Protein AF-A0A7C1KI81-F1 (afdb_monomer)

Mean predicted aligned error: 6.97 Å

Foldseek 3Di:
DDDDDDDDDDDDPPPPPVVVVVVVVVVVVVVVCVVCVVPDPDPPDDPPPPDDDPDPDPDPPPDLLVVLLVQCVPDLDLVSLLVSQVVCQVVCVVPVVLWQDFQDPVNLVVVCVFAVAAPVLSVQQRDRGQFSVNSNLSSLQLLLLLLLPQQDDPPDDPVVSLQSLLLLLCLQEFQDFDWDQDPVGTKGFAAAQVLRSLLSYHALVSSLLVSCSNCLLVVWFKWFKAFPCLLQFAQMDFDDPDPDGPRRDPLRRTQWMWIDDDLWTWIDGSQLSGTDPDILVRCQVCVVVCVVVLPDPSRSNNDDNVGSNRMAIEGEDASQQDHSVQVSSCVSCCVVSSTRRHDDSVVSQVVNPPRSHGYRDNHVHCRGSRNNSQQQDPVVSRHPQPDDPCNGNVNVSLVVSFDDLVLQFDPVQVVDPVSCVPVSVVLSSLQRVVLCVAAPPPVHLSSCLSSVVLVVSLVSLVVLLVVLVVLVVCLVPDPPLVVLLVVLSVVLVVLVVCVVVDPCSVVVNVVSCPDPNVSNSSSSSHSLLSNLVSLLSNLSSLLSVLVSLVVCLVVDDPVCNVVSLVVSLVSLVVSLVSLCCNLVPRVVSCPVPPRSNVSSVVSNVVSVVSNDD

Sequence (613 aa):
MSEPDSLPAPECSKRSQCVIWSRSLVRLGLLIALVLGTVAAGCSRPPRLAAPQDGTGTAERADPWENALRQLRKETSAAACRTLMQTLNQELGAEEALRPPALSAEALEGLQRLVPLDAGDREELRSLHFTAQDGVYLADCLYLRDVARHVVLPELTDREKAERAFAWVCRHVWLQPWLVPTERGLMATALPPTAVLRRGTGSGLERMYVFLAVLQQMGLEGCLLGPPEAAAHHAGHVALAGDQVLTGAPRGPFWAVGVRLNQDVLLFDPWRGVPFPATWRSLRANPSAYADWFAAREHVSGLTVEAVRSAVLYLAVPVSALSPRMRLLQDKLGEALQVQLAIDPGAWQKRWGEWQPRFWNPPEDRFAYGRTSRTFLPPDHGGSDSSPVGSRVFDLYYLSQLPPPGQVVPAELRENAALMRDVGERIAQVARTQYAVRFLEPPTPRERIQRGQFQDAARLLVGLQDEFGRGLSRIRNTPNVDRLRREWIQQAAELYEKIGRDPEALARIEQHWRSEAAAVLLDQAVCEVGQAEATFLLALCQHEQAERVQLRYEQASAADAPRLREDAREAWNIAARAWRTYRGQYAAFHAAMPGRAPLADQLAARAERYARP

Secondary structure (DSSP, 8-state):
--PPP-PPPP---THHHHHHHHHHHHHHHHHHHHHGGGT-----PPP-----------PPPPPHHHHHHHHHTT---HHHHHHHHHHHHHHHTT-GGGSPPPPPHHHHHHHHHHS---HHHHHHHH-SS--HHHHHHHHHHHHHHHHHHHHS-TTS-HHHHHHHHHHHHHHHSEE---EEEETTEEEE-PPPHHHHHHHTEE-HHHHHHHHHHHHHHTT--EEEEE-GGGGG--S-B--EETTEE-TT----S-SEEEEEETTEEEEEETTTTEEEEEEHHHHHH-GGGGHHHHHSTT-TT---HHHHHH-EEEE---GGGGSHHHHHHIIIIIHHHT------HHHHHHTTGGG-PEE---TT-TTSTTTHHHHHS-GGGTS---SPTTTSHHHHHHHHTSPPHHHHS-HHHHS-HHHIIIIIHHHHHHHHHHHHHHHTSSSPHHHHHHTT-HHHHHHHHHHHHHHHHHHHHHHHHSTTHHHHHHHHHHHHHHHHTTTTT-TTHHHHHHHHTTSHHHHHHHHHHHHHHHHHHHHHHHHHHHHHHHHHHHHHHHT--TTTHHHHHHHHHHHHHHHHHHHHHIIIIIGGGGTTSTTHHHHHHHHHHHHHHHH--

pLDDT: mean 89.1, std 16.92, range [30.22, 98.75]

Solvent-accessible surface area (backbone atoms only — not comparable to full-atom values): 32970 Å² total; per-residue (Å²): 143,79,86,81,86,82,79,84,79,82,86,75,79,72,72,69,61,65,65,58,55,58,61,51,54,62,51,49,61,57,53,51,55,60,68,48,63,82,79,62,97,67,83,76,69,77,79,76,76,71,76,83,73,92,61,93,66,87,70,79,79,74,60,68,65,62,52,50,52,57,46,54,74,73,48,58,48,45,68,53,31,29,53,46,31,54,51,49,42,62,61,31,66,77,39,77,91,67,40,42,62,66,61,47,73,67,58,49,52,57,46,44,76,57,37,52,61,36,74,67,54,52,52,65,43,46,51,59,54,66,45,50,42,49,10,38,52,51,19,50,39,54,52,32,24,40,25,35,64,53,66,38,65,90,88,53,51,72,66,56,40,51,55,42,47,46,42,49,44,41,74,47,34,37,70,39,51,50,71,42,84,48,101,90,43,63,36,26,55,41,59,31,45,66,57,31,53,73,71,30,35,20,30,35,47,33,45,42,49,35,40,44,53,32,29,43,37,66,76,43,52,52,34,39,31,22,43,72,67,35,54,74,49,51,43,46,39,64,42,64,62,81,95,39,71,39,88,67,42,34,45,42,55,42,60,35,34,32,36,61,51,94,96,42,29,47,33,30,30,53,74,72,45,44,72,45,101,43,36,50,63,59,38,66,77,46,44,72,84,44,48,68,62,49,67,37,87,74,42,69,65,72,60,46,63,66,49,59,74,53,40,40,49,26,36,69,57,48,54,65,23,63,18,50,51,28,38,50,49,26,75,75,42,14,75,89,68,58,39,62,49,49,54,59,67,68,65,52,40,57,75,51,58,93,67,59,48,43,48,45,29,36,62,86,33,55,32,22,70,31,34,10,56,39,47,36,26,38,54,96,70,26,22,66,31,78,54,57,90,77,67,21,59,46,47,49,52,56,57,70,73,40,79,55,54,86,78,30,32,61,67,78,36,65,76,35,70,71,45,24,66,59,57,31,44,52,47,26,49,53,30,35,50,59,47,35,64,65,58,66,42,82,87,17,50,65,55,29,38,57,43,57,38,42,71,62,24,45,55,51,28,51,53,48,35,53,52,21,47,50,37,51,48,48,51,72,68,41,82,62,47,71,56,45,47,52,53,49,52,51,52,48,49,62,41,59,73,30,59,91,79,38,95,58,27,65,61,54,48,58,53,54,62,69,35,70,55,42,52,46,51,51,29,60,26,30,20,57,54,49,31,28,53,29,38,47,54,40,19,51,36,35,39,57,52,17,54,55,38,40,52,52,27,76,69,40,51,87,85,49,29,69,62,33,46,51,55,19,31,51,33,15,42,52,16,27,50,34,31,49,52,25,63,75,74,27,45,74,74,45,64,89,44,74,54,51,63,64,50,50,52,53,53,29,53,51,22,48,60,56,37,54,133

Structure (mmCIF, N/CA/C/O backbone):
data_AF-A0A7C1KI81-F1
#
_entry.id   AF-A0A7C1KI81-F1
#
loop_
_atom_site.group_PDB
_atom_site.id
_atom_site.type_symbol
_atom_site.label_atom_id
_atom_site.label_alt_id
_atom_site.label_comp_id
_atom_site.label_asym_id
_atom_site.label_entity_id
_atom_site.label_seq_id
_atom_site.pdbx_PDB_ins_code
_atom_site.Cartn_x
_atom_site.Cartn_y
_atom_site.Cartn_z
_atom_site.occupancy
_atom_site.B_iso_or_equiv
_atom_site.auth_seq_id
_atom_site.auth_comp_id
_atom_site.auth_asym_id
_atom_site.auth_atom_id
_atom_site.pdbx_PDB_model_num
ATOM 1 N N . MET A 1 1 ? 29.583 -47.996 21.611 1.00 40.72 1 MET A N 1
ATOM 2 C CA . MET A 1 1 ? 30.168 -46.673 21.900 1.00 40.72 1 MET A CA 1
ATOM 3 C C . MET A 1 1 ? 31.243 -46.447 20.864 1.00 40.72 1 MET A C 1
ATOM 5 O O . MET A 1 1 ? 32.313 -47.025 20.977 1.00 40.72 1 MET A O 1
ATOM 9 N N . SER A 1 2 ? 30.888 -45.714 19.820 1.00 30.22 2 SER A N 1
ATOM 10 C CA . SER A 1 2 ? 31.751 -45.358 18.698 1.00 30.22 2 SER A CA 1
ATOM 11 C C . SER A 1 2 ? 31.284 -43.969 18.268 1.00 30.22 2 SER A C 1
ATOM 13 O O . SER A 1 2 ? 30.113 -43.802 17.926 1.00 30.22 2 SER A O 1
ATOM 15 N N . GLU A 1 3 ? 32.154 -42.973 18.423 1.00 31.67 3 GLU A N 1
ATOM 16 C CA . GLU A 1 3 ? 31.930 -41.591 17.988 1.00 31.67 3 GLU A CA 1
ATOM 17 C C . GLU A 1 3 ? 31.844 -41.525 16.454 1.00 31.67 3 GLU A C 1
ATOM 19 O O . GLU A 1 3 ? 32.560 -42.274 15.786 1.00 31.67 3 GLU A O 1
ATOM 24 N N . PRO A 1 4 ? 30.991 -40.664 15.869 1.00 45.28 4 PRO A N 1
ATOM 25 C CA . PRO A 1 4 ? 31.014 -40.420 14.438 1.00 45.28 4 PRO A CA 1
ATOM 26 C C . PRO A 1 4 ? 31.998 -39.294 14.093 1.00 45.28 4 PRO A C 1
ATOM 28 O O . PRO A 1 4 ? 31.951 -38.205 14.667 1.00 45.28 4 PRO A O 1
ATOM 31 N N . ASP A 1 5 ? 32.848 -39.578 13.107 1.00 33.94 5 ASP A N 1
ATOM 32 C CA . ASP A 1 5 ? 33.783 -38.653 12.472 1.00 33.94 5 ASP A CA 1
ATOM 33 C C . ASP A 1 5 ? 33.085 -37.391 11.939 1.00 33.94 5 ASP A C 1
ATOM 35 O O . ASP A 1 5 ? 32.174 -37.441 11.107 1.00 33.94 5 ASP A O 1
ATOM 39 N N . SER A 1 6 ? 33.556 -36.232 12.395 1.00 32.78 6 SER A N 1
ATOM 40 C CA . SER A 1 6 ? 33.168 -34.919 11.888 1.00 32.78 6 SER A CA 1
ATOM 41 C C . SER A 1 6 ? 33.926 -34.591 10.598 1.00 32.78 6 SER A C 1
ATOM 43 O O . SER A 1 6 ? 35.143 -34.396 10.618 1.00 32.78 6 SER A O 1
ATOM 45 N N . LEU A 1 7 ? 33.207 -34.473 9.480 1.00 33.22 7 LEU A N 1
ATOM 46 C CA . LEU A 1 7 ? 33.733 -33.909 8.232 1.00 33.22 7 LEU A CA 1
ATOM 47 C C . LEU A 1 7 ? 33.934 -32.383 8.359 1.00 33.22 7 LEU A C 1
ATOM 49 O O . LEU A 1 7 ? 33.113 -31.713 8.993 1.00 33.22 7 LEU A O 1
ATOM 53 N N . PRO A 1 8 ? 34.980 -31.803 7.739 1.00 32.19 8 PRO A N 1
ATOM 54 C CA . PRO A 1 8 ? 35.235 -30.369 7.799 1.00 32.19 8 PRO A CA 1
ATOM 55 C C . PRO A 1 8 ? 34.238 -29.588 6.931 1.00 32.19 8 PRO A C 1
ATOM 57 O O . PRO A 1 8 ? 33.943 -29.957 5.793 1.00 32.19 8 PRO A O 1
ATOM 60 N N . ALA A 1 9 ? 33.729 -28.481 7.474 1.00 32.16 9 ALA A N 1
ATOM 61 C CA . ALA A 1 9 ? 32.858 -27.551 6.762 1.00 32.16 9 ALA A CA 1
ATOM 62 C C . ALA A 1 9 ? 33.629 -26.791 5.659 1.00 32.16 9 ALA A C 1
ATOM 64 O O . ALA A 1 9 ? 34.795 -26.446 5.860 1.00 32.16 9 ALA A O 1
ATOM 65 N N . PRO A 1 10 ? 32.997 -26.478 4.512 1.00 32.97 10 PRO A N 1
ATOM 66 C CA . PRO A 1 10 ? 33.645 -25.732 3.441 1.00 32.97 10 PRO A CA 1
ATOM 67 C C . PRO A 1 10 ? 33.820 -24.255 3.827 1.00 32.97 10 PRO A C 1
ATOM 69 O O . PRO A 1 10 ? 32.857 -23.562 4.166 1.00 32.97 10 PRO A O 1
ATOM 72 N N . GLU A 1 11 ? 35.052 -23.751 3.730 1.00 30.33 11 GLU A N 1
ATOM 73 C CA . GLU A 1 11 ? 35.366 -22.326 3.848 1.00 30.33 11 GLU A CA 1
ATOM 74 C C . GLU A 1 11 ? 34.711 -21.537 2.704 1.00 30.33 11 GLU A C 1
ATOM 76 O O . GLU A 1 11 ? 35.172 -21.503 1.562 1.00 30.33 11 GLU A O 1
ATOM 81 N N . CYS A 1 12 ? 33.599 -20.875 3.017 1.00 32.94 12 CYS A N 1
ATOM 82 C CA . CYS A 1 12 ? 32.911 -19.972 2.106 1.00 32.94 12 CYS A CA 1
ATOM 83 C C . CYS A 1 12 ? 33.630 -18.609 2.081 1.00 32.94 12 CYS A C 1
ATOM 85 O O . CYS A 1 12 ? 33.575 -17.832 3.038 1.00 32.94 12 CYS A O 1
ATOM 87 N N . SER A 1 13 ? 34.315 -18.316 0.972 1.00 38.97 13 SER A N 1
ATOM 88 C CA . SER A 1 13 ? 35.023 -17.054 0.713 1.00 38.97 13 SER A CA 1
ATOM 89 C C . SER A 1 13 ? 34.054 -15.861 0.613 1.00 38.97 13 SER A C 1
ATOM 91 O O . SER A 1 13 ? 33.619 -15.451 -0.463 1.00 38.97 13 SER A O 1
ATOM 93 N N . LYS A 1 14 ? 33.724 -15.259 1.763 1.00 39.97 14 LYS A N 1
ATOM 94 C CA . LYS A 1 14 ? 32.872 -14.057 1.881 1.00 39.97 14 LYS A CA 1
ATOM 95 C C . LYS A 1 14 ? 33.541 -12.758 1.395 1.00 39.97 14 LYS A C 1
ATOM 97 O O . LYS A 1 14 ? 32.870 -11.736 1.267 1.00 39.97 14 LYS A O 1
ATOM 102 N N . ARG A 1 15 ? 34.850 -12.752 1.104 1.00 36.09 15 ARG A N 1
ATOM 103 C CA . ARG A 1 15 ? 35.589 -11.514 0.773 1.00 36.09 15 ARG A CA 1
ATOM 104 C C . ARG A 1 15 ? 35.473 -11.064 -0.689 1.00 36.09 15 ARG A C 1
ATOM 106 O O . ARG A 1 15 ? 35.588 -9.868 -0.937 1.00 36.09 15 ARG A O 1
ATOM 113 N N . SER A 1 16 ? 35.171 -11.953 -1.638 1.00 36.44 16 SER A N 1
ATOM 114 C CA . SER A 1 16 ? 35.140 -11.578 -3.066 1.00 36.44 16 SER A CA 1
ATOM 115 C C . SER A 1 16 ? 33.799 -11.015 -3.555 1.00 36.44 16 SER A C 1
ATOM 117 O O . SER A 1 16 ? 33.778 -10.305 -4.554 1.00 36.44 16 SER A O 1
ATOM 119 N N . GLN A 1 17 ? 32.683 -11.257 -2.857 1.00 40.00 17 GLN A N 1
ATOM 120 C CA . GLN A 1 17 ? 31.366 -10.756 -3.290 1.00 40.00 17 GLN A CA 1
ATOM 121 C C . GLN A 1 17 ? 31.115 -9.293 -2.879 1.00 40.00 17 GLN A C 1
ATOM 123 O O . GLN A 1 17 ? 30.513 -8.539 -3.637 1.00 40.00 17 GLN A O 1
ATOM 128 N N . CYS A 1 18 ? 31.644 -8.839 -1.738 1.00 34.75 18 CYS A N 1
ATOM 129 C CA . CYS A 1 18 ? 31.347 -7.503 -1.196 1.00 34.75 18 CYS A CA 1
ATOM 130 C C . CYS A 1 18 ? 32.013 -6.347 -1.984 1.00 34.75 18 CYS A C 1
ATOM 132 O O . CYS A 1 18 ? 31.485 -5.239 -2.055 1.00 34.75 18 CYS A O 1
ATOM 134 N N . VAL A 1 19 ? 33.149 -6.604 -2.645 1.00 38.19 19 VAL A N 1
ATOM 135 C CA . VAL A 1 19 ? 33.896 -5.592 -3.426 1.00 38.19 19 VAL A CA 1
ATOM 136 C C . VAL A 1 19 ? 33.302 -5.373 -4.831 1.00 38.19 19 VAL A C 1
ATOM 138 O O . VAL A 1 19 ? 33.519 -4.331 -5.449 1.00 38.19 19 VAL A O 1
ATOM 141 N N . ILE A 1 20 ? 32.515 -6.326 -5.342 1.00 44.59 20 ILE A N 1
ATOM 142 C CA . ILE A 1 20 ? 31.947 -6.277 -6.701 1.00 44.59 20 ILE A CA 1
ATOM 143 C C . ILE A 1 20 ? 30.662 -5.426 -6.745 1.00 44.59 20 ILE A C 1
ATOM 145 O O . ILE A 1 20 ? 30.415 -4.724 -7.727 1.00 44.59 20 ILE A O 1
ATOM 149 N N . TRP A 1 21 ? 29.886 -5.396 -5.658 1.00 38.16 21 TRP A N 1
ATOM 150 C CA . TRP A 1 21 ? 28.662 -4.590 -5.568 1.00 38.16 21 TRP A CA 1
ATOM 151 C C . TRP A 1 21 ? 28.938 -3.085 -5.407 1.00 38.16 21 TRP A C 1
ATOM 153 O O . TRP A 1 21 ? 28.247 -2.262 -6.010 1.00 38.16 21 TRP A O 1
ATOM 163 N N . SER A 1 22 ? 29.997 -2.698 -4.686 1.00 34.12 22 SER A N 1
ATOM 164 C CA . SER A 1 22 ? 30.319 -1.281 -4.439 1.00 34.12 22 SER A CA 1
ATOM 165 C C . SER A 1 22 ? 30.766 -0.525 -5.699 1.00 34.12 22 SER A C 1
ATOM 167 O O . SER A 1 22 ? 30.411 0.639 -5.884 1.00 34.12 22 SER A O 1
ATOM 169 N N . ARG A 1 23 ? 31.476 -1.189 -6.623 1.00 38.38 23 ARG A N 1
ATOM 170 C CA . ARG A 1 23 ? 31.887 -0.596 -7.911 1.00 38.38 23 ARG A CA 1
ATOM 171 C C . ARG A 1 23 ? 30.723 -0.405 -8.889 1.00 38.38 23 ARG A C 1
ATOM 173 O O . ARG A 1 23 ? 30.772 0.509 -9.713 1.00 38.38 23 ARG A O 1
ATOM 180 N N . SER A 1 24 ? 29.675 -1.217 -8.775 1.00 45.00 24 SER A N 1
ATOM 181 C CA . SER A 1 24 ? 28.470 -1.123 -9.609 1.00 45.00 24 SER A CA 1
ATOM 182 C C . SER A 1 24 ? 27.549 0.018 -9.156 1.00 45.00 24 SER A C 1
ATOM 184 O O . SER A 1 24 ? 27.018 0.738 -9.995 1.00 45.00 24 SER A O 1
ATOM 186 N N . LEU A 1 25 ? 27.457 0.280 -7.845 1.00 39.88 25 LEU A N 1
ATOM 187 C CA . LEU A 1 25 ? 26.659 1.382 -7.281 1.00 39.88 25 LEU A CA 1
ATOM 188 C C . LEU A 1 25 ? 27.246 2.781 -7.564 1.00 39.88 25 LEU A C 1
ATOM 190 O O . LEU A 1 25 ? 26.499 3.723 -7.816 1.00 39.88 25 LEU A O 1
ATOM 194 N N . VAL A 1 26 ? 28.575 2.934 -7.603 1.00 43.12 26 VAL A N 1
ATOM 195 C CA . VAL A 1 26 ? 29.208 4.218 -7.986 1.00 43.12 26 VAL A CA 1
ATOM 196 C C . VAL A 1 26 ? 28.997 4.525 -9.476 1.00 43.12 26 VAL A C 1
ATOM 198 O O . VAL A 1 26 ? 28.787 5.677 -9.853 1.00 43.12 26 VAL A O 1
ATOM 201 N N . ARG A 1 27 ? 28.980 3.496 -10.336 1.00 42.69 27 ARG A N 1
ATOM 202 C CA . ARG A 1 27 ? 28.646 3.641 -11.765 1.00 42.69 27 ARG A CA 1
ATOM 203 C C . ARG A 1 27 ? 27.149 3.891 -11.990 1.00 42.69 27 ARG A C 1
ATOM 205 O O . ARG A 1 27 ? 26.800 4.632 -12.905 1.00 42.69 27 ARG A O 1
ATOM 212 N N . LEU A 1 28 ? 26.287 3.359 -11.118 1.00 43.78 28 LEU A N 1
ATOM 213 C CA . LEU A 1 28 ? 24.839 3.593 -11.110 1.00 43.78 28 LEU A CA 1
ATOM 214 C C . LEU A 1 28 ? 24.494 5.080 -10.907 1.00 43.78 28 LEU A C 1
ATOM 216 O O . LEU A 1 28 ? 23.671 5.618 -11.644 1.00 43.78 28 LEU A O 1
ATOM 220 N N . GLY A 1 29 ? 25.175 5.773 -9.985 1.00 40.56 29 GLY A N 1
ATOM 221 C CA . GLY A 1 29 ? 24.966 7.211 -9.760 1.00 40.56 29 GLY A CA 1
ATOM 222 C C . GLY A 1 29 ? 25.330 8.093 -10.964 1.00 40.56 29 GLY A C 1
ATOM 223 O O . GLY A 1 29 ? 24.670 9.096 -11.226 1.00 40.56 29 GLY A O 1
ATOM 224 N N . LEU A 1 30 ? 26.338 7.693 -11.745 1.00 40.47 30 LEU A N 1
ATOM 225 C CA . LEU A 1 30 ? 26.829 8.448 -12.906 1.00 40.47 30 LEU A CA 1
ATOM 226 C C . LEU A 1 30 ? 25.956 8.245 -14.159 1.00 40.47 30 LEU A C 1
ATOM 228 O O . LEU A 1 30 ? 25.782 9.169 -14.951 1.00 40.47 30 LEU A O 1
ATOM 232 N N . LEU A 1 31 ? 25.353 7.063 -14.315 1.00 43.59 31 LEU A N 1
ATOM 233 C CA . LEU A 1 31 ? 24.455 6.742 -15.432 1.00 43.59 31 LEU A CA 1
ATOM 234 C C . LEU A 1 31 ? 23.052 7.347 -15.242 1.00 43.59 31 LEU A C 1
ATOM 236 O O . LEU A 1 31 ? 22.446 7.812 -16.207 1.00 43.59 31 LEU A O 1
ATOM 240 N N . ILE A 1 32 ? 22.579 7.440 -13.992 1.00 46.88 32 ILE A N 1
ATOM 241 C CA . ILE A 1 32 ? 21.350 8.166 -13.630 1.00 46.88 32 ILE A CA 1
ATOM 242 C C . ILE A 1 32 ? 21.478 9.661 -13.974 1.00 46.88 32 ILE A C 1
ATOM 244 O O . ILE A 1 32 ? 20.554 10.233 -14.550 1.00 46.88 32 ILE A O 1
ATOM 248 N N . ALA A 1 33 ? 22.640 10.278 -13.727 1.00 44.28 33 ALA A N 1
ATOM 249 C CA . ALA A 1 33 ? 22.891 11.674 -14.094 1.00 44.28 33 ALA A CA 1
ATOM 250 C C . ALA A 1 33 ? 22.872 11.917 -15.619 1.00 44.28 33 ALA A C 1
ATOM 252 O O . ALA A 1 33 ? 22.474 12.994 -16.062 1.00 44.28 33 ALA A O 1
ATOM 253 N N . LEU A 1 34 ? 23.252 10.923 -16.433 1.00 43.47 34 LEU A N 1
ATOM 254 C CA . LEU A 1 34 ? 23.296 11.059 -17.893 1.00 43.47 34 LEU A CA 1
ATOM 255 C C . LEU A 1 34 ? 21.918 10.875 -18.555 1.00 43.47 34 LEU A C 1
ATOM 257 O O . LEU A 1 34 ? 21.615 11.555 -19.530 1.00 43.47 34 LEU A O 1
ATOM 261 N N . VAL A 1 35 ? 21.071 9.991 -18.014 1.00 47.38 35 VAL A N 1
ATOM 262 C CA . VAL A 1 35 ? 19.705 9.751 -18.526 1.00 47.38 35 VAL A CA 1
ATOM 263 C C . VAL A 1 35 ? 18.715 10.815 -18.027 1.00 47.38 35 VAL A C 1
ATOM 265 O O . VAL A 1 35 ? 17.788 11.174 -18.749 1.00 47.38 35 VAL A O 1
ATOM 268 N N . LEU A 1 36 ? 18.934 11.395 -16.841 1.00 41.03 36 LEU A N 1
ATOM 269 C CA . LEU A 1 36 ? 18.159 12.549 -16.355 1.00 41.03 36 LEU A CA 1
ATOM 270 C C . LEU A 1 36 ? 18.587 13.884 -16.997 1.00 41.03 36 LEU A C 1
ATOM 272 O O . LEU A 1 36 ? 17.849 14.870 -16.921 1.00 41.03 36 LEU A O 1
ATOM 276 N N . GLY A 1 37 ? 19.737 13.918 -17.681 1.00 40.19 37 GLY A N 1
ATOM 277 C CA . GLY A 1 37 ? 20.291 15.111 -18.330 1.00 40.19 37 GLY A CA 1
ATOM 278 C C . GLY A 1 37 ? 19.459 15.679 -19.487 1.00 40.19 37 GLY A C 1
ATOM 279 O O . GLY A 1 37 ? 19.705 16.808 -19.902 1.00 40.19 37 GLY A O 1
ATOM 280 N N . THR A 1 38 ? 18.451 14.956 -19.987 1.00 46.62 38 THR A N 1
ATOM 281 C CA . THR A 1 38 ? 17.561 15.439 -21.060 1.00 46.62 38 THR A CA 1
ATOM 282 C C . THR A 1 38 ? 16.168 15.867 -20.584 1.00 46.62 38 THR A C 1
ATOM 284 O O . THR A 1 38 ? 15.371 16.296 -21.413 1.00 46.62 38 THR A O 1
ATOM 287 N N . VAL A 1 39 ? 15.857 15.802 -19.278 1.00 45.75 39 VAL A N 1
ATOM 288 C CA . VAL A 1 39 ? 14.528 16.189 -18.740 1.00 45.75 39 VAL A CA 1
ATOM 289 C C . VAL A 1 39 ? 14.593 17.221 -17.594 1.00 45.75 39 VAL A C 1
ATOM 291 O O . VAL A 1 39 ? 13.561 17.741 -17.185 1.00 45.75 39 VAL A O 1
ATOM 294 N N . ALA A 1 40 ? 15.774 17.632 -17.115 1.00 39.56 40 ALA A N 1
ATOM 295 C CA . ALA A 1 40 ? 15.879 18.559 -15.979 1.00 39.56 40 ALA A CA 1
ATOM 296 C C . ALA A 1 40 ? 16.793 19.775 -16.230 1.00 39.56 40 ALA A C 1
ATOM 298 O O . ALA A 1 40 ? 17.879 19.881 -15.667 1.00 39.56 40 ALA A O 1
ATOM 299 N N . ALA A 1 41 ? 16.314 20.765 -16.990 1.00 37.78 41 ALA A N 1
ATOM 300 C CA . ALA A 1 41 ? 16.777 22.152 -16.852 1.00 37.78 41 ALA A CA 1
ATOM 301 C C . ALA A 1 41 ? 15.848 22.890 -15.872 1.00 37.78 41 ALA A C 1
ATOM 303 O O . ALA A 1 41 ? 15.039 23.732 -16.249 1.00 37.78 41 ALA A O 1
ATOM 304 N N . GLY A 1 42 ? 15.933 22.506 -14.600 1.00 37.19 42 GLY A N 1
ATOM 305 C CA . GLY A 1 42 ? 15.108 23.038 -13.518 1.00 37.19 42 GLY A CA 1
ATOM 306 C C . GLY A 1 42 ? 15.835 23.006 -12.180 1.00 37.19 42 GLY A C 1
ATOM 307 O O . GLY A 1 42 ? 15.243 22.650 -11.169 1.00 37.19 42 GLY A O 1
ATOM 308 N N . CYS A 1 43 ? 17.131 23.335 -12.161 1.00 41.34 43 CYS A N 1
ATOM 309 C CA . CYS A 1 43 ? 17.850 23.598 -10.918 1.00 41.34 43 CYS A CA 1
ATOM 310 C C . CYS A 1 43 ? 17.238 24.835 -10.248 1.00 41.34 43 CYS A C 1
ATOM 312 O O . CYS A 1 43 ? 17.591 25.973 -10.565 1.00 41.34 43 CYS A O 1
ATOM 314 N N . SER A 1 44 ? 16.315 24.622 -9.313 1.00 38.31 44 SER A N 1
ATOM 315 C CA . SER A 1 44 ? 15.913 25.641 -8.351 1.00 38.31 44 SER A CA 1
ATOM 316 C C . SER A 1 44 ? 17.161 26.081 -7.589 1.00 38.31 44 SER A C 1
ATOM 318 O O . SER A 1 44 ? 17.716 25.320 -6.795 1.00 38.31 44 SER A O 1
ATOM 320 N N . ARG A 1 45 ? 17.634 27.302 -7.874 1.00 42.06 45 ARG A N 1
ATOM 321 C CA . ARG A 1 45 ? 18.651 27.986 -7.066 1.00 42.06 45 ARG A CA 1
ATOM 322 C C . ARG A 1 45 ? 18.259 27.851 -5.588 1.00 42.06 45 ARG A C 1
ATOM 324 O O . ARG A 1 45 ? 17.083 28.075 -5.287 1.00 42.06 45 ARG A O 1
ATOM 331 N N . PRO A 1 46 ? 19.197 27.537 -4.674 1.00 40.47 46 PRO A N 1
ATOM 332 C CA . PRO A 1 46 ? 18.910 27.662 -3.253 1.00 40.47 46 PRO A CA 1
ATOM 333 C C . PRO A 1 46 ? 18.389 29.086 -3.010 1.00 40.47 46 PRO A C 1
ATOM 335 O O . PRO A 1 46 ? 18.936 30.028 -3.604 1.00 40.47 46 PRO A O 1
ATOM 338 N N . PRO A 1 47 ? 17.306 29.265 -2.232 1.00 39.06 47 PRO A N 1
ATOM 339 C CA . PRO A 1 47 ? 16.770 30.590 -1.972 1.00 39.06 47 PRO A CA 1
ATOM 340 C C . PRO A 1 47 ? 17.908 31.466 -1.446 1.00 39.06 47 PRO A C 1
ATOM 342 O O . PRO A 1 47 ? 18.553 31.132 -0.452 1.00 39.06 47 PRO A O 1
ATOM 345 N N . ARG A 1 48 ? 18.196 32.567 -2.153 1.00 41.78 48 ARG A N 1
ATOM 346 C CA . ARG A 1 48 ? 19.048 33.629 -1.615 1.00 41.78 48 ARG A CA 1
ATOM 347 C C . ARG A 1 48 ? 18.345 34.109 -0.354 1.00 41.78 48 ARG A C 1
ATOM 349 O O . ARG A 1 48 ? 17.311 34.765 -0.456 1.00 41.78 48 ARG A O 1
ATOM 356 N N . LEU A 1 49 ? 18.889 33.752 0.806 1.00 45.84 49 LEU A N 1
ATOM 357 C CA . LEU A 1 49 ? 18.562 34.411 2.061 1.00 45.84 49 LEU A CA 1
ATOM 358 C C . LEU A 1 49 ? 18.839 35.897 1.829 1.00 45.84 49 LEU A C 1
ATOM 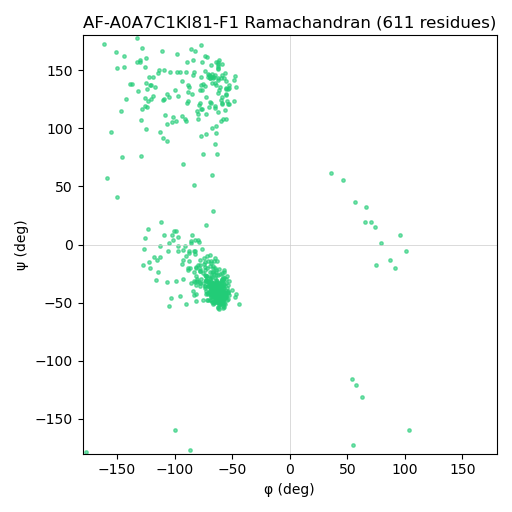360 O O . LEU A 1 49 ? 19.987 36.294 1.620 1.00 45.84 49 LEU A O 1
ATOM 364 N N . ALA A 1 50 ? 17.772 36.688 1.729 1.00 49.28 50 ALA A N 1
ATOM 365 C CA . ALA A 1 50 ? 17.890 38.133 1.692 1.00 49.28 50 ALA A CA 1
ATOM 366 C C . ALA A 1 50 ? 18.666 38.557 2.943 1.00 49.28 50 ALA A C 1
ATOM 368 O O . ALA A 1 50 ? 18.403 38.046 4.034 1.00 49.28 50 ALA A O 1
ATOM 369 N N . ALA A 1 51 ? 19.649 39.443 2.770 1.00 50.38 51 ALA A N 1
ATOM 370 C CA . ALA A 1 51 ? 20.336 40.049 3.900 1.00 50.38 51 ALA A CA 1
ATOM 371 C C . ALA A 1 51 ? 19.282 40.647 4.849 1.00 50.38 51 ALA A C 1
ATOM 373 O O . ALA A 1 51 ? 18.308 41.227 4.352 1.00 50.38 51 ALA A O 1
ATOM 374 N N . PRO A 1 52 ? 19.434 40.478 6.174 1.00 48.75 52 PRO A N 1
ATOM 375 C CA . PRO A 1 52 ? 18.490 41.027 7.133 1.00 48.75 52 PRO A CA 1
ATOM 376 C C . PRO A 1 52 ? 18.406 42.536 6.898 1.00 48.75 52 PRO A C 1
ATOM 378 O O . PRO A 1 52 ? 19.400 43.249 7.001 1.00 48.75 52 PRO A O 1
ATOM 381 N N . GLN A 1 53 ? 17.232 43.011 6.486 1.00 54.88 53 GLN A N 1
ATOM 382 C CA . GLN A 1 53 ? 16.935 44.431 6.562 1.00 54.88 53 GLN A CA 1
ATOM 383 C C . GLN A 1 53 ? 16.792 44.748 8.047 1.00 54.88 53 GLN A C 1
ATOM 385 O O . GLN A 1 53 ? 15.909 44.193 8.701 1.00 54.88 53 GLN A O 1
ATOM 390 N N . ASP A 1 54 ? 17.662 45.619 8.558 1.00 51.72 54 ASP A N 1
ATOM 391 C CA . ASP A 1 54 ? 17.649 46.160 9.922 1.00 51.72 54 ASP A CA 1
ATOM 392 C C . ASP A 1 54 ? 16.428 47.076 10.144 1.00 51.72 54 ASP A C 1
ATOM 394 O O . ASP A 1 54 ? 16.535 48.272 10.410 1.00 51.72 54 ASP A O 1
ATOM 398 N N . GLY A 1 55 ? 15.230 46.519 9.977 1.00 56.72 55 GLY A N 1
ATOM 399 C CA . GLY A 1 55 ? 13.976 47.127 10.375 1.00 56.72 55 GLY A CA 1
ATOM 400 C C . GLY A 1 55 ? 13.618 46.633 11.767 1.00 56.72 55 GLY A C 1
ATOM 401 O O . GLY A 1 55 ? 13.241 45.480 11.938 1.00 56.72 55 GLY A O 1
ATOM 402 N N . THR A 1 56 ? 13.685 47.517 12.757 1.00 57.62 56 THR A N 1
ATOM 403 C CA . THR A 1 56 ? 13.283 47.317 14.163 1.00 57.62 56 THR A CA 1
ATOM 404 C C . THR A 1 56 ? 11.769 47.124 14.359 1.00 57.62 56 THR A C 1
ATOM 406 O O . THR A 1 56 ? 11.216 47.447 15.410 1.00 57.62 56 THR A O 1
ATOM 409 N N . GLY A 1 57 ? 11.071 46.585 13.358 1.00 57.19 57 GLY A N 1
ATOM 410 C CA . GLY A 1 57 ? 9.679 46.185 13.478 1.00 57.19 57 GLY A CA 1
ATOM 411 C C . GLY A 1 57 ? 9.600 44.835 14.174 1.00 57.19 57 GLY A C 1
ATOM 412 O O . GLY A 1 57 ? 10.011 43.825 13.609 1.00 57.19 57 GLY A O 1
ATOM 413 N N . THR A 1 58 ? 9.052 44.804 15.386 1.00 60.81 58 THR A N 1
ATOM 414 C CA . THR A 1 58 ? 8.581 43.580 16.043 1.00 60.81 58 THR A CA 1
ATOM 415 C C . THR A 1 58 ? 7.437 42.984 15.224 1.00 60.81 58 THR A C 1
ATOM 417 O O . THR A 1 58 ? 6.265 43.192 15.531 1.00 60.81 58 THR A O 1
ATOM 420 N N . ALA A 1 59 ? 7.764 42.309 14.123 1.00 71.50 59 ALA A N 1
ATOM 421 C CA . ALA A 1 59 ? 6.801 41.530 13.369 1.00 71.50 59 ALA A CA 1
ATOM 422 C C . ALA A 1 59 ? 6.330 40.386 14.270 1.00 71.50 59 ALA A C 1
ATOM 424 O O . ALA A 1 59 ? 7.138 39.582 14.739 1.00 71.50 59 ALA A O 1
ATOM 425 N N . GLU A 1 60 ? 5.030 40.358 14.547 1.00 82.06 60 GLU A N 1
ATOM 426 C CA . GLU A 1 60 ? 4.380 39.289 15.295 1.00 82.06 60 GLU A CA 1
ATOM 427 C C . GLU A 1 60 ? 4.734 37.946 14.640 1.00 82.06 60 GLU A C 1
ATOM 429 O O . GLU A 1 60 ? 4.539 37.747 13.436 1.00 82.06 60 GLU A O 1
ATOM 434 N N . ARG A 1 61 ? 5.363 37.050 15.409 1.00 84.44 61 ARG A N 1
ATOM 435 C CA . ARG A 1 61 ? 5.814 35.754 14.900 1.00 84.44 61 ARG A CA 1
ATOM 436 C C . ARG A 1 61 ? 4.574 34.948 14.519 1.00 84.44 61 ARG A C 1
ATOM 438 O O . ARG A 1 61 ? 3.748 34.662 15.376 1.00 84.44 61 ARG A O 1
ATOM 445 N N . ALA A 1 62 ? 4.446 34.606 13.237 1.00 90.19 62 ALA A N 1
ATOM 446 C CA . ALA A 1 62 ? 3.318 33.821 12.741 1.00 90.19 62 ALA A CA 1
ATOM 447 C C . ALA A 1 62 ? 3.183 32.497 13.514 1.00 90.19 62 ALA A C 1
ATOM 449 O O . ALA A 1 62 ? 4.197 31.855 13.801 1.00 90.19 62 ALA A O 1
ATOM 450 N N . ASP A 1 63 ? 1.945 32.084 13.804 1.00 94.25 63 ASP A N 1
ATOM 451 C CA . ASP A 1 63 ? 1.664 30.832 14.511 1.00 94.25 63 ASP A CA 1
ATOM 452 C C . ASP A 1 63 ? 2.248 29.635 13.724 1.00 94.25 63 ASP A C 1
ATOM 454 O O . ASP A 1 63 ? 1.869 29.416 12.560 1.00 94.25 63 ASP A O 1
ATOM 458 N N . PRO A 1 64 ? 3.162 28.842 14.324 1.00 95.50 64 PRO A N 1
ATOM 459 C CA . PRO A 1 64 ? 3.745 27.668 13.676 1.00 95.50 64 PRO A CA 1
ATOM 460 C C . PRO A 1 64 ? 2.683 26.675 13.176 1.00 95.50 64 PRO A C 1
ATOM 462 O O . PRO A 1 64 ? 2.851 26.054 12.121 1.00 95.50 64 PRO A O 1
ATOM 465 N N . TRP A 1 65 ? 1.548 26.549 13.873 1.00 96.50 65 TRP A N 1
ATOM 466 C CA . TRP A 1 65 ? 0.486 25.609 13.511 1.00 96.50 65 TRP A CA 1
ATOM 467 C C . TRP A 1 65 ? -0.301 26.053 12.276 1.00 96.50 65 TRP A C 1
ATOM 469 O O . TRP A 1 65 ? -0.650 25.218 11.437 1.00 96.50 65 TRP A O 1
ATOM 479 N N . GLU A 1 66 ? -0.529 27.356 12.095 1.00 96.69 66 GLU A N 1
ATOM 480 C CA . GLU A 1 66 ? -1.159 27.882 10.880 1.00 96.69 66 GLU A CA 1
ATOM 481 C C . GLU A 1 66 ? -0.273 27.678 9.646 1.00 96.69 66 GLU A C 1
ATOM 483 O O . GLU A 1 66 ? -0.760 27.302 8.571 1.00 96.69 66 GLU A O 1
ATOM 488 N N . ASN A 1 67 ? 1.039 27.884 9.798 1.00 96.44 67 ASN A N 1
ATOM 489 C CA . ASN A 1 67 ? 2.014 27.625 8.741 1.00 96.44 67 ASN A CA 1
ATOM 490 C C . ASN A 1 67 ? 2.058 26.134 8.385 1.00 96.44 67 ASN A C 1
ATOM 492 O O . ASN A 1 67 ? 1.972 25.785 7.202 1.00 96.44 67 ASN A O 1
ATOM 496 N N . ALA A 1 68 ? 2.090 25.257 9.394 1.00 97.69 68 ALA A N 1
ATOM 497 C CA . ALA A 1 68 ? 2.022 23.810 9.218 1.00 97.69 68 ALA A CA 1
ATOM 498 C C . ALA A 1 68 ? 0.748 23.379 8.476 1.00 97.69 68 ALA A C 1
ATOM 500 O O . ALA A 1 68 ? 0.814 22.638 7.491 1.00 97.69 68 ALA A O 1
ATOM 501 N N . LEU A 1 69 ? -0.414 23.896 8.885 1.00 98.19 69 LEU A N 1
ATOM 502 C CA . LEU A 1 69 ? -1.695 23.629 8.231 1.00 98.19 69 LEU A CA 1
ATOM 503 C C . LEU A 1 69 ? -1.684 24.079 6.765 1.00 98.19 69 LEU A C 1
ATOM 505 O O . LEU A 1 69 ? -2.134 23.348 5.878 1.00 98.19 69 LEU A O 1
ATOM 509 N N . ARG A 1 70 ? -1.155 25.275 6.486 1.00 97.94 70 ARG A N 1
ATOM 510 C CA . ARG A 1 70 ? -1.041 25.814 5.124 1.00 97.94 70 ARG A CA 1
ATOM 511 C C . ARG A 1 70 ? -0.121 24.961 4.253 1.00 97.94 70 ARG A C 1
ATOM 513 O O . ARG A 1 70 ? -0.426 24.775 3.075 1.00 97.94 70 ARG A O 1
ATOM 520 N N . GLN A 1 71 ? 0.973 24.445 4.811 1.00 97.81 71 GLN A N 1
ATOM 521 C CA . GLN A 1 71 ? 1.888 23.544 4.113 1.00 97.81 71 GLN A CA 1
ATOM 522 C C . GLN A 1 71 ? 1.221 22.196 3.810 1.00 97.81 71 GLN A C 1
ATOM 524 O O . GLN A 1 71 ? 1.213 21.778 2.654 1.00 97.81 71 GLN A O 1
ATOM 529 N N . LEU A 1 72 ? 0.580 21.563 4.798 1.00 97.94 72 LEU A N 1
ATOM 530 C CA . LEU A 1 72 ? -0.073 20.254 4.634 1.00 97.94 72 LEU A CA 1
ATOM 531 C C . LEU A 1 72 ? -1.299 20.283 3.717 1.00 97.94 72 LEU A C 1
ATOM 533 O O . LEU A 1 72 ? -1.658 19.267 3.130 1.00 97.94 72 LEU A O 1
ATOM 537 N N . ARG A 1 73 ? -1.947 21.440 3.552 1.00 97.00 73 ARG 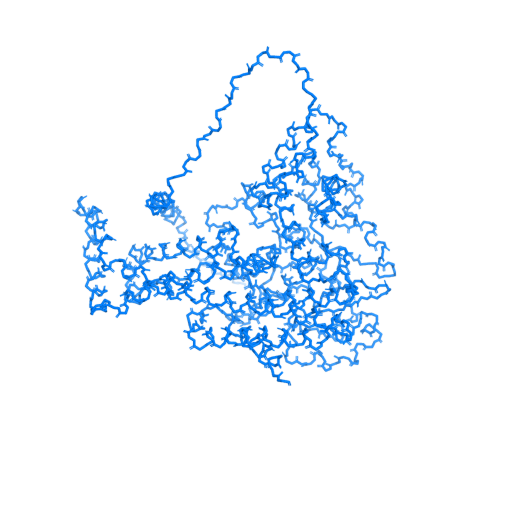A N 1
ATOM 538 C CA . ARG A 1 73 ? -2.995 21.617 2.533 1.00 97.00 73 ARG A CA 1
ATOM 539 C C . ARG A 1 73 ? -2.450 21.600 1.105 1.00 97.00 73 ARG A C 1
ATOM 541 O O . ARG A 1 73 ? -3.214 21.339 0.182 1.00 97.00 73 ARG A O 1
ATOM 548 N N . LYS A 1 74 ? -1.164 21.907 0.921 1.00 96.94 74 LYS A N 1
ATOM 549 C CA . LYS A 1 74 ? -0.510 21.957 -0.393 1.00 96.94 74 LYS A CA 1
ATOM 550 C C . LYS A 1 74 ? 0.203 20.654 -0.727 1.00 96.94 74 LYS A C 1
ATOM 552 O O . LYS A 1 74 ? 0.095 20.190 -1.853 1.00 96.94 74 LYS A O 1
ATOM 557 N N . GLU A 1 75 ? 0.929 20.092 0.234 1.00 96.62 75 GLU A N 1
ATOM 558 C CA . GLU A 1 75 ? 1.844 18.980 0.002 1.00 96.62 75 GLU A CA 1
ATOM 559 C C . GLU A 1 75 ? 1.812 17.993 1.179 1.00 96.62 75 GLU A C 1
ATOM 561 O O . GLU A 1 75 ? 2.024 18.377 2.329 1.00 96.62 75 GLU A O 1
ATOM 566 N N . THR A 1 76 ? 1.548 16.715 0.887 1.00 97.12 76 THR A N 1
ATOM 567 C CA . THR A 1 76 ? 1.374 15.648 1.895 1.00 97.12 76 THR A CA 1
ATOM 568 C C . THR A 1 76 ? 2.331 14.470 1.711 1.00 97.12 76 THR A C 1
ATOM 570 O O . THR A 1 76 ? 2.138 13.410 2.307 1.00 97.12 76 THR A O 1
ATOM 573 N N . SER A 1 77 ? 3.373 14.611 0.886 1.00 95.94 77 SER A N 1
ATOM 574 C CA . SER A 1 77 ? 4.401 13.577 0.743 1.00 95.94 77 SER A CA 1
ATOM 575 C C . SER A 1 77 ? 5.155 13.314 2.049 1.00 95.94 77 SER A C 1
ATOM 577 O O . SER A 1 77 ? 5.292 14.181 2.915 1.00 95.94 77 SER A O 1
ATOM 579 N N . ALA A 1 78 ? 5.712 12.104 2.169 1.00 95.06 78 ALA A N 1
ATOM 580 C CA . ALA A 1 78 ? 6.528 11.713 3.318 1.00 95.06 78 ALA A CA 1
ATOM 581 C C . ALA A 1 78 ? 7.738 12.638 3.519 1.00 95.06 78 ALA A C 1
ATOM 583 O O . ALA A 1 78 ? 8.072 12.975 4.651 1.00 95.06 78 ALA A O 1
ATOM 584 N N . ALA A 1 79 ? 8.370 13.093 2.431 1.00 95.94 79 ALA A N 1
ATOM 585 C CA . ALA A 1 79 ? 9.470 14.050 2.506 1.00 95.94 79 ALA A CA 1
ATOM 586 C C . ALA A 1 79 ? 9.007 15.393 3.092 1.00 95.94 79 ALA A C 1
ATOM 588 O O . ALA A 1 79 ? 9.604 15.869 4.054 1.00 95.94 79 ALA A O 1
ATOM 589 N N . ALA A 1 80 ? 7.906 15.954 2.582 1.00 97.12 80 ALA A N 1
ATOM 590 C CA . ALA A 1 80 ? 7.368 17.215 3.081 1.00 97.12 80 ALA A CA 1
ATOM 591 C C . ALA A 1 80 ? 6.900 17.127 4.538 1.00 97.12 80 ALA A C 1
ATOM 593 O O . ALA A 1 80 ? 7.154 18.049 5.309 1.00 97.12 80 ALA A O 1
ATOM 594 N N . CYS A 1 81 ? 6.277 16.013 4.936 1.00 98.31 81 CYS A N 1
ATOM 595 C CA . CYS A 1 81 ? 5.875 15.789 6.322 1.00 98.31 81 CYS A CA 1
ATOM 596 C C . CYS A 1 81 ? 7.091 15.698 7.254 1.00 98.31 81 CYS A C 1
ATOM 598 O O . CYS A 1 81 ? 7.073 16.303 8.321 1.00 98.31 81 CYS A O 1
ATOM 600 N N . ARG A 1 82 ? 8.181 15.024 6.855 1.00 97.50 82 ARG A N 1
ATOM 601 C CA . ARG A 1 82 ? 9.431 15.009 7.641 1.00 97.50 82 ARG A CA 1
ATOM 602 C C . ARG A 1 82 ? 10.060 16.395 7.759 1.00 97.50 82 ARG A C 1
ATOM 604 O O . ARG A 1 82 ? 10.446 16.781 8.859 1.00 97.50 82 ARG A O 1
ATOM 611 N N . THR A 1 83 ? 10.141 17.148 6.662 1.00 97.88 83 THR A N 1
ATOM 612 C CA . THR A 1 83 ? 10.633 18.534 6.694 1.00 97.88 83 THR A CA 1
ATOM 613 C C . THR A 1 83 ? 9.775 19.395 7.617 1.00 97.88 83 THR A C 1
ATOM 615 O O . THR A 1 83 ? 10.316 20.131 8.433 1.00 97.88 83 THR A O 1
ATOM 618 N N . LEU A 1 84 ? 8.450 19.246 7.563 1.00 97.88 84 LEU A N 1
ATOM 619 C CA . LEU A 1 84 ? 7.542 19.949 8.463 1.00 97.88 84 LEU A CA 1
ATOM 620 C C . LEU A 1 84 ? 7.800 19.601 9.935 1.00 97.88 84 LEU A C 1
ATOM 622 O O . LEU A 1 84 ? 7.844 20.503 10.765 1.00 97.88 84 LEU A O 1
ATOM 626 N N . MET A 1 85 ? 7.998 18.321 10.269 1.00 97.81 85 MET A N 1
ATOM 627 C CA . MET A 1 85 ? 8.317 17.918 11.646 1.00 97.81 85 MET A CA 1
ATOM 628 C C . MET A 1 85 ? 9.622 18.565 12.133 1.00 97.81 85 MET A C 1
ATOM 630 O O . MET A 1 85 ? 9.708 19.001 13.278 1.00 97.81 85 MET A O 1
ATOM 634 N N . GLN A 1 86 ? 10.627 18.685 11.258 1.00 97.06 86 GLN A N 1
ATOM 635 C CA . GLN A 1 86 ? 11.875 19.383 11.576 1.00 97.06 86 GLN A CA 1
ATOM 636 C C . GLN A 1 86 ? 11.652 20.883 11.812 1.00 97.06 86 GLN A C 1
ATOM 638 O O . GLN A 1 86 ? 12.192 21.421 12.776 1.00 97.06 86 GLN A O 1
ATOM 643 N N . THR A 1 87 ? 10.839 21.543 10.983 1.00 96.81 87 THR A N 1
ATOM 644 C CA . THR A 1 87 ? 10.466 22.954 11.170 1.00 96.81 87 THR A CA 1
ATOM 645 C C . THR A 1 87 ? 9.718 23.162 12.486 1.00 96.81 87 THR A C 1
ATOM 647 O O . THR A 1 87 ? 10.108 24.021 13.273 1.00 96.81 87 THR A O 1
ATOM 650 N N . LEU A 1 88 ? 8.726 22.321 12.792 1.00 96.62 88 LEU A N 1
ATOM 651 C CA . LEU A 1 88 ? 7.992 22.387 14.058 1.00 96.62 88 LEU A CA 1
ATOM 652 C C . LEU A 1 88 ? 8.914 22.185 15.265 1.00 96.62 88 LEU A C 1
ATOM 654 O O . LEU A 1 88 ? 8.803 22.918 16.241 1.00 96.62 88 LEU A O 1
ATOM 658 N N . ASN A 1 89 ? 9.873 21.257 15.206 1.00 96.25 89 ASN A N 1
ATOM 659 C CA . ASN A 1 89 ? 10.850 21.093 16.287 1.00 96.25 89 ASN A CA 1
ATOM 660 C C . ASN A 1 89 ? 11.677 22.366 16.535 1.00 96.25 89 ASN A C 1
ATOM 662 O O . ASN A 1 89 ? 11.963 22.691 17.686 1.00 96.25 89 ASN A O 1
ATOM 666 N N . GLN A 1 90 ? 12.055 23.091 15.478 1.00 95.25 90 GLN A N 1
ATOM 667 C CA . GLN A 1 90 ? 12.804 24.347 15.597 1.00 95.25 90 GLN A CA 1
ATOM 668 C C . GLN A 1 90 ? 11.939 25.472 16.178 1.00 95.25 90 GLN A C 1
ATOM 670 O O . GLN A 1 90 ? 12.403 26.239 17.019 1.00 95.25 90 GLN A O 1
ATOM 675 N N . GLU A 1 91 ? 10.680 25.569 15.748 1.00 94.06 91 GLU A N 1
ATOM 676 C CA . GLU A 1 91 ? 9.772 26.638 16.164 1.00 94.06 91 GLU A CA 1
ATOM 677 C C . GLU A 1 91 ? 9.255 26.441 17.593 1.00 94.06 91 GLU A C 1
ATOM 679 O O . GLU A 1 91 ? 9.357 27.359 18.407 1.00 94.06 91 GLU A O 1
ATOM 684 N N . LEU A 1 92 ? 8.792 25.233 17.926 1.00 92.56 92 LEU A N 1
ATOM 685 C CA . LEU A 1 92 ? 8.291 24.873 19.259 1.00 92.56 92 LEU A CA 1
ATOM 686 C C . LEU A 1 92 ? 9.428 24.729 20.281 1.00 92.56 92 LEU A C 1
ATOM 688 O O . LEU A 1 92 ? 9.219 24.856 21.484 1.00 92.56 92 LEU A O 1
ATOM 692 N N . GLY A 1 93 ? 10.660 24.497 19.819 1.00 89.31 93 GLY A N 1
ATOM 693 C CA . GLY A 1 93 ? 11.843 24.450 20.672 1.00 89.31 93 GLY A CA 1
ATOM 694 C C . GLY A 1 93 ? 12.086 25.751 21.446 1.00 89.31 93 GLY A C 1
ATOM 695 O O . GLY A 1 93 ? 12.688 25.702 22.517 1.00 89.31 93 GLY A O 1
ATOM 696 N N . ALA A 1 94 ? 11.592 26.892 20.959 1.00 86.38 94 ALA A N 1
ATOM 697 C CA . ALA A 1 94 ? 11.746 28.184 21.625 1.00 86.38 94 ALA A CA 1
ATOM 698 C C . ALA A 1 94 ? 10.826 28.367 22.849 1.00 86.38 94 ALA A C 1
ATOM 700 O O . ALA A 1 94 ? 11.164 29.140 23.742 1.00 86.38 94 ALA A O 1
ATOM 701 N N . GLU A 1 95 ? 9.700 27.652 22.915 1.00 88.06 95 GLU A N 1
ATOM 702 C CA . GLU A 1 95 ? 8.675 27.822 23.950 1.00 88.06 95 GLU A CA 1
ATOM 703 C C . GLU A 1 95 ? 8.319 26.473 24.579 1.00 88.06 95 GLU A C 1
ATOM 705 O O . GLU A 1 95 ? 7.639 25.644 23.978 1.00 88.06 95 GLU A O 1
ATOM 710 N N . GLU A 1 96 ? 8.762 26.241 25.817 1.00 85.62 96 GLU A N 1
ATOM 711 C CA . GLU A 1 96 ? 8.572 24.957 26.510 1.00 85.62 96 GLU A CA 1
ATOM 712 C C . GLU A 1 96 ? 7.094 24.543 26.616 1.00 85.62 96 GLU A C 1
ATOM 714 O O . GLU A 1 96 ? 6.775 23.368 26.457 1.00 85.62 96 GLU A O 1
ATOM 719 N N . ALA A 1 97 ? 6.187 25.512 26.778 1.00 85.75 97 ALA A N 1
ATOM 720 C CA . ALA A 1 97 ? 4.743 25.286 26.852 1.00 85.75 97 ALA A CA 1
ATOM 721 C C . ALA A 1 97 ? 4.123 24.739 25.552 1.00 85.75 97 ALA A C 1
ATOM 723 O O . ALA A 1 97 ? 3.026 24.181 25.586 1.00 85.75 97 ALA A O 1
ATOM 724 N N . LEU A 1 98 ? 4.800 24.897 24.410 1.00 86.19 98 LEU A N 1
ATOM 725 C CA . LEU A 1 98 ? 4.333 24.415 23.109 1.00 86.19 98 LEU A CA 1
ATOM 726 C C . LEU A 1 98 ? 4.936 23.058 22.720 1.00 86.19 98 LEU A C 1
ATOM 728 O O . LEU A 1 98 ? 4.558 22.490 21.690 1.00 86.19 98 LEU A O 1
ATOM 732 N N . ARG A 1 99 ? 5.873 22.529 23.517 1.00 87.62 99 ARG A N 1
ATOM 733 C CA . ARG A 1 99 ? 6.515 21.243 23.240 1.00 87.62 99 ARG A CA 1
ATOM 734 C C . ARG A 1 99 ? 5.559 20.081 23.517 1.00 87.62 99 ARG A C 1
ATOM 736 O O . ARG A 1 99 ? 4.729 20.162 24.425 1.00 87.62 99 ARG A O 1
ATOM 743 N N . PRO A 1 100 ? 5.692 18.964 22.782 1.00 87.56 100 PRO A N 1
ATOM 744 C CA . PRO A 1 100 ? 4.995 17.742 23.145 1.00 87.56 100 PRO A CA 1
ATOM 745 C C . PRO A 1 100 ? 5.317 17.327 24.588 1.00 87.56 100 PRO A C 1
ATOM 747 O O . PRO A 1 100 ? 6.491 17.328 24.969 1.00 87.56 100 PRO A O 1
ATOM 750 N N . PRO A 1 101 ? 4.314 16.942 25.394 1.00 89.88 101 PRO A N 1
ATOM 751 C CA . PRO A 1 101 ? 4.570 16.531 26.763 1.00 89.88 101 PRO A CA 1
ATOM 752 C C . PRO A 1 101 ? 5.362 15.220 26.788 1.00 89.88 101 PRO A C 1
ATOM 754 O O . PRO A 1 101 ? 5.094 14.293 26.020 1.00 89.88 101 PRO A O 1
ATOM 757 N N . ALA A 1 102 ? 6.331 15.138 27.700 1.00 89.62 102 ALA A N 1
ATOM 758 C CA . ALA A 1 102 ? 7.062 13.907 27.964 1.00 89.62 102 ALA A CA 1
ATOM 759 C C . ALA A 1 102 ? 6.111 12.839 28.513 1.00 89.62 102 ALA A C 1
ATOM 761 O O . ALA A 1 102 ? 5.305 13.110 29.406 1.00 89.62 102 ALA A O 1
ATOM 762 N N . LEU A 1 103 ? 6.239 11.605 28.034 1.00 94.50 103 LEU A N 1
ATOM 763 C CA . LEU A 1 103 ? 5.525 10.489 28.637 1.00 94.50 103 LEU A CA 1
ATOM 764 C C . LEU A 1 103 ? 6.258 10.087 29.929 1.00 94.50 103 LEU A C 1
ATOM 766 O O . LEU A 1 103 ? 7.428 9.701 29.887 1.00 94.50 103 LEU A O 1
ATOM 770 N N . SER A 1 104 ? 5.597 10.227 31.083 1.00 94.69 104 SER A N 1
ATOM 771 C CA . SER A 1 104 ? 6.203 9.902 32.381 1.00 94.69 104 SER A CA 1
ATOM 772 C C . SER A 1 104 ? 6.561 8.413 32.472 1.00 94.69 104 SER A C 1
ATOM 774 O O . SER A 1 104 ? 5.976 7.577 31.781 1.00 94.69 104 SER A O 1
ATOM 776 N N . ALA A 1 105 ? 7.511 8.054 33.342 1.00 95.50 105 ALA A N 1
ATOM 777 C CA . ALA A 1 105 ? 7.888 6.652 33.542 1.00 95.50 105 ALA A CA 1
ATOM 778 C C . ALA A 1 105 ? 6.677 5.786 33.938 1.00 95.50 105 ALA A C 1
ATOM 780 O O . ALA A 1 105 ? 6.469 4.720 33.364 1.00 95.50 105 ALA A O 1
ATOM 781 N N . GLU A 1 106 ? 5.828 6.298 34.832 1.00 96.94 106 GLU A N 1
ATOM 782 C CA . GLU A 1 106 ? 4.591 5.636 35.254 1.00 96.94 106 GLU A CA 1
ATOM 783 C C . GLU A 1 106 ? 3.594 5.467 34.098 1.00 96.94 106 GLU A C 1
ATOM 785 O O . GLU A 1 106 ? 3.032 4.384 33.921 1.00 96.94 106 GLU A O 1
ATOM 790 N N . ALA A 1 107 ? 3.403 6.499 33.267 1.00 96.44 107 ALA A N 1
ATOM 791 C CA . ALA A 1 107 ? 2.535 6.408 32.096 1.00 96.44 107 ALA A CA 1
ATOM 792 C C . ALA A 1 107 ? 3.059 5.375 31.089 1.00 96.44 107 ALA A C 1
ATOM 794 O O . ALA A 1 107 ? 2.268 4.648 30.487 1.00 96.44 107 ALA A O 1
ATOM 795 N N . LEU A 1 108 ? 4.382 5.268 30.927 1.00 97.12 108 LEU A N 1
ATOM 796 C CA . LEU A 1 108 ? 4.996 4.311 30.007 1.00 97.12 108 LEU A CA 1
ATOM 797 C C . LEU A 1 108 ? 4.838 2.881 30.509 1.00 97.12 108 LEU A C 1
ATOM 799 O O . LEU A 1 108 ? 4.534 1.989 29.723 1.00 97.12 108 LEU A O 1
ATOM 803 N N . GLU A 1 109 ? 5.011 2.660 31.810 1.00 97.12 109 GLU A N 1
ATOM 804 C CA . GLU A 1 109 ? 4.745 1.366 32.433 1.00 97.12 109 GLU A CA 1
ATOM 805 C C . GLU A 1 109 ? 3.267 0.987 32.324 1.00 97.12 109 GLU A C 1
ATOM 807 O O . GLU A 1 109 ? 2.948 -0.147 31.971 1.00 97.12 109 GLU A O 1
ATOM 812 N N . GLY A 1 110 ? 2.358 1.933 32.579 1.00 97.38 110 GLY A N 1
ATOM 813 C CA . GLY A 1 110 ? 0.921 1.736 32.395 1.00 97.38 110 GLY A CA 1
ATOM 814 C C . GLY A 1 110 ? 0.578 1.355 30.955 1.00 97.38 110 GLY A C 1
ATOM 815 O O . GLY A 1 110 ? -0.160 0.397 30.728 1.00 97.38 110 GLY A O 1
ATOM 816 N N . LEU A 1 111 ? 1.180 2.043 29.983 1.00 97.44 111 LEU A N 1
ATOM 817 C CA . LEU A 1 111 ? 1.035 1.729 28.567 1.00 97.44 111 LEU A CA 1
ATOM 818 C C . LEU A 1 111 ? 1.603 0.346 28.224 1.00 97.44 111 LEU A C 1
ATOM 820 O O . LEU A 1 111 ? 0.942 -0.413 27.523 1.00 97.44 111 LEU A O 1
ATOM 824 N N . GLN A 1 112 ? 2.776 -0.013 28.751 1.00 96.94 112 GLN A N 1
ATOM 825 C CA . GLN A 1 112 ? 3.418 -1.311 28.518 1.00 96.94 112 GLN A CA 1
ATOM 826 C C . GLN A 1 112 ? 2.606 -2.488 29.090 1.00 96.94 112 GLN A C 1
ATOM 828 O O . GLN A 1 112 ? 2.660 -3.594 28.554 1.00 96.94 112 GLN A O 1
ATOM 833 N N . ARG A 1 113 ? 1.829 -2.270 30.161 1.00 97.00 113 ARG A N 1
ATOM 834 C CA . ARG A 1 113 ? 0.892 -3.281 30.687 1.00 97.00 113 ARG A CA 1
ATOM 835 C C . ARG A 1 113 ? -0.285 -3.536 29.741 1.00 97.00 113 ARG A C 1
ATOM 837 O O . ARG A 1 113 ? -0.853 -4.624 29.778 1.00 97.00 113 ARG A O 1
ATOM 844 N N . LEU A 1 114 ? -0.660 -2.551 28.922 1.00 97.00 114 LEU A N 1
ATOM 845 C CA . LEU A 1 114 ? -1.757 -2.663 27.956 1.00 97.00 114 LEU A CA 1
ATOM 846 C C . LEU A 1 114 ? -1.268 -3.164 26.598 1.00 97.00 114 LEU A C 1
ATOM 848 O O . LEU A 1 114 ? -1.831 -4.105 26.044 1.00 97.00 114 LEU A O 1
ATOM 852 N N . VAL A 1 115 ? -0.230 -2.522 26.065 1.00 97.56 115 VAL A N 1
ATOM 853 C CA . VAL A 1 115 ? 0.344 -2.776 24.746 1.00 97.56 115 VAL A CA 1
ATOM 854 C C . VAL A 1 115 ? 1.715 -3.419 24.937 1.00 97.56 115 VAL A C 1
ATOM 856 O O . VAL A 1 115 ? 2.563 -2.822 25.595 1.00 97.56 115 VAL A O 1
ATOM 859 N N . PRO A 1 116 ? 1.993 -4.598 24.355 1.00 96.69 116 PRO A N 1
ATOM 860 C CA . PRO A 1 116 ? 3.339 -5.157 24.393 1.00 96.69 116 PRO A CA 1
ATOM 861 C C . PRO A 1 116 ? 4.321 -4.226 23.660 1.00 96.69 116 PRO A C 1
ATOM 863 O O . PRO A 1 116 ? 4.203 -4.015 22.454 1.00 96.69 116 PRO A O 1
ATOM 866 N N . LEU A 1 117 ? 5.270 -3.640 24.394 1.00 96.94 117 LEU A N 1
ATOM 867 C CA . LEU A 1 117 ? 6.278 -2.714 23.865 1.00 96.94 117 LEU A CA 1
ATOM 868 C C . LEU A 1 117 ? 7.681 -3.298 24.037 1.00 96.94 117 LEU A C 1
ATOM 870 O O . LEU A 1 117 ? 8.019 -3.803 25.111 1.00 96.94 117 LEU A O 1
ATOM 874 N N . ASP A 1 118 ? 8.502 -3.190 22.995 1.00 96.06 118 ASP A N 1
ATOM 875 C CA . ASP A 1 118 ? 9.920 -3.539 23.050 1.00 96.06 118 ASP A CA 1
ATOM 876 C C . ASP A 1 118 ? 10.779 -2.349 23.534 1.00 96.06 118 ASP A C 1
ATOM 878 O O . ASP A 1 118 ? 10.281 -1.289 23.932 1.00 96.06 118 ASP A O 1
ATOM 882 N N . ALA A 1 119 ? 12.104 -2.514 23.562 1.00 96.25 119 ALA A N 1
ATOM 883 C CA . ALA A 1 119 ? 13.004 -1.431 23.953 1.00 96.25 119 ALA A CA 1
ATOM 884 C C . ALA A 1 119 ? 12.971 -0.237 22.979 1.00 96.25 119 ALA A C 1
ATOM 886 O O . ALA A 1 119 ? 12.979 0.905 23.434 1.00 96.25 119 ALA A O 1
ATOM 887 N N . GLY A 1 120 ? 12.893 -0.490 21.671 1.00 96.19 120 GLY A N 1
ATOM 888 C CA . GLY A 1 120 ? 12.862 0.555 20.651 1.00 96.19 120 GLY A CA 1
ATOM 889 C C . GLY A 1 120 ? 11.545 1.330 20.640 1.00 96.19 120 GLY A C 1
ATOM 890 O O . GLY A 1 120 ? 11.540 2.534 20.418 1.00 96.19 120 GLY A O 1
ATOM 891 N N . ASP A 1 121 ? 10.414 0.676 20.899 1.00 97.31 121 ASP A N 1
ATOM 892 C CA . ASP A 1 121 ? 9.101 1.311 21.048 1.00 97.31 121 ASP A CA 1
ATOM 893 C C . ASP A 1 121 ? 9.104 2.305 22.201 1.00 97.31 121 ASP A C 1
ATOM 895 O O . ASP A 1 121 ? 8.636 3.431 22.060 1.00 97.31 121 ASP A O 1
ATOM 899 N N . ARG A 1 122 ? 9.670 1.902 23.342 1.00 96.94 122 ARG A N 1
ATOM 900 C CA . ARG A 1 122 ? 9.772 2.765 24.522 1.00 96.94 122 ARG A CA 1
ATOM 901 C C . ARG A 1 122 ? 10.639 3.986 24.256 1.00 96.94 122 ARG A C 1
ATOM 903 O O . ARG A 1 122 ? 10.297 5.068 24.721 1.00 96.94 122 ARG A O 1
ATOM 910 N N . GLU A 1 123 ? 11.724 3.819 23.510 1.00 96.19 123 GLU A N 1
ATOM 911 C CA . GLU A 1 123 ? 12.573 4.938 23.107 1.00 96.19 123 GLU A CA 1
ATOM 912 C C . GLU A 1 123 ? 11.830 5.902 22.173 1.00 96.19 123 GLU A C 1
ATOM 914 O O . GLU A 1 123 ? 11.769 7.102 22.438 1.00 96.19 123 GLU A O 1
ATOM 919 N N . GLU A 1 124 ? 11.154 5.373 21.149 1.00 96.25 124 GLU A N 1
ATOM 920 C CA . GLU A 1 124 ? 10.342 6.174 20.225 1.00 96.25 124 GLU A CA 1
ATOM 921 C C . GLU A 1 124 ? 9.259 6.980 20.962 1.00 96.25 124 GLU A C 1
ATOM 923 O O . GLU A 1 124 ? 9.035 8.160 20.679 1.00 96.25 124 GLU A O 1
ATOM 928 N N . LEU A 1 125 ? 8.591 6.372 21.944 1.00 97.12 125 LEU A N 1
ATOM 929 C CA . LEU A 1 125 ? 7.528 7.018 22.716 1.00 97.12 125 LEU A CA 1
ATOM 930 C C . LEU A 1 125 ? 8.042 8.075 23.701 1.00 97.12 125 LEU A C 1
ATOM 932 O O . LEU A 1 125 ? 7.312 9.018 24.002 1.00 97.12 125 LEU A O 1
ATOM 936 N N . ARG A 1 126 ? 9.286 7.951 24.180 1.00 96.06 126 ARG A N 1
ATOM 937 C CA . ARG A 1 126 ? 9.912 8.908 25.107 1.00 96.06 126 ARG A CA 1
ATOM 938 C C . ARG A 1 126 ? 10.414 10.181 24.438 1.00 96.06 126 ARG A C 1
ATOM 940 O O . ARG A 1 126 ? 10.649 11.157 25.148 1.00 96.06 126 ARG A O 1
ATOM 947 N N . SER A 1 127 ? 10.589 10.192 23.114 1.00 95.25 127 SER A N 1
ATOM 948 C CA . SER A 1 127 ? 11.111 11.375 22.425 1.00 95.25 127 SER A CA 1
ATOM 949 C C . SER A 1 127 ? 10.271 12.626 22.724 1.00 95.25 127 SER A C 1
ATOM 951 O O . SER A 1 127 ? 9.049 12.631 22.561 1.00 95.25 127 SER A O 1
ATOM 953 N N . LEU A 1 128 ? 10.957 13.699 23.126 1.00 94.56 128 LEU A N 1
ATOM 954 C CA . LEU A 1 128 ? 10.378 15.021 23.410 1.00 94.56 128 LEU A CA 1
ATOM 955 C C . LEU A 1 128 ? 10.170 15.870 22.148 1.00 94.56 128 LEU A C 1
ATOM 957 O O . LEU A 1 128 ? 9.577 16.942 22.203 1.00 94.56 128 LEU A O 1
ATOM 961 N N . HIS A 1 129 ? 10.671 15.393 21.010 1.00 95.94 129 HIS A N 1
ATOM 962 C CA . HIS A 1 129 ? 10.628 16.078 19.722 1.00 95.94 129 HIS A CA 1
ATOM 963 C C . HIS A 1 129 ? 9.989 15.167 18.681 1.00 95.94 129 HIS A C 1
ATOM 965 O O . HIS A 1 129 ? 10.088 13.940 18.785 1.00 95.94 129 HIS A O 1
ATOM 971 N N . PHE A 1 130 ? 9.364 15.755 17.661 1.00 97.50 130 PHE A N 1
ATOM 972 C CA . PHE A 1 130 ? 8.863 14.990 16.525 1.00 97.50 130 PHE A CA 1
ATOM 973 C C . PHE A 1 130 ? 10.016 14.233 15.862 1.00 97.50 130 PHE A C 1
ATOM 975 O O . PHE A 1 130 ? 11.048 14.820 15.527 1.00 97.50 130 PHE A O 1
ATOM 982 N N . THR A 1 131 ? 9.858 12.926 15.697 1.00 97.12 131 THR A N 1
ATOM 983 C CA . THR A 1 131 ? 10.863 12.055 15.086 1.00 97.12 131 THR A CA 1
ATOM 984 C C . THR A 1 131 ? 10.710 12.051 13.564 1.00 97.12 131 THR A C 1
ATOM 986 O O . THR A 1 131 ? 9.718 12.516 12.997 1.00 97.12 131 THR A O 1
ATOM 989 N N . ALA A 1 132 ? 11.696 11.502 12.852 1.00 96.88 132 ALA A N 1
ATOM 990 C CA . ALA A 1 132 ? 11.545 11.277 11.416 1.00 96.88 132 ALA A CA 1
ATOM 991 C C . ALA A 1 132 ? 10.424 10.258 11.111 1.00 96.88 132 ALA A C 1
ATOM 993 O O . ALA A 1 132 ? 9.731 10.405 10.100 1.00 96.88 132 ALA A O 1
ATOM 994 N N . GLN A 1 133 ? 10.209 9.281 12.001 1.00 97.81 133 GLN A N 1
ATOM 995 C CA . GLN A 1 133 ? 9.121 8.306 11.909 1.00 97.81 133 GLN A CA 1
ATOM 996 C C . GLN A 1 133 ? 7.744 8.972 12.053 1.00 97.81 133 GLN A C 1
ATOM 998 O O . GLN A 1 133 ? 6.816 8.590 11.342 1.00 97.81 133 GLN A O 1
ATOM 1003 N N . ASP A 1 134 ? 7.610 10.003 12.895 1.00 98.50 134 ASP A N 1
ATOM 1004 C CA . ASP A 1 134 ? 6.368 10.780 13.012 1.00 98.50 134 ASP A CA 1
ATOM 1005 C C . ASP A 1 134 ? 5.975 11.433 11.678 1.00 98.50 134 ASP A C 1
ATOM 1007 O O . ASP A 1 134 ? 4.808 11.411 11.286 1.00 98.50 134 ASP A O 1
ATOM 1011 N N . GLY A 1 135 ? 6.955 11.955 10.930 1.00 98.19 135 GLY A N 1
ATOM 1012 C CA . GLY A 1 135 ? 6.722 12.519 9.598 1.00 98.19 135 GLY A CA 1
ATOM 1013 C C . GLY A 1 135 ? 6.244 11.478 8.579 1.00 98.19 135 GLY A C 1
ATOM 1014 O O . GLY A 1 135 ? 5.388 11.776 7.747 1.00 98.19 135 GLY A O 1
ATOM 1015 N N . VAL A 1 136 ? 6.754 10.244 8.654 1.00 98.06 136 VAL A N 1
ATOM 1016 C CA . VAL A 1 136 ? 6.279 9.123 7.822 1.00 98.06 136 VAL A CA 1
ATOM 1017 C C . VAL A 1 136 ? 4.849 8.746 8.198 1.00 98.06 136 VAL A C 1
ATOM 1019 O O . VAL A 1 136 ? 3.986 8.663 7.326 1.00 98.06 136 VAL A O 1
ATOM 1022 N N . TYR A 1 137 ? 4.585 8.566 9.491 1.00 98.69 137 TYR A N 1
ATOM 1023 C CA . TYR A 1 137 ? 3.271 8.178 9.992 1.00 98.69 137 TYR A CA 1
ATOM 1024 C C . TYR A 1 137 ? 2.191 9.227 9.675 1.00 98.69 137 TYR A C 1
ATOM 1026 O O . TYR A 1 137 ? 1.085 8.867 9.265 1.00 98.69 137 TYR A O 1
ATOM 1034 N N . LEU A 1 138 ? 2.515 10.523 9.770 1.00 98.69 138 LEU A N 1
ATOM 1035 C CA . LEU A 1 138 ? 1.629 11.607 9.338 1.00 98.69 138 LEU A CA 1
ATOM 1036 C C . LEU A 1 138 ? 1.285 11.497 7.846 1.00 98.69 138 LEU A C 1
ATOM 1038 O O . LEU A 1 138 ? 0.114 11.605 7.480 1.00 98.69 138 LEU A O 1
ATOM 1042 N N . ALA A 1 139 ? 2.280 11.262 6.987 1.00 98.44 139 ALA A N 1
ATOM 1043 C CA . ALA A 1 139 ? 2.056 11.118 5.550 1.00 98.44 139 ALA A CA 1
ATOM 1044 C C . ALA A 1 139 ? 1.170 9.906 5.222 1.00 98.44 139 ALA A C 1
ATOM 1046 O O . ALA A 1 139 ? 0.275 10.013 4.380 1.00 98.44 139 ALA A O 1
ATOM 1047 N N . ASP A 1 140 ? 1.366 8.784 5.919 1.00 98.31 140 ASP A N 1
ATOM 1048 C CA . ASP A 1 140 ? 0.517 7.597 5.787 1.00 98.31 140 ASP A CA 1
ATOM 1049 C C . ASP A 1 140 ? -0.929 7.886 6.220 1.00 98.31 140 ASP A C 1
ATOM 1051 O O . ASP A 1 140 ? -1.868 7.540 5.500 1.00 98.31 140 ASP A O 1
ATOM 1055 N N . CYS A 1 141 ? -1.130 8.584 7.343 1.00 98.75 141 CYS A N 1
ATOM 1056 C CA . CYS A 1 141 ? -2.465 8.967 7.812 1.00 98.75 141 CYS A CA 1
ATOM 1057 C C . CYS A 1 141 ? -3.167 9.925 6.842 1.00 98.75 141 CYS A C 1
ATOM 1059 O O . CYS A 1 141 ? -4.344 9.738 6.546 1.00 98.75 141 CYS A O 1
ATOM 1061 N N . LEU A 1 142 ? -2.458 10.922 6.300 1.00 98.62 142 LEU A N 1
ATOM 1062 C CA . LEU A 1 142 ? -3.010 11.852 5.308 1.00 98.62 142 LEU A CA 1
ATOM 1063 C C . LEU A 1 142 ? -3.368 11.138 4.002 1.00 98.62 142 LEU A C 1
ATOM 1065 O O . LEU A 1 142 ? -4.432 11.389 3.435 1.00 98.62 142 LEU A O 1
ATOM 1069 N N . TYR A 1 143 ? -2.518 10.211 3.553 1.00 98.38 143 TYR A N 1
ATOM 1070 C CA . TYR A 1 143 ? -2.809 9.352 2.412 1.00 98.38 143 TYR A CA 1
ATOM 1071 C C . TYR A 1 143 ? -4.086 8.525 2.661 1.00 98.38 143 TYR A C 1
ATOM 1073 O O . TYR A 1 143 ? -4.983 8.508 1.818 1.00 98.38 143 TYR A O 1
ATOM 1081 N N . LEU A 1 144 ? -4.200 7.866 3.820 1.00 98.56 144 LEU A N 1
ATOM 1082 C CA . LEU A 1 144 ? -5.332 6.992 4.150 1.00 98.56 144 LEU A CA 1
ATOM 1083 C C . LEU A 1 144 ? -6.617 7.764 4.459 1.00 98.56 144 LEU A C 1
ATOM 1085 O O . LEU A 1 144 ? -7.707 7.247 4.233 1.00 98.56 144 LEU A O 1
ATOM 1089 N N . ARG A 1 145 ? -6.516 9.011 4.923 1.00 98.31 145 ARG A N 1
ATOM 1090 C CA . ARG A 1 145 ? -7.652 9.928 5.034 1.00 98.31 145 ARG A CA 1
ATOM 1091 C C . ARG A 1 145 ? -8.256 10.200 3.664 1.00 98.31 145 ARG A C 1
ATOM 1093 O O . ARG A 1 145 ? -9.475 10.165 3.511 1.00 98.31 145 ARG A O 1
ATOM 1100 N N . ASP A 1 146 ? -7.414 10.493 2.677 1.00 98.12 146 ASP A N 1
ATOM 1101 C CA . ASP A 1 146 ? -7.880 10.778 1.320 1.00 98.12 146 ASP A CA 1
ATOM 1102 C C . ASP A 1 146 ? -8.536 9.537 0.700 1.00 98.12 146 ASP A C 1
ATOM 1104 O O . ASP A 1 146 ? -9.589 9.653 0.075 1.00 98.12 146 ASP A O 1
ATOM 1108 N N . VAL A 1 147 ? -7.987 8.345 0.972 1.00 97.75 147 VAL A N 1
ATOM 1109 C CA . VAL A 1 147 ? -8.646 7.062 0.673 1.00 97.75 147 VAL A CA 1
ATOM 1110 C C . VAL A 1 147 ? -10.007 6.976 1.368 1.00 97.75 147 VAL A C 1
ATOM 1112 O O . VAL A 1 147 ? -11.017 6.763 0.705 1.00 97.75 147 VAL A O 1
ATOM 1115 N N . ALA A 1 148 ? -10.072 7.170 2.688 1.00 97.75 148 ALA A N 1
ATOM 1116 C CA . ALA A 1 148 ? -11.307 7.024 3.454 1.00 97.75 148 ALA A CA 1
ATOM 1117 C C . ALA A 1 148 ? -12.419 7.949 2.937 1.00 97.75 148 ALA A C 1
ATOM 1119 O O . ALA A 1 148 ? -13.513 7.479 2.638 1.00 97.75 148 ALA A O 1
ATOM 1120 N N . ARG A 1 149 ? -12.117 9.237 2.728 1.00 96.50 149 ARG A N 1
ATOM 1121 C CA . ARG A 1 149 ? -13.051 10.224 2.152 1.00 96.50 149 ARG A CA 1
ATOM 1122 C C . ARG A 1 149 ? -13.545 9.854 0.759 1.00 96.50 149 ARG A C 1
ATOM 1124 O O . ARG A 1 149 ? -14.619 10.279 0.347 1.00 96.50 149 ARG A O 1
ATOM 1131 N N . HIS A 1 150 ? -12.724 9.141 0.001 1.00 95.25 150 HIS A N 1
ATOM 1132 C CA . HIS A 1 150 ? -13.066 8.739 -1.347 1.00 95.25 150 HIS A CA 1
ATOM 1133 C C . HIS A 1 150 ? -13.951 7.484 -1.372 1.00 95.25 150 HIS A C 1
ATOM 1135 O O . HIS A 1 150 ? -14.900 7.424 -2.158 1.00 95.25 150 HIS A O 1
ATOM 1141 N N . VAL A 1 151 ? -13.635 6.498 -0.532 1.00 93.62 151 VAL A N 1
ATOM 1142 C CA . VAL A 1 151 ? -14.277 5.178 -0.535 1.00 93.62 151 VAL A CA 1
ATOM 1143 C C . VAL A 1 151 ? -15.696 5.217 0.027 1.00 93.62 151 VAL A C 1
ATOM 1145 O O . VAL A 1 151 ? -16.538 4.429 -0.407 1.00 93.62 151 VAL A O 1
ATOM 1148 N N . VAL A 1 152 ? -15.980 6.120 0.969 1.00 92.88 152 VAL A N 1
ATOM 1149 C CA . VAL A 1 152 ? -17.294 6.203 1.617 1.00 92.88 152 VAL A CA 1
ATOM 1150 C C . VAL A 1 152 ? -17.934 7.571 1.437 1.00 92.88 152 VAL A C 1
ATOM 1152 O O . VAL A 1 152 ? -17.258 8.596 1.461 1.00 92.88 152 VAL A O 1
ATOM 1155 N N . LEU A 1 153 ? -19.258 7.581 1.278 1.00 91.06 153 LEU A N 1
ATOM 1156 C CA . LEU A 1 153 ? -20.047 8.806 1.367 1.00 91.06 153 LEU A CA 1
ATOM 1157 C C . LEU A 1 153 ? -20.373 9.100 2.845 1.00 91.06 153 LEU A C 1
ATOM 1159 O O . LEU A 1 153 ? -20.543 8.149 3.620 1.00 91.06 153 LEU A O 1
ATOM 1163 N N . PRO A 1 154 ? -20.446 10.379 3.265 1.00 91.69 154 PRO A N 1
ATOM 1164 C CA . PRO A 1 154 ? -20.754 10.748 4.649 1.00 91.69 154 PRO A CA 1
ATOM 1165 C C . PRO A 1 154 ? -22.043 10.118 5.193 1.00 91.69 154 PRO A C 1
ATOM 1167 O O . PRO A 1 154 ? -22.085 9.743 6.367 1.00 91.69 154 PRO A O 1
ATOM 1170 N N . GLU A 1 155 ? -23.045 9.962 4.328 1.00 94.38 155 GLU A N 1
ATOM 1171 C CA . GLU A 1 155 ? -24.406 9.511 4.631 1.00 94.38 155 GLU A CA 1
ATOM 1172 C C . GLU A 1 155 ? -24.501 8.009 4.934 1.00 94.38 155 GLU A C 1
ATOM 1174 O O . GLU A 1 155 ? -25.501 7.556 5.485 1.00 94.38 155 GLU A O 1
ATOM 1179 N N . LEU A 1 156 ? -23.464 7.232 4.605 1.00 96.56 156 LEU A N 1
ATOM 1180 C CA . LEU A 1 156 ? -23.453 5.792 4.850 1.00 96.56 156 LEU A CA 1
ATOM 1181 C C . LEU A 1 156 ? -23.427 5.472 6.346 1.00 96.56 156 LEU A C 1
ATOM 1183 O O . LEU A 1 156 ? -22.719 6.111 7.136 1.00 96.56 156 LEU A O 1
ATOM 1187 N N . THR A 1 157 ? -24.130 4.408 6.722 1.00 97.06 157 THR A N 1
ATOM 1188 C CA . THR A 1 157 ? -24.019 3.823 8.060 1.00 97.06 157 THR A CA 1
ATOM 1189 C C . THR A 1 157 ? -22.614 3.266 8.294 1.00 97.06 157 THR A C 1
ATOM 1191 O O . THR A 1 157 ? -21.902 2.903 7.356 1.00 97.06 157 THR A O 1
ATOM 1194 N N . ASP A 1 158 ? -22.204 3.130 9.555 1.00 97.62 158 ASP A N 1
ATOM 1195 C CA . ASP A 1 158 ? -20.886 2.576 9.903 1.00 97.62 158 ASP A CA 1
ATOM 1196 C C . ASP A 1 158 ? -20.676 1.155 9.360 1.00 97.62 158 ASP A C 1
ATOM 1198 O O . ASP A 1 158 ? -19.568 0.787 8.964 1.00 97.62 158 ASP A O 1
ATOM 1202 N N . ARG A 1 159 ? -21.759 0.371 9.268 1.00 97.69 159 ARG A N 1
ATOM 1203 C CA . ARG A 1 159 ? -21.753 -0.945 8.624 1.00 97.69 159 ARG A CA 1
ATOM 1204 C C . ARG A 1 159 ? -21.395 -0.843 7.145 1.00 97.69 159 ARG A C 1
ATOM 1206 O O . ARG A 1 159 ? -20.472 -1.516 6.695 1.00 97.69 159 ARG A O 1
ATOM 1213 N N . GLU A 1 160 ? -22.107 -0.003 6.401 1.00 97.56 160 GLU A N 1
ATOM 1214 C CA . GLU A 1 160 ? -21.872 0.182 4.966 1.00 97.56 160 GLU A CA 1
ATOM 1215 C C . GLU A 1 160 ? -20.479 0.759 4.704 1.00 97.56 160 GLU A C 1
ATOM 1217 O O . GLU A 1 160 ? -19.795 0.315 3.781 1.00 97.56 160 GLU A O 1
ATOM 1222 N N . LYS A 1 161 ? -20.018 1.693 5.548 1.00 98.19 161 LYS A N 1
ATOM 1223 C CA . LYS A 1 161 ? -18.652 2.233 5.506 1.00 98.19 161 LYS A CA 1
ATOM 1224 C C . LYS A 1 161 ? -17.614 1.119 5.633 1.00 98.19 161 LYS A C 1
ATOM 1226 O O . LYS A 1 161 ? -16.728 1.019 4.784 1.00 98.19 161 LYS A O 1
ATOM 1231 N N . ALA A 1 162 ? -17.751 0.253 6.639 1.00 98.25 162 ALA A N 1
ATOM 1232 C CA . ALA A 1 162 ? -16.848 -0.873 6.862 1.00 98.25 162 ALA A CA 1
ATOM 1233 C C . ALA A 1 162 ? -16.866 -1.880 5.698 1.00 98.25 162 ALA A C 1
ATOM 1235 O O . ALA A 1 162 ? -15.806 -2.274 5.210 1.00 98.25 162 ALA A O 1
ATOM 1236 N N . GLU A 1 163 ? -18.049 -2.264 5.209 1.00 98.12 163 GLU A N 1
ATOM 1237 C CA . GLU A 1 163 ? -18.191 -3.205 4.090 1.00 98.12 163 GLU A CA 1
ATOM 1238 C C . GLU A 1 163 ? -17.569 -2.657 2.795 1.00 98.12 163 GLU A C 1
ATOM 1240 O O . GLU A 1 163 ? -16.851 -3.376 2.092 1.00 98.12 163 GLU A O 1
ATOM 1245 N N . ARG A 1 164 ? -17.766 -1.365 2.503 1.00 97.94 164 ARG A N 1
ATOM 1246 C CA . ARG A 1 164 ? -17.174 -0.694 1.335 1.00 97.94 164 ARG A CA 1
ATOM 1247 C C . ARG A 1 164 ? -15.666 -0.558 1.450 1.00 97.94 164 ARG A C 1
ATOM 1249 O O . ARG A 1 164 ? -14.964 -0.871 0.489 1.00 97.94 164 ARG A O 1
ATOM 1256 N N . ALA A 1 165 ? -15.176 -0.137 2.613 1.00 98.50 165 ALA A N 1
ATOM 1257 C CA . ALA A 1 165 ? -13.751 -0.048 2.897 1.00 98.50 165 ALA A CA 1
ATOM 1258 C C . ALA A 1 165 ? -13.064 -1.403 2.714 1.00 98.50 165 ALA A C 1
ATOM 1260 O O . ALA A 1 165 ? -12.053 -1.491 2.019 1.00 98.50 165 ALA A O 1
ATOM 1261 N N . PHE A 1 166 ? -13.643 -2.478 3.247 1.00 98.56 166 PHE A N 1
ATOM 1262 C CA . PHE A 1 166 ? -13.071 -3.811 3.105 1.00 98.56 166 PHE A CA 1
ATOM 1263 C C . PHE A 1 166 ? -13.066 -4.305 1.653 1.00 98.56 166 PHE A C 1
ATOM 1265 O O . PHE A 1 166 ? -12.051 -4.812 1.165 1.00 98.56 166 PHE A O 1
ATOM 1272 N N . ALA A 1 167 ? -14.177 -4.114 0.933 1.00 97.88 167 ALA A N 1
ATOM 1273 C CA . ALA A 1 167 ? -14.262 -4.461 -0.481 1.00 97.88 167 ALA A CA 1
ATOM 1274 C C . ALA A 1 167 ? -13.224 -3.686 -1.313 1.00 97.88 167 ALA A C 1
ATOM 1276 O O . ALA A 1 167 ? -12.560 -4.277 -2.164 1.00 97.88 167 ALA A O 1
ATOM 1277 N N . TRP A 1 168 ? -13.039 -2.392 -1.031 1.00 98.38 168 TRP A N 1
ATOM 1278 C CA . TRP A 1 168 ? -12.010 -1.560 -1.656 1.00 98.38 168 TRP A CA 1
ATOM 1279 C C . TRP A 1 168 ? -10.601 -2.106 -1.399 1.00 98.38 168 TRP A C 1
ATOM 1281 O O . TRP A 1 168 ? -9.842 -2.301 -2.350 1.00 98.38 168 TRP A O 1
ATOM 1291 N N . VAL A 1 169 ? -10.269 -2.461 -0.150 1.00 98.50 169 VAL A N 1
ATOM 1292 C CA . VAL A 1 169 ? -8.970 -3.077 0.183 1.00 98.50 169 VAL A CA 1
ATOM 1293 C C . VAL A 1 169 ? -8.733 -4.330 -0.657 1.00 98.50 169 VAL A C 1
ATOM 1295 O O . VAL A 1 169 ? -7.653 -4.504 -1.218 1.00 98.50 169 VAL A O 1
ATOM 1298 N N . CYS A 1 170 ? -9.745 -5.185 -0.804 1.00 97.12 170 CYS A N 1
ATOM 1299 C CA . CYS A 1 170 ? -9.611 -6.441 -1.536 1.00 97.12 170 CYS A CA 1
ATOM 1300 C C . CYS A 1 170 ? -9.438 -6.256 -3.051 1.00 97.12 170 CYS A C 1
ATOM 1302 O O . CYS A 1 170 ? -8.766 -7.080 -3.675 1.00 97.12 170 CYS A O 1
ATOM 1304 N N . ARG A 1 171 ? -9.991 -5.182 -3.636 1.00 97.50 171 ARG A N 1
ATOM 1305 C CA . ARG A 1 171 ? -9.757 -4.815 -5.046 1.00 97.50 171 ARG A CA 1
ATOM 1306 C C . ARG A 1 171 ? -8.372 -4.203 -5.269 1.00 97.50 171 ARG A C 1
ATOM 1308 O O . ARG A 1 171 ? -7.775 -4.422 -6.320 1.00 97.50 171 ARG A O 1
ATOM 1315 N N . HIS A 1 172 ? -7.847 -3.474 -4.284 1.00 97.75 172 HIS A N 1
ATOM 1316 C CA . HIS A 1 172 ? -6.545 -2.806 -4.382 1.00 97.75 172 HIS A CA 1
ATOM 1317 C C . HIS A 1 172 ? -5.351 -3.658 -3.954 1.00 97.75 172 HIS A C 1
ATOM 1319 O O . HIS A 1 172 ? -4.233 -3.354 -4.367 1.00 97.75 172 HIS A O 1
ATOM 1325 N N . VAL A 1 173 ? -5.577 -4.693 -3.146 1.00 96.94 173 VAL A N 1
ATOM 1326 C CA . VAL A 1 173 ? -4.551 -5.599 -2.629 1.00 96.94 173 VAL A CA 1
ATOM 1327 C C . VAL A 1 173 ? -4.953 -7.021 -2.995 1.00 96.94 173 VAL A C 1
ATOM 1329 O O . VAL A 1 173 ? -5.795 -7.594 -2.312 1.00 96.94 173 VAL A O 1
ATOM 1332 N N . TRP A 1 174 ? -4.403 -7.626 -4.050 1.00 92.81 174 TRP A N 1
ATOM 1333 C CA . TRP A 1 174 ? -4.670 -9.049 -4.329 1.00 92.81 174 TRP A CA 1
ATOM 1334 C C . TRP A 1 174 ? -3.755 -9.978 -3.535 1.00 92.81 174 TRP A C 1
ATOM 1336 O O . TRP A 1 174 ? -2.685 -9.575 -3.079 1.00 92.81 174 TRP A O 1
ATOM 1346 N N . LEU A 1 175 ? -4.190 -11.230 -3.367 1.00 90.75 175 LEU A N 1
ATOM 1347 C CA . LEU A 1 175 ? -3.477 -12.219 -2.565 1.00 90.75 175 LEU A CA 1
ATOM 1348 C C . LEU A 1 175 ? -2.215 -12.712 -3.266 1.00 90.75 175 LEU A C 1
ATOM 1350 O O . LEU A 1 175 ? -2.243 -13.641 -4.070 1.00 90.75 175 LEU A O 1
ATOM 1354 N N . GLN A 1 176 ? -1.103 -12.084 -2.923 1.00 89.94 176 GLN A N 1
ATOM 1355 C CA . GLN A 1 176 ? 0.239 -12.503 -3.279 1.00 89.94 176 GLN A CA 1
ATOM 1356 C C . GLN A 1 176 ? 1.180 -11.920 -2.216 1.00 89.94 176 GLN A C 1
ATOM 1358 O O . GLN A 1 176 ? 1.517 -10.731 -2.288 1.00 89.94 176 GLN A O 1
ATOM 1363 N N . PRO A 1 177 ? 1.547 -12.715 -1.196 1.00 89.19 177 PRO A N 1
ATOM 1364 C CA . PRO A 1 177 ? 2.424 -12.252 -0.133 1.00 89.19 177 PRO A CA 1
ATOM 1365 C C . PRO A 1 177 ? 3.788 -11.875 -0.704 1.00 89.19 177 PRO A C 1
ATOM 1367 O O . PRO A 1 177 ? 4.248 -12.454 -1.693 1.00 89.19 177 PRO A O 1
ATOM 1370 N N . TRP A 1 178 ? 4.455 -10.925 -0.053 1.00 90.19 178 TRP A N 1
ATOM 1371 C CA . TRP A 1 178 ? 5.866 -10.712 -0.334 1.00 90.19 178 TRP A CA 1
ATOM 1372 C C . TRP A 1 178 ? 6.681 -11.894 0.143 1.00 90.19 178 TRP A C 1
ATOM 1374 O O . TRP A 1 178 ? 6.404 -12.399 1.225 1.00 90.19 178 TRP A O 1
ATOM 1384 N N . LEU A 1 179 ? 7.727 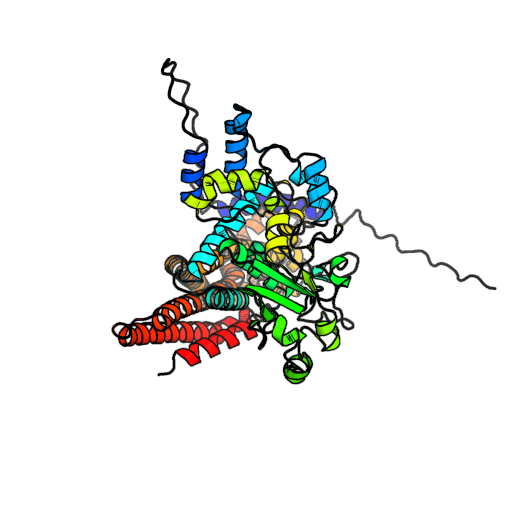-12.256 -0.588 1.00 87.88 179 LEU A N 1
ATOM 1385 C CA . LEU A 1 179 ? 8.702 -13.237 -0.140 1.00 87.88 179 LEU A CA 1
ATOM 1386 C C . LEU A 1 179 ? 10.078 -12.589 -0.172 1.00 87.88 179 LEU A C 1
ATOM 1388 O O . LEU A 1 179 ? 10.522 -12.104 -1.212 1.00 87.88 179 LEU A O 1
ATOM 1392 N N . VAL A 1 180 ? 10.740 -12.591 0.976 1.00 85.06 180 VAL A N 1
ATOM 1393 C CA . VAL A 1 180 ? 12.079 -12.050 1.169 1.00 85.06 180 VAL A CA 1
ATOM 1394 C C . VAL A 1 180 ? 13.041 -13.217 1.377 1.00 85.06 180 VAL A C 1
ATOM 1396 O O . VAL A 1 180 ? 12.810 -14.038 2.266 1.00 85.06 180 VAL A O 1
ATOM 1399 N N . PRO A 1 181 ? 14.121 -13.326 0.590 1.00 82.75 181 PRO A N 1
ATOM 1400 C CA . PRO A 1 181 ? 15.181 -14.284 0.867 1.00 82.75 181 PRO A CA 1
ATOM 1401 C C . PRO A 1 181 ? 15.854 -13.979 2.208 1.00 82.75 181 PRO A C 1
ATOM 1403 O O . PRO A 1 181 ? 16.258 -12.850 2.474 1.00 82.75 181 PRO A O 1
ATOM 1406 N N . THR A 1 182 ? 15.998 -14.998 3.044 1.00 80.69 182 THR A N 1
ATOM 1407 C CA . THR A 1 182 ? 16.716 -14.950 4.321 1.00 80.69 182 THR A CA 1
ATOM 1408 C C . THR A 1 182 ? 17.724 -16.095 4.382 1.00 80.69 182 THR A C 1
ATOM 1410 O O . THR A 1 182 ? 17.656 -17.034 3.588 1.00 80.69 182 THR A O 1
ATOM 1413 N N . GLU A 1 183 ? 18.625 -16.074 5.367 1.00 79.00 183 GLU A N 1
ATOM 1414 C CA . GLU A 1 183 ? 19.546 -17.195 5.624 1.00 79.00 183 GLU A CA 1
ATOM 1415 C C . GLU A 1 183 ? 18.814 -18.525 5.886 1.00 79.00 183 GLU A C 1
ATOM 1417 O O . GLU A 1 183 ? 19.382 -19.593 5.685 1.00 79.00 183 GLU A O 1
ATOM 1422 N N . ARG A 1 184 ? 17.540 -18.469 6.304 1.00 78.38 184 ARG A N 1
ATOM 1423 C CA . ARG A 1 184 ? 16.684 -19.631 6.587 1.00 78.38 184 ARG A CA 1
ATOM 1424 C C . ARG A 1 184 ? 15.729 -19.982 5.436 1.00 78.38 184 ARG A C 1
ATOM 1426 O O . ARG A 1 184 ? 14.811 -20.770 5.633 1.00 78.38 184 ARG A O 1
ATOM 1433 N N . GLY A 1 185 ? 15.913 -19.392 4.253 1.00 82.25 185 GLY A N 1
ATOM 1434 C CA . GLY A 1 185 ? 15.030 -19.561 3.094 1.00 82.25 185 GLY A CA 1
ATOM 1435 C C . GLY A 1 185 ? 14.110 -18.361 2.857 1.00 82.25 185 GLY A C 1
ATOM 1436 O O . GLY A 1 185 ? 14.399 -17.248 3.292 1.00 82.25 185 GLY A O 1
ATOM 1437 N N . LEU A 1 186 ? 13.009 -18.559 2.131 1.00 82.75 186 LEU A N 1
ATOM 1438 C CA . LEU A 1 186 ? 12.066 -17.484 1.810 1.00 82.75 186 LEU A CA 1
ATOM 1439 C C . LEU A 1 186 ? 11.148 -17.190 2.996 1.00 82.75 186 LEU A C 1
ATOM 1441 O O . LEU A 1 186 ? 10.385 -18.055 3.407 1.00 82.75 186 LEU A O 1
ATOM 1445 N N . MET A 1 187 ? 11.175 -15.959 3.500 1.00 83.19 187 MET A N 1
ATOM 1446 C CA . MET A 1 187 ? 10.284 -15.477 4.549 1.00 83.19 187 MET A CA 1
ATOM 1447 C C . MET A 1 187 ? 9.248 -14.531 3.981 1.00 83.19 187 MET A C 1
ATOM 1449 O O . MET A 1 187 ? 9.584 -13.558 3.312 1.00 83.19 187 MET A O 1
ATOM 1453 N N . ALA A 1 188 ? 7.983 -14.783 4.290 1.00 83.88 188 ALA A N 1
ATOM 1454 C CA . ALA A 1 188 ? 6.958 -13.808 4.010 1.00 83.88 188 ALA A CA 1
ATOM 1455 C C . ALA A 1 188 ? 6.870 -12.785 5.136 1.00 83.88 188 ALA A C 1
ATOM 1457 O O . ALA A 1 188 ? 6.800 -13.143 6.312 1.00 83.88 188 ALA A O 1
ATOM 1458 N N . THR A 1 189 ? 6.893 -11.512 4.765 1.00 85.38 189 THR A N 1
ATOM 1459 C CA . THR A 1 189 ? 6.952 -10.387 5.696 1.00 85.38 189 THR A CA 1
ATOM 1460 C C . THR A 1 189 ? 5.775 -9.460 5.432 1.00 85.38 189 THR A C 1
ATOM 1462 O O . THR A 1 189 ? 5.449 -9.158 4.283 1.00 85.38 189 THR A O 1
ATOM 1465 N N . ALA A 1 190 ? 5.101 -9.035 6.500 1.00 92.12 190 ALA A N 1
ATOM 1466 C CA . ALA A 1 190 ? 4.038 -8.050 6.383 1.00 92.12 190 ALA A CA 1
ATOM 1467 C C . ALA A 1 190 ? 4.647 -6.653 6.230 1.00 92.12 190 ALA A C 1
ATOM 1469 O O . ALA A 1 190 ? 5.556 -6.272 6.972 1.00 92.12 190 ALA A O 1
ATOM 1470 N N . LEU A 1 191 ? 4.141 -5.894 5.264 1.00 95.50 191 LEU A N 1
ATOM 1471 C CA . LEU A 1 191 ? 4.582 -4.535 4.983 1.00 95.50 191 LEU A CA 1
ATOM 1472 C C . LEU A 1 191 ? 3.670 -3.474 5.620 1.00 95.50 191 LEU A C 1
ATOM 1474 O O . LEU A 1 191 ? 2.525 -3.766 5.979 1.00 95.50 191 LEU A O 1
ATOM 1478 N N . PRO A 1 192 ? 4.144 -2.218 5.721 1.00 97.56 192 PRO A N 1
ATOM 1479 C CA . PRO A 1 192 ? 3.300 -1.092 6.114 1.00 97.56 192 PRO A CA 1
ATOM 1480 C C . PRO A 1 192 ? 2.113 -0.915 5.153 1.00 97.56 192 PRO A C 1
ATOM 1482 O O . PRO A 1 192 ? 2.291 -1.107 3.945 1.00 97.56 192 PRO A O 1
ATOM 1485 N N . PRO A 1 193 ? 0.929 -0.482 5.630 1.00 98.25 193 PRO A N 1
ATOM 1486 C CA . PRO A 1 193 ? -0.272 -0.340 4.803 1.00 98.25 193 PRO A CA 1
ATOM 1487 C C . PRO A 1 193 ? -0.070 0.393 3.472 1.00 98.25 193 PRO A C 1
ATOM 1489 O O . PRO A 1 193 ? -0.529 -0.070 2.429 1.00 98.25 193 PRO A O 1
ATOM 1492 N N . THR A 1 194 ? 0.643 1.520 3.474 1.00 97.81 194 THR A N 1
ATOM 1493 C CA . THR A 1 194 ? 0.864 2.316 2.258 1.00 97.81 194 THR A CA 1
ATOM 1494 C C . THR A 1 194 ? 1.838 1.649 1.285 1.00 97.81 194 THR A C 1
ATOM 1496 O O . THR A 1 194 ? 1.659 1.766 0.074 1.00 97.81 194 THR A O 1
ATOM 1499 N N . ALA A 1 195 ? 2.814 0.878 1.773 1.00 97.81 195 ALA A N 1
ATOM 1500 C CA . ALA A 1 195 ? 3.678 0.053 0.926 1.00 97.81 195 ALA A CA 1
ATOM 1501 C C . ALA A 1 195 ? 2.891 -1.104 0.283 1.00 97.81 195 ALA A C 1
ATOM 1503 O O . ALA A 1 195 ? 2.991 -1.326 -0.922 1.00 97.81 195 ALA A O 1
ATOM 1504 N N . VAL A 1 196 ? 2.026 -1.784 1.046 1.00 97.75 196 VAL A N 1
ATOM 1505 C CA . VAL A 1 196 ? 1.118 -2.818 0.509 1.00 97.75 196 VAL A CA 1
ATOM 1506 C C . VAL A 1 196 ? 0.240 -2.238 -0.602 1.00 97.75 196 VAL A C 1
ATOM 1508 O O . VAL A 1 196 ? 0.134 -2.817 -1.684 1.00 97.75 196 VAL A O 1
ATOM 1511 N N . LEU A 1 197 ? -0.353 -1.065 -0.363 1.00 98.00 197 LEU A N 1
ATOM 1512 C CA . LEU A 1 197 ? -1.196 -0.379 -1.340 1.00 98.00 197 LEU A CA 1
ATOM 1513 C C . LEU A 1 197 ? -0.428 0.021 -2.603 1.00 98.00 197 LEU A C 1
ATOM 1515 O O . LEU A 1 197 ? -0.950 -0.173 -3.700 1.00 98.00 197 LEU A O 1
ATOM 1519 N N . ARG A 1 198 ? 0.797 0.541 -2.483 1.00 96.81 198 ARG A N 1
ATOM 1520 C CA . ARG A 1 198 ? 1.646 0.893 -3.637 1.00 96.81 198 ARG A CA 1
ATOM 1521 C C . ARG A 1 198 ? 2.017 -0.323 -4.477 1.00 96.81 198 ARG A C 1
ATOM 1523 O O . ARG A 1 198 ? 1.911 -0.264 -5.698 1.00 96.81 198 ARG A O 1
ATOM 1530 N N . ARG A 1 199 ? 2.373 -1.434 -3.832 1.00 95.81 199 ARG A N 1
ATOM 1531 C CA . ARG A 1 199 ? 2.642 -2.700 -4.522 1.00 95.81 199 ARG A CA 1
ATOM 1532 C C . ARG A 1 199 ? 1.387 -3.268 -5.188 1.00 95.81 199 ARG A C 1
ATOM 1534 O O . ARG A 1 199 ? 1.462 -3.892 -6.243 1.00 95.81 199 ARG A O 1
ATOM 1541 N N . GLY A 1 200 ? 0.228 -3.068 -4.565 1.00 96.25 200 GLY A N 1
ATOM 1542 C CA . GLY A 1 200 ? -1.051 -3.607 -5.015 1.00 96.25 200 GLY A CA 1
ATOM 1543 C C . GLY A 1 200 ? -1.273 -5.075 -4.654 1.00 96.25 200 GLY A C 1
ATOM 1544 O O . GLY A 1 200 ? -2.313 -5.632 -4.979 1.00 96.25 200 GLY A O 1
ATOM 1545 N N . THR A 1 201 ? -0.331 -5.719 -3.969 1.00 94.81 201 THR A N 1
ATOM 1546 C CA . THR A 1 201 ? -0.431 -7.133 -3.581 1.00 94.81 201 THR A CA 1
ATOM 1547 C C . THR A 1 201 ? -0.120 -7.301 -2.110 1.00 94.81 201 THR A C 1
ATOM 1549 O O . THR A 1 201 ? 0.589 -6.479 -1.527 1.00 94.81 201 THR A O 1
ATOM 1552 N N . GLY A 1 202 ? -0.606 -8.377 -1.504 1.00 94.00 202 GLY A N 1
ATOM 1553 C CA . GLY A 1 202 ? -0.219 -8.760 -0.154 1.00 94.00 202 GLY A CA 1
ATOM 1554 C C . GLY A 1 202 ? -0.841 -10.065 0.316 1.00 94.00 202 GLY A C 1
ATOM 1555 O O . GLY A 1 202 ? -1.551 -10.746 -0.413 1.00 94.00 202 GLY A O 1
ATOM 1556 N N . SER A 1 203 ? -0.545 -10.428 1.552 1.00 92.06 203 SER A N 1
ATOM 1557 C CA . SER A 1 203 ? -1.172 -11.505 2.312 1.00 92.06 203 SER A CA 1
ATOM 1558 C C . SER A 1 203 ? -2.553 -11.098 2.840 1.00 92.06 203 SER A C 1
ATOM 1560 O O . SER A 1 203 ? -2.943 -9.927 2.808 1.00 92.06 203 SER A O 1
ATOM 1562 N N . GLY A 1 204 ? -3.287 -12.069 3.394 1.00 92.38 204 GLY A N 1
ATOM 1563 C CA . GLY A 1 204 ? -4.503 -11.781 4.157 1.00 92.38 204 GLY A CA 1
ATOM 1564 C C . GLY A 1 204 ? -4.224 -10.847 5.339 1.00 92.38 204 GLY A C 1
ATOM 1565 O O . GLY A 1 204 ? -4.968 -9.894 5.539 1.00 92.38 204 GLY A O 1
ATOM 1566 N N . LEU A 1 205 ? -3.105 -11.038 6.048 1.00 94.12 205 LEU A N 1
ATOM 1567 C CA . LEU A 1 205 ? -2.690 -10.167 7.153 1.00 94.12 205 LEU A CA 1
ATOM 1568 C C . LEU A 1 205 ? -2.432 -8.723 6.695 1.00 94.12 205 LEU A C 1
ATOM 1570 O O . LEU A 1 205 ? -2.891 -7.780 7.332 1.00 94.12 205 LEU A O 1
ATOM 1574 N N . GLU A 1 206 ? -1.760 -8.538 5.559 1.00 95.81 206 GLU A N 1
ATOM 1575 C CA . GLU A 1 206 ? -1.534 -7.208 4.982 1.00 95.81 206 GLU A CA 1
ATOM 1576 C C . GLU A 1 206 ? -2.854 -6.530 4.568 1.00 95.81 206 GLU A C 1
ATOM 1578 O O . GLU A 1 206 ? -3.016 -5.332 4.802 1.00 95.81 206 GLU A O 1
ATOM 1583 N N . ARG A 1 207 ? -3.844 -7.276 4.045 1.00 97.06 207 ARG A N 1
ATOM 1584 C CA . ARG A 1 207 ? -5.208 -6.744 3.841 1.00 97.06 207 ARG A CA 1
ATOM 1585 C C . ARG A 1 207 ? -5.841 -6.294 5.159 1.00 97.06 207 ARG A C 1
ATOM 1587 O O . ARG A 1 207 ? -6.433 -5.218 5.199 1.00 97.06 207 ARG A O 1
ATOM 1594 N N . MET A 1 208 ? -5.700 -7.072 6.236 1.00 97.81 208 MET A N 1
ATOM 1595 C CA . MET A 1 208 ? -6.199 -6.671 7.558 1.00 97.81 208 MET A CA 1
ATOM 1596 C C . MET A 1 208 ? -5.533 -5.373 8.030 1.00 97.81 208 MET A C 1
ATOM 1598 O O . MET A 1 208 ? -6.234 -4.466 8.461 1.00 97.81 208 MET A O 1
ATOM 1602 N N . TYR A 1 209 ? -4.209 -5.237 7.897 1.00 98.00 209 TYR A N 1
ATOM 1603 C CA . TYR A 1 209 ? -3.482 -4.020 8.286 1.00 98.00 209 TYR A CA 1
ATOM 1604 C C . TYR A 1 209 ? -3.951 -2.787 7.517 1.00 98.00 209 TYR A C 1
ATOM 1606 O O . TYR A 1 209 ? -4.177 -1.737 8.116 1.00 98.00 209 TYR A O 1
ATOM 1614 N N . VAL A 1 210 ? -4.117 -2.910 6.196 1.00 98.69 210 VAL A N 1
ATOM 1615 C CA . VAL A 1 210 ? -4.656 -1.823 5.371 1.00 98.69 210 VAL A CA 1
ATOM 1616 C C . VAL A 1 210 ? -6.069 -1.470 5.825 1.00 98.69 210 VAL A C 1
ATOM 1618 O O . VAL A 1 210 ? -6.374 -0.292 5.996 1.00 98.69 210 VAL A O 1
ATOM 1621 N N . PHE A 1 211 ? -6.915 -2.469 6.075 1.00 98.75 211 PHE A N 1
ATOM 1622 C CA . PHE A 1 211 ? -8.283 -2.238 6.522 1.00 98.75 211 PHE A CA 1
ATOM 1623 C C . PHE A 1 211 ? -8.341 -1.539 7.885 1.00 98.75 211 PHE A C 1
ATOM 1625 O O . PHE A 1 211 ? -9.025 -0.528 8.002 1.00 98.75 211 PHE A O 1
ATOM 1632 N N . LEU A 1 212 ? -7.565 -1.987 8.879 1.00 98.75 212 LEU A N 1
ATOM 1633 C CA . LEU A 1 212 ? -7.445 -1.313 10.179 1.00 98.75 212 LEU A CA 1
ATOM 1634 C C . LEU A 1 212 ? -7.009 0.151 10.031 1.00 98.75 212 LEU A C 1
ATOM 1636 O O . LEU A 1 212 ? -7.577 1.032 10.674 1.00 98.75 212 LEU A O 1
ATOM 1640 N N . ALA A 1 213 ? -6.051 0.422 9.143 1.00 98.69 213 ALA A N 1
ATOM 1641 C CA . ALA A 1 213 ? -5.545 1.770 8.911 1.00 98.69 213 ALA A CA 1
ATOM 1642 C C . ALA A 1 213 ? -6.598 2.689 8.255 1.00 98.69 213 ALA A C 1
ATOM 1644 O O . ALA A 1 213 ? -6.694 3.868 8.595 1.00 98.69 213 ALA A O 1
ATOM 1645 N N . VAL A 1 214 ? -7.420 2.153 7.344 1.00 98.69 214 VAL A N 1
ATOM 1646 C CA . VAL A 1 214 ? -8.556 2.879 6.748 1.00 98.69 214 VAL A CA 1
ATOM 1647 C C . VAL A 1 214 ? -9.654 3.125 7.787 1.00 98.69 214 VAL A C 1
ATOM 1649 O O . VAL A 1 214 ? -10.156 4.244 7.881 1.00 98.69 214 VAL A O 1
ATOM 1652 N N . LEU A 1 215 ? -9.992 2.122 8.606 1.00 98.56 215 LEU A N 1
ATOM 1653 C CA . LEU A 1 215 ? -10.991 2.247 9.674 1.00 98.56 215 LEU A CA 1
ATOM 1654 C C . LEU A 1 215 ? -10.614 3.332 10.685 1.00 98.56 215 LEU A C 1
ATOM 1656 O O . LEU A 1 215 ? -11.472 4.134 11.047 1.00 98.56 215 LEU A O 1
ATOM 1660 N N . GLN A 1 216 ? -9.333 3.421 11.062 1.00 98.19 216 GLN A N 1
ATOM 1661 C CA . GLN A 1 216 ? -8.833 4.493 11.923 1.00 98.19 216 GLN A CA 1
ATOM 1662 C C . GLN A 1 216 ? -9.185 5.874 11.356 1.00 98.19 216 GLN A C 1
ATOM 1664 O O . GLN A 1 216 ? -9.702 6.716 12.085 1.00 98.19 216 GLN A O 1
ATOM 1669 N N . GLN A 1 217 ? -8.963 6.106 10.058 1.00 98.44 217 GLN A N 1
ATOM 1670 C CA . GLN A 1 217 ? -9.280 7.397 9.431 1.00 98.44 217 GLN A CA 1
ATOM 1671 C C . GLN A 1 217 ? -10.787 7.641 9.269 1.00 98.44 217 GLN A C 1
ATOM 1673 O O . GLN A 1 217 ? -11.210 8.789 9.163 1.00 98.44 217 GLN A O 1
ATOM 1678 N N . MET A 1 218 ? -11.605 6.587 9.299 1.00 98.06 218 MET A N 1
ATOM 1679 C CA . MET A 1 218 ? -13.068 6.682 9.346 1.00 98.06 218 MET A CA 1
ATOM 1680 C C . MET A 1 218 ? -13.618 6.892 10.765 1.00 98.06 218 MET A C 1
ATOM 1682 O O . MET A 1 218 ? -14.822 7.071 10.919 1.00 98.06 218 MET A O 1
ATOM 1686 N N . GLY A 1 219 ? -12.770 6.853 11.800 1.00 97.00 219 GLY A N 1
ATOM 1687 C CA . GLY A 1 219 ? -13.215 6.867 13.196 1.00 97.00 219 GLY A CA 1
ATOM 1688 C C . GLY A 1 219 ? -13.901 5.566 13.630 1.00 97.00 219 GLY A C 1
ATOM 1689 O O . GLY A 1 219 ? -14.631 5.561 14.618 1.00 97.00 219 GLY A O 1
ATOM 1690 N N . LEU A 1 220 ? -13.678 4.469 12.899 1.00 97.88 220 LEU A N 1
ATOM 1691 C CA . LEU A 1 220 ? -14.216 3.146 13.197 1.00 97.88 220 LEU A CA 1
ATOM 1692 C C . LEU A 1 220 ? -13.183 2.287 13.927 1.00 97.88 220 LEU A C 1
ATOM 1694 O O . LEU A 1 220 ? -11.975 2.386 13.712 1.00 97.88 220 LEU A O 1
ATOM 1698 N N . GLU A 1 221 ? -13.673 1.397 14.784 1.00 97.94 221 GLU A N 1
ATOM 1699 C CA . GLU A 1 221 ? -12.826 0.596 15.661 1.00 97.94 221 GLU A CA 1
ATOM 1700 C C . GLU A 1 221 ? -12.666 -0.822 15.131 1.00 97.94 221 GLU A C 1
ATOM 1702 O O . GLU A 1 221 ? -13.575 -1.648 15.227 1.00 97.94 221 GLU A O 1
ATOM 1707 N N . GLY A 1 222 ? -11.490 -1.097 14.574 1.00 98.25 222 GLY A N 1
ATOM 1708 C CA . GLY A 1 222 ? -11.129 -2.415 14.069 1.00 98.25 222 GLY A CA 1
ATOM 1709 C C . GLY A 1 222 ? -10.477 -3.328 15.114 1.00 98.25 222 GLY A C 1
ATOM 1710 O O . GLY A 1 222 ? -9.880 -2.862 16.084 1.00 98.25 222 GLY A O 1
ATOM 1711 N N . CYS A 1 223 ? -10.556 -4.637 14.887 1.00 98.44 223 CYS A N 1
ATOM 1712 C CA . CYS A 1 223 ? -9.846 -5.674 15.638 1.00 98.44 223 CYS A CA 1
ATOM 1713 C C . CYS A 1 223 ? -9.419 -6.830 14.723 1.00 98.44 223 CYS A C 1
ATOM 1715 O O . CYS A 1 223 ? -9.950 -7.004 13.630 1.00 98.44 223 CYS A O 1
ATOM 1717 N N . LEU A 1 224 ? -8.474 -7.641 15.181 1.00 98.00 224 LEU A N 1
ATOM 1718 C CA . LEU A 1 224 ? -8.052 -8.896 14.567 1.00 98.00 224 LEU A CA 1
ATOM 1719 C C . LEU A 1 224 ? -8.639 -10.065 15.365 1.00 98.00 224 LEU A C 1
ATOM 1721 O O . LEU A 1 224 ? -8.808 -9.962 16.580 1.00 98.00 224 LEU A O 1
ATOM 1725 N N . LEU A 1 225 ? -8.937 -11.178 14.698 1.00 97.00 225 LEU A N 1
ATOM 1726 C CA . LEU A 1 225 ? -9.473 -12.380 15.333 1.00 97.00 225 LEU A CA 1
ATOM 1727 C C . LEU A 1 225 ? -8.536 -13.557 15.107 1.00 97.00 225 LEU A C 1
ATOM 1729 O O . LEU A 1 225 ? -8.198 -13.885 13.969 1.00 97.00 225 LEU A O 1
ATOM 1733 N N . GLY A 1 226 ? -8.119 -14.190 16.197 1.00 95.50 226 GLY A N 1
ATOM 1734 C CA . GLY A 1 226 ? -7.167 -15.297 16.185 1.00 95.50 226 GLY A CA 1
ATOM 1735 C C . GLY A 1 226 ? -7.226 -16.095 17.482 1.00 95.50 226 GLY A C 1
ATOM 1736 O O . GLY A 1 226 ? -7.940 -15.705 18.409 1.00 95.50 226 GLY A O 1
ATOM 1737 N N . PRO A 1 227 ? -6.519 -17.227 17.561 1.00 94.69 227 PRO A N 1
ATOM 1738 C CA . PRO A 1 227 ? -6.475 -18.024 18.774 1.00 94.69 227 PRO A CA 1
ATOM 1739 C C . PRO A 1 227 ? -5.637 -17.312 19.863 1.00 94.69 227 PRO A C 1
ATOM 1741 O O . PRO A 1 227 ? -4.861 -16.413 19.536 1.00 94.69 227 PRO A O 1
ATOM 1744 N N . PRO A 1 228 ? -5.771 -17.667 21.154 1.00 95.38 228 PRO A N 1
ATOM 1745 C CA . PRO A 1 228 ? -5.127 -16.951 22.265 1.00 95.38 228 PRO A CA 1
ATOM 1746 C C . PRO A 1 228 ? -3.593 -16.856 22.179 1.00 95.38 228 PRO A C 1
ATOM 1748 O O . PRO A 1 228 ? -2.996 -15.881 22.650 1.00 95.38 228 PRO A O 1
ATOM 1751 N N . GLU A 1 229 ? -2.952 -17.853 21.575 1.00 93.94 229 GLU A N 1
ATOM 1752 C CA . GLU A 1 229 ? -1.511 -17.927 21.332 1.00 93.94 229 GLU A CA 1
ATOM 1753 C C . GLU A 1 229 ? -1.019 -16.942 20.262 1.00 93.94 229 GLU A C 1
ATOM 1755 O O . GLU A 1 229 ? 0.174 -16.640 20.216 1.00 93.94 229 GLU A O 1
ATOM 1760 N N . ALA A 1 230 ? -1.921 -16.347 19.468 1.00 92.94 230 ALA A N 1
ATOM 1761 C CA . ALA A 1 230 ? -1.576 -15.318 18.487 1.00 92.94 230 ALA A CA 1
ATOM 1762 C C . ALA A 1 230 ? -0.815 -14.140 19.114 1.00 92.94 230 ALA A C 1
ATOM 1764 O O . ALA A 1 230 ? 0.007 -13.519 18.446 1.00 92.94 230 ALA A O 1
ATOM 1765 N N . ALA A 1 231 ? -1.030 -13.881 20.410 1.00 91.25 231 ALA A N 1
ATOM 1766 C CA . ALA A 1 231 ? -0.303 -12.885 21.199 1.00 91.25 231 ALA A CA 1
ATOM 1767 C C . ALA A 1 231 ? 1.230 -13.031 21.122 1.00 91.25 231 ALA A C 1
ATOM 1769 O O . ALA A 1 231 ? 1.937 -12.030 21.212 1.00 91.25 231 ALA A O 1
ATOM 1770 N N . ALA A 1 232 ? 1.725 -14.262 20.964 1.00 90.88 232 ALA A N 1
ATOM 1771 C CA . ALA A 1 232 ? 3.146 -14.593 20.910 1.00 90.88 232 ALA A CA 1
ATOM 1772 C C . ALA A 1 232 ? 3.636 -14.932 19.490 1.00 90.88 232 ALA A C 1
ATOM 1774 O O . ALA A 1 232 ? 4.828 -15.148 19.287 1.00 90.88 232 ALA A O 1
ATOM 1775 N N . HIS A 1 233 ? 2.741 -15.004 18.503 1.00 89.88 233 HIS A N 1
ATOM 1776 C CA . HIS A 1 233 ? 3.098 -15.389 17.141 1.00 89.88 233 HIS A CA 1
ATOM 1777 C C . HIS A 1 233 ? 3.548 -14.189 16.308 1.00 89.88 233 HIS A C 1
ATOM 1779 O O . HIS A 1 233 ? 2.884 -13.153 16.275 1.00 89.88 233 HIS A O 1
ATOM 1785 N N . HIS A 1 234 ? 4.641 -14.374 15.569 1.00 88.81 234 HIS A N 1
ATOM 1786 C CA . HIS A 1 234 ? 5.142 -13.391 14.615 1.00 88.81 234 HIS A CA 1
ATOM 1787 C C . HIS A 1 234 ? 4.233 -13.290 13.376 1.00 88.81 234 HIS A C 1
ATOM 1789 O O . HIS A 1 234 ? 3.675 -14.277 12.890 1.00 88.81 234 HIS A O 1
ATOM 1795 N N . ALA A 1 235 ? 4.136 -12.087 12.821 1.00 85.25 235 ALA A N 1
ATOM 1796 C CA . ALA A 1 235 ? 3.469 -11.755 11.571 1.00 85.25 235 ALA A CA 1
ATOM 1797 C C . ALA A 1 235 ? 4.117 -12.462 10.377 1.00 85.25 235 ALA A C 1
ATOM 1799 O O . ALA A 1 235 ? 3.429 -12.864 9.438 1.00 85.25 235 ALA A O 1
ATOM 1800 N N . GLY A 1 236 ? 5.445 -12.603 10.413 1.00 73.81 236 GLY A N 1
ATOM 1801 C CA . GLY A 1 236 ? 6.199 -13.275 9.368 1.00 73.81 236 GLY A CA 1
ATOM 1802 C C . GLY A 1 236 ? 6.317 -14.772 9.623 1.00 73.81 236 GLY A C 1
ATOM 1803 O O . GLY A 1 236 ? 6.844 -15.189 10.651 1.00 73.81 236 GLY A O 1
ATOM 1804 N N . HIS A 1 237 ? 5.874 -15.583 8.666 1.00 69.44 237 HIS A N 1
ATOM 1805 C CA . HIS A 1 237 ? 6.152 -17.015 8.666 1.00 69.44 237 HIS A CA 1
ATOM 1806 C C . HIS A 1 237 ? 6.371 -17.550 7.258 1.00 69.44 237 HIS A C 1
ATOM 1808 O O . HIS A 1 237 ? 5.864 -17.021 6.269 1.00 69.44 237 HIS A O 1
ATOM 1814 N N . VAL A 1 238 ? 7.150 -18.621 7.187 1.00 61.66 238 VAL A N 1
ATOM 1815 C CA . VAL A 1 238 ? 7.356 -19.397 5.972 1.00 61.66 238 VAL A CA 1
ATOM 1816 C C . VAL A 1 238 ? 6.2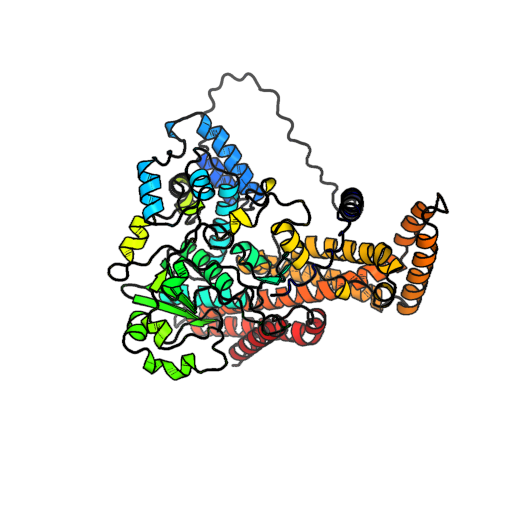89 -20.476 5.929 1.00 61.66 238 VAL A C 1
ATOM 1818 O O . VAL A 1 238 ? 6.207 -21.295 6.839 1.00 61.66 238 VAL A O 1
ATOM 1821 N N . ALA A 1 239 ? 5.484 -20.499 4.876 1.00 58.72 239 ALA A N 1
ATOM 1822 C CA . ALA A 1 239 ? 4.629 -21.637 4.589 1.00 58.72 239 ALA A CA 1
ATOM 1823 C C . ALA A 1 239 ? 5.180 -22.336 3.347 1.00 58.72 239 ALA A C 1
ATOM 1825 O O . ALA A 1 239 ? 4.874 -21.961 2.215 1.00 58.72 239 ALA A O 1
ATOM 1826 N N . LEU A 1 240 ? 6.047 -23.318 3.581 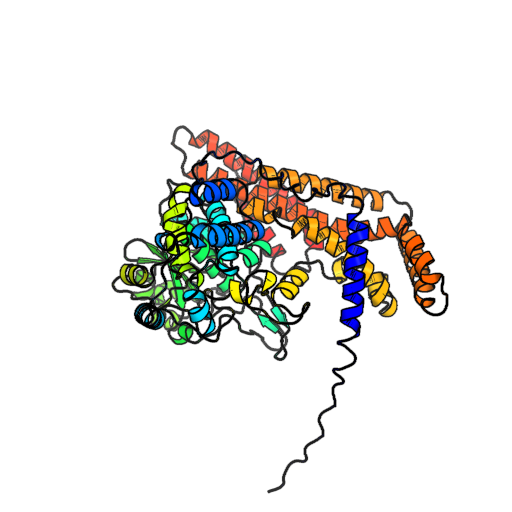1.00 62.84 240 LEU A N 1
ATOM 1827 C CA . LEU A 1 240 ? 6.514 -24.245 2.558 1.00 62.84 240 LEU A CA 1
ATOM 1828 C C . LEU A 1 240 ? 5.733 -25.553 2.696 1.00 62.84 240 LEU A C 1
ATOM 1830 O O . LEU A 1 240 ? 5.592 -26.081 3.798 1.00 62.84 240 LEU A O 1
ATOM 1834 N N . ALA A 1 241 ? 5.236 -26.072 1.577 1.00 57.44 241 ALA A N 1
ATOM 1835 C CA . ALA A 1 241 ? 4.797 -27.456 1.449 1.00 57.44 241 ALA A CA 1
ATOM 1836 C C . ALA A 1 241 ? 5.760 -28.158 0.487 1.00 57.44 241 ALA A C 1
ATOM 1838 O O . ALA A 1 241 ? 5.645 -28.028 -0.732 1.00 57.44 241 ALA A O 1
ATOM 1839 N N . GLY A 1 242 ? 6.757 -28.850 1.047 1.00 70.31 242 GLY A N 1
ATOM 1840 C CA . GLY A 1 242 ? 7.920 -29.299 0.278 1.00 70.31 242 GLY A CA 1
ATOM 1841 C C . GLY A 1 242 ? 8.699 -28.100 -0.270 1.00 70.31 242 GLY A C 1
ATOM 1842 O O . GLY A 1 242 ? 8.933 -27.136 0.456 1.00 70.31 242 GLY A O 1
ATOM 1843 N N . ASP A 1 243 ? 9.030 -28.130 -1.560 1.00 65.50 243 ASP A N 1
ATOM 1844 C CA . ASP A 1 243 ? 9.735 -27.037 -2.248 1.00 65.50 243 ASP A CA 1
ATOM 1845 C C . ASP A 1 243 ? 8.795 -25.934 -2.769 1.00 65.50 243 ASP A C 1
ATOM 1847 O O . ASP A 1 243 ? 9.237 -24.973 -3.402 1.00 65.50 243 ASP A O 1
ATOM 1851 N N . GLN A 1 244 ? 7.483 -26.053 -2.532 1.00 59.78 244 GLN A N 1
ATOM 1852 C CA . GLN A 1 244 ? 6.506 -25.070 -2.987 1.00 59.78 244 GLN A CA 1
ATOM 1853 C C . GLN A 1 244 ? 6.152 -24.085 -1.879 1.00 59.78 244 GLN A C 1
ATOM 1855 O O . GLN A 1 244 ? 5.725 -24.460 -0.784 1.00 59.78 244 GLN A O 1
ATOM 1860 N N . VAL A 1 245 ? 6.257 -22.797 -2.199 1.00 63.84 245 VAL A N 1
ATOM 1861 C CA . VAL A 1 245 ? 5.668 -21.743 -1.376 1.00 63.84 245 VAL A CA 1
ATOM 1862 C C . VAL A 1 245 ? 4.153 -21.852 -1.483 1.00 63.84 245 VAL A C 1
ATOM 1864 O O . VAL A 1 245 ? 3.591 -21.761 -2.576 1.00 63.84 245 VAL A O 1
ATOM 1867 N N . LEU A 1 246 ? 3.485 -22.039 -0.347 1.00 60.88 246 LEU A N 1
ATOM 1868 C CA . LEU A 1 246 ? 2.033 -22.109 -0.287 1.00 60.88 246 LEU A CA 1
ATOM 1869 C C . LEU A 1 246 ? 1.440 -20.738 -0.634 1.00 60.88 246 LEU A C 1
ATOM 1871 O O . LEU A 1 246 ? 1.387 -19.829 0.194 1.00 60.88 246 LEU A O 1
ATOM 1875 N N . THR A 1 247 ? 0.972 -20.581 -1.873 1.00 52.31 247 THR A N 1
ATOM 1876 C CA . THR A 1 247 ? 0.252 -19.381 -2.313 1.00 52.31 247 THR A CA 1
ATOM 1877 C C . THR A 1 247 ? -0.997 -19.186 -1.448 1.00 52.31 247 THR A C 1
ATOM 1879 O O . THR A 1 247 ? -1.844 -20.074 -1.380 1.00 52.31 247 THR A O 1
ATOM 1882 N N . GLY A 1 248 ? -1.111 -18.038 -0.772 1.00 51.72 248 GLY A N 1
ATOM 1883 C CA . GLY A 1 248 ? -2.178 -17.759 0.206 1.00 51.72 248 GLY A CA 1
ATOM 1884 C C . GLY A 1 248 ? -1.752 -17.908 1.673 1.00 51.72 248 GLY A C 1
ATOM 1885 O O . GLY A 1 248 ? -2.514 -17.545 2.570 1.00 51.72 248 GLY A O 1
ATOM 1886 N N . ALA A 1 249 ? -0.525 -18.368 1.914 1.00 54.50 249 ALA A N 1
ATOM 1887 C CA . ALA A 1 249 ? 0.162 -18.292 3.190 1.00 54.50 249 ALA A CA 1
ATOM 1888 C C . ALA A 1 249 ? 1.396 -17.369 3.059 1.00 54.50 249 ALA A C 1
ATOM 1890 O O . ALA A 1 249 ? 1.976 -17.289 1.980 1.00 54.50 249 ALA A O 1
ATOM 1891 N N . PRO A 1 250 ? 1.794 -16.629 4.103 1.00 55.62 250 PRO A N 1
ATOM 1892 C CA . PRO A 1 250 ? 1.424 -16.797 5.492 1.00 55.62 250 PRO A CA 1
ATOM 1893 C C . PRO A 1 250 ? 0.009 -16.323 5.790 1.00 55.62 250 PRO A C 1
ATOM 1895 O O . PRO A 1 250 ? -0.427 -15.266 5.334 1.00 55.62 250 PRO A O 1
ATOM 1898 N N . ARG A 1 251 ? -0.710 -17.101 6.596 1.00 69.00 251 ARG A N 1
ATOM 1899 C CA . ARG A 1 251 ? -2.050 -16.722 7.064 1.00 69.00 251 ARG A CA 1
ATOM 1900 C C . ARG A 1 251 ? -1.994 -15.664 8.180 1.00 69.00 251 ARG A C 1
ATOM 1902 O O . ARG A 1 251 ? -3.017 -15.160 8.616 1.00 69.00 251 ARG A O 1
ATOM 1909 N N . GLY A 1 252 ? -0.795 -15.293 8.634 1.00 74.88 252 GLY A N 1
ATOM 1910 C CA . GLY A 1 252 ? -0.609 -14.687 9.950 1.00 74.88 252 GLY A CA 1
ATOM 1911 C C . GLY A 1 252 ? -1.194 -15.570 11.066 1.00 74.88 252 GLY A C 1
ATOM 1912 O O . GLY A 1 252 ? -1.609 -16.702 10.814 1.00 74.88 252 GLY A O 1
ATOM 1913 N N . PRO A 1 253 ? -1.239 -15.074 12.307 1.00 89.25 253 PRO A N 1
ATOM 1914 C CA . PRO A 1 253 ? -1.904 -15.775 13.399 1.00 89.25 253 PRO A CA 1
ATOM 1915 C C . PRO A 1 253 ? -3.416 -15.485 13.471 1.00 89.25 253 PRO A C 1
ATOM 1917 O O . PRO A 1 253 ? -4.087 -15.954 14.383 1.00 89.25 253 PRO A O 1
ATOM 1920 N N . PHE A 1 254 ? -3.966 -14.714 12.531 1.00 93.81 254 PHE A N 1
ATOM 1921 C CA . PHE A 1 254 ? -5.363 -14.278 12.529 1.00 93.81 254 PHE A CA 1
ATOM 1922 C C . PHE A 1 254 ? -6.117 -14.902 11.364 1.00 93.81 254 PHE A C 1
ATOM 1924 O O . PHE A 1 254 ? -5.533 -15.147 10.319 1.00 93.81 254 PHE A O 1
ATOM 1931 N N . TRP A 1 255 ? -7.417 -15.131 11.516 1.00 93.00 255 TRP A N 1
ATOM 1932 C CA . TRP A 1 255 ? -8.278 -15.707 10.473 1.00 93.00 255 TRP A CA 1
ATOM 1933 C C . TRP A 1 255 ? -9.396 -14.759 10.025 1.00 93.00 255 TRP A C 1
ATOM 1935 O O . TRP A 1 255 ? -10.044 -15.012 9.012 1.00 93.00 255 TRP A O 1
ATOM 1945 N N . ALA A 1 256 ? -9.612 -13.653 10.738 1.00 95.75 256 ALA A N 1
ATOM 1946 C CA . ALA A 1 256 ? -10.513 -12.585 10.324 1.00 95.75 256 ALA A CA 1
ATOM 1947 C C . ALA A 1 256 ? -10.067 -11.232 10.879 1.00 95.75 256 ALA A C 1
ATOM 1949 O O . ALA A 1 256 ? -9.253 -11.136 11.800 1.00 95.75 256 ALA A O 1
ATOM 1950 N N . VAL A 1 257 ? -10.653 -10.186 10.310 1.00 98.06 257 VAL A N 1
ATOM 1951 C CA . VAL A 1 257 ? -10.631 -8.822 10.836 1.00 98.06 257 VAL A CA 1
ATOM 1952 C C . VAL A 1 257 ? -12.067 -8.407 11.123 1.00 98.06 257 VAL A C 1
ATOM 1954 O O . VAL A 1 257 ? -12.985 -8.817 10.414 1.00 98.06 257 VAL A O 1
ATOM 1957 N N . GLY A 1 258 ? -12.277 -7.642 12.185 1.00 98.31 258 GLY A N 1
ATOM 1958 C CA . GLY A 1 258 ? -13.601 -7.228 12.620 1.00 98.31 258 GLY A CA 1
ATOM 1959 C C . GLY A 1 258 ? -13.701 -5.734 12.873 1.00 98.31 258 GLY A C 1
ATOM 1960 O O . GLY A 1 258 ? -12.693 -5.075 13.110 1.00 98.31 258 GLY A O 1
ATOM 1961 N N . VAL A 1 259 ? -14.924 -5.211 12.846 1.00 98.50 259 VAL A N 1
ATOM 1962 C CA . VAL A 1 259 ? -15.252 -3.815 13.160 1.00 98.50 259 VAL A CA 1
ATOM 1963 C C . VAL A 1 259 ? -16.314 -3.796 14.243 1.00 98.50 259 VAL A C 1
ATOM 1965 O O . VAL A 1 259 ? -17.361 -4.426 14.086 1.00 98.50 259 VAL A O 1
ATOM 1968 N N . ARG A 1 260 ? -16.058 -3.085 15.343 1.00 98.06 260 ARG A N 1
ATOM 1969 C CA . ARG A 1 260 ? -17.051 -2.917 16.405 1.00 98.06 260 ARG A CA 1
ATOM 1970 C C . ARG A 1 260 ? -18.182 -2.028 15.904 1.00 98.06 260 ARG A C 1
ATOM 1972 O O . ARG A 1 260 ? -17.948 -0.880 15.540 1.00 98.06 260 ARG A O 1
ATOM 1979 N N . LEU A 1 261 ? -19.405 -2.544 15.942 1.00 96.38 261 LEU A N 1
ATOM 1980 C CA . LEU A 1 261 ? -20.626 -1.817 15.615 1.00 96.38 261 LEU A CA 1
ATOM 1981 C C . LEU A 1 261 ? -21.610 -1.994 16.770 1.00 96.38 261 LEU A C 1
ATOM 1983 O O . LEU A 1 261 ? -22.054 -3.106 17.061 1.00 96.38 261 LEU A O 1
ATOM 1987 N N . ASN A 1 262 ? -21.961 -0.896 17.439 1.00 92.25 262 ASN A N 1
ATOM 1988 C CA . ASN A 1 262 ? -22.785 -0.924 18.650 1.00 92.25 262 ASN A CA 1
ATOM 1989 C C . ASN A 1 262 ? -22.187 -1.871 19.719 1.00 92.25 262 ASN A C 1
ATOM 1991 O O . ASN A 1 262 ? -21.092 -1.612 20.225 1.00 92.25 262 ASN A O 1
ATOM 1995 N N . GLN A 1 263 ? -22.897 -2.954 20.056 1.00 93.75 263 GLN A N 1
ATOM 1996 C CA . GLN A 1 263 ? -22.510 -3.966 21.053 1.00 93.75 263 GLN A CA 1
ATOM 1997 C C . GLN A 1 263 ? -21.971 -5.273 20.436 1.00 93.75 263 GLN A C 1
ATOM 1999 O O . GLN A 1 263 ? -21.786 -6.257 21.152 1.00 93.75 263 GLN A O 1
ATOM 2004 N N . ASP A 1 264 ? -21.740 -5.312 19.124 1.00 97.19 264 ASP A N 1
ATOM 2005 C CA . ASP A 1 264 ? -21.277 -6.506 18.409 1.00 97.19 264 ASP A CA 1
ATOM 2006 C C . ASP A 1 264 ? -20.099 -6.169 17.479 1.00 97.19 264 ASP A C 1
ATOM 2008 O O . ASP A 1 264 ? -19.667 -5.017 17.378 1.00 97.19 264 ASP A O 1
ATOM 2012 N N . VAL A 1 265 ? -19.555 -7.181 16.810 1.00 98.25 265 VAL A N 1
ATOM 2013 C CA . VAL A 1 265 ? -18.432 -7.047 15.883 1.00 98.25 265 VAL A CA 1
ATOM 2014 C C . VAL A 1 265 ? -18.820 -7.652 14.542 1.00 98.25 265 VAL A C 1
ATOM 2016 O O . VAL A 1 265 ? -19.118 -8.843 14.445 1.00 98.25 265 VAL A O 1
ATOM 2019 N N . LEU A 1 266 ? -18.812 -6.832 13.495 1.00 98.44 266 LEU A N 1
ATOM 2020 C CA . LEU A 1 266 ? -18.948 -7.301 12.121 1.00 98.44 266 LEU A CA 1
ATOM 2021 C C . LEU A 1 266 ? -17.627 -7.918 11.674 1.00 98.44 266 LEU A C 1
ATOM 2023 O O . LEU A 1 266 ? -16.581 -7.312 11.884 1.00 98.44 266 LEU A O 1
ATOM 2027 N N . LEU A 1 267 ? -17.671 -9.101 11.067 1.00 98.19 267 LEU A N 1
ATOM 2028 C CA . LEU A 1 267 ? -16.484 -9.872 10.707 1.00 98.19 267 LEU A CA 1
ATOM 2029 C C . LEU A 1 267 ? -16.257 -9.889 9.197 1.00 98.19 267 LEU A C 1
ATOM 2031 O O . LEU A 1 267 ? -17.202 -9.877 8.410 1.00 98.19 267 LEU A O 1
ATOM 2035 N N . PHE A 1 268 ? -14.993 -9.981 8.801 1.00 97.81 268 PHE A N 1
ATOM 2036 C CA . PHE A 1 268 ? -14.556 -10.001 7.413 1.00 97.81 268 PHE A CA 1
ATOM 2037 C C . PHE A 1 268 ? -13.467 -11.055 7.198 1.00 97.81 268 PHE A C 1
ATOM 2039 O O . PHE A 1 268 ? -12.540 -11.176 8.003 1.00 97.81 268 PHE A O 1
ATOM 2046 N N . ASP A 1 269 ? -13.561 -11.790 6.087 1.00 95.69 269 ASP A N 1
ATOM 2047 C CA . ASP A 1 269 ? -12.573 -12.790 5.671 1.00 95.69 269 ASP A CA 1
ATOM 2048 C C . ASP A 1 269 ? -11.629 -12.175 4.620 1.00 95.69 269 ASP A C 1
ATOM 2050 O O . ASP A 1 269 ? -12.037 -11.974 3.469 1.00 95.69 269 ASP A O 1
ATOM 2054 N N . PRO A 1 270 ? -10.367 -11.849 4.966 1.00 94.94 270 PRO A N 1
ATOM 2055 C CA . PRO A 1 270 ? -9.444 -11.191 4.041 1.00 94.94 270 PRO A CA 1
ATOM 2056 C C . PRO A 1 270 ? -8.900 -12.106 2.957 1.00 94.94 270 PRO A C 1
ATOM 2058 O O . PRO A 1 270 ? -8.338 -11.591 1.993 1.00 94.94 270 PRO A O 1
ATOM 2061 N N . TRP A 1 271 ? -9.085 -13.423 3.042 1.00 91.25 271 TRP A N 1
ATOM 2062 C CA . TRP A 1 271 ? -8.732 -14.317 1.944 1.00 91.25 271 TRP A CA 1
ATOM 2063 C C . TRP A 1 271 ? -9.845 -14.368 0.905 1.00 91.25 271 TRP A C 1
ATOM 2065 O O . TRP A 1 271 ? -9.588 -14.249 -0.292 1.00 91.25 271 TRP A O 1
ATOM 2075 N N . ARG A 1 272 ? -11.098 -14.450 1.347 1.00 91.44 272 ARG A N 1
ATOM 2076 C CA . ARG A 1 272 ? -12.244 -14.423 0.426 1.00 91.44 272 ARG A CA 1
ATOM 2077 C C . ARG A 1 272 ? -12.583 -13.023 -0.073 1.00 91.44 272 ARG A C 1
ATOM 2079 O O . ARG A 1 272 ? -13.197 -12.877 -1.125 1.00 91.44 272 ARG A O 1
ATOM 2086 N N . GLY A 1 273 ? -12.178 -11.997 0.670 1.00 93.56 273 GLY A N 1
ATOM 2087 C CA . GLY A 1 273 ? -12.464 -10.601 0.360 1.00 93.56 273 GLY A CA 1
ATOM 2088 C C . GLY A 1 273 ? -13.950 -10.256 0.445 1.00 93.56 273 GLY A C 1
ATOM 2089 O O . GLY A 1 273 ? -14.435 -9.417 -0.310 1.00 93.56 273 GLY A O 1
ATOM 2090 N N . VAL A 1 274 ? -14.674 -10.920 1.349 1.00 94.88 274 VAL A N 1
ATOM 2091 C CA . VAL A 1 274 ? -16.103 -10.697 1.606 1.00 94.88 274 VAL A CA 1
ATOM 2092 C C . VAL A 1 274 ? -16.380 -10.589 3.112 1.00 94.88 274 VAL A C 1
ATOM 2094 O O . VAL A 1 274 ? -15.593 -11.102 3.918 1.00 94.88 274 VAL A O 1
ATOM 2097 N N . PRO A 1 275 ? -17.490 -9.944 3.514 1.00 97.06 275 PRO A N 1
ATOM 2098 C CA . PRO A 1 275 ? -17.989 -10.034 4.881 1.00 97.06 275 PRO A CA 1
ATOM 2099 C C . PRO A 1 275 ? -18.248 -11.492 5.268 1.00 97.06 275 PRO A C 1
ATOM 2101 O O . PRO A 1 275 ? -18.714 -12.296 4.456 1.00 97.06 275 PRO A O 1
ATOM 2104 N N . PHE A 1 276 ? -17.962 -11.827 6.519 1.00 95.69 276 PHE A N 1
ATOM 2105 C CA . PHE A 1 276 ? -18.352 -13.107 7.091 1.00 95.69 276 PHE A CA 1
ATOM 2106 C C . PHE A 1 276 ? -19.887 -13.125 7.260 1.00 95.69 276 PHE A C 1
ATOM 2108 O O . PHE A 1 276 ? -20.467 -12.101 7.629 1.00 95.69 276 PHE A O 1
ATOM 2115 N N . PRO A 1 277 ? -20.582 -14.259 7.049 1.00 95.94 277 PRO A N 1
ATOM 2116 C CA . PRO A 1 277 ? -22.050 -14.342 7.113 1.00 95.94 277 PRO A CA 1
ATOM 2117 C C . PRO A 1 277 ? -22.625 -14.267 8.544 1.00 95.94 277 PRO A C 1
ATOM 2119 O O . PRO A 1 277 ? -23.766 -14.659 8.784 1.00 95.94 277 PRO A O 1
ATOM 2122 N N . ALA A 1 278 ? -21.834 -13.802 9.508 1.00 97.00 278 ALA A N 1
ATOM 2123 C CA . ALA A 1 278 ? -22.148 -13.748 10.926 1.00 97.00 278 ALA A CA 1
ATOM 2124 C C . ALA A 1 278 ? -21.425 -12.570 11.581 1.00 97.00 278 ALA A C 1
ATOM 2126 O O . ALA A 1 278 ? -20.331 -12.175 11.170 1.00 97.00 278 ALA A O 1
ATOM 2127 N N . THR A 1 279 ? -22.016 -12.056 12.651 1.00 97.81 279 THR A N 1
ATOM 2128 C CA . THR A 1 279 ? -21.312 -11.207 13.614 1.00 97.81 279 THR A CA 1
ATOM 2129 C C . THR A 1 279 ? -20.537 -12.064 14.609 1.00 97.81 279 THR A C 1
ATOM 2131 O O . THR A 1 279 ? -20.776 -13.266 14.726 1.00 97.81 279 THR A O 1
ATOM 2134 N N . TRP A 1 280 ? -19.636 -11.464 15.380 1.00 97.50 280 TRP A N 1
ATOM 2135 C CA . TRP A 1 280 ? -18.892 -12.186 16.408 1.00 97.50 280 TRP A CA 1
ATOM 2136 C C . TRP A 1 280 ? -19.796 -12.844 17.447 1.00 97.50 280 TRP A C 1
ATOM 2138 O O . TRP A 1 280 ? -19.616 -14.025 17.746 1.00 97.50 280 TRP A O 1
ATOM 2148 N N . ARG A 1 281 ? -20.809 -12.131 17.953 1.00 97.25 281 ARG A N 1
ATOM 2149 C CA . ARG A 1 281 ? -21.744 -12.688 18.937 1.00 97.25 281 ARG A CA 1
ATOM 2150 C C . ARG A 1 281 ? -22.511 -13.892 18.383 1.00 97.25 281 ARG A C 1
ATOM 2152 O O . ARG A 1 281 ? -22.587 -14.920 19.054 1.00 97.25 281 ARG A O 1
ATOM 2159 N N . SER A 1 282 ? -23.047 -13.789 17.164 1.00 97.25 282 SER A N 1
ATOM 2160 C CA . SER A 1 282 ? -23.798 -14.887 16.528 1.00 97.25 282 SER A CA 1
ATOM 2161 C C . SER A 1 282 ? -22.903 -16.079 16.177 1.00 97.25 282 SER A C 1
ATOM 2163 O O . SER A 1 282 ? -23.263 -17.223 16.462 1.00 97.25 282 SER A O 1
ATOM 2165 N N . LEU A 1 283 ? -21.699 -15.817 15.661 1.00 96.94 283 LEU A N 1
ATOM 2166 C CA . LEU A 1 283 ? -20.702 -16.839 15.363 1.00 96.94 283 LEU A CA 1
ATOM 2167 C C . LEU A 1 283 ? -20.281 -17.606 16.624 1.00 96.94 283 LEU A C 1
ATOM 2169 O O . LEU A 1 283 ? -20.194 -18.829 16.597 1.00 96.94 283 LEU A O 1
ATOM 2173 N N . ARG A 1 284 ? -20.065 -16.906 17.744 1.00 96.12 284 ARG A N 1
ATOM 2174 C CA . ARG A 1 284 ? -19.715 -17.511 19.039 1.00 96.12 284 ARG A CA 1
ATOM 2175 C C . ARG A 1 284 ? -20.833 -18.360 19.628 1.00 96.12 284 ARG A C 1
ATOM 2177 O O . ARG A 1 284 ? -20.541 -19.386 20.237 1.00 96.12 284 ARG A O 1
ATOM 2184 N N . ALA A 1 285 ? -22.083 -17.935 19.462 1.00 97.44 285 ALA A N 1
ATOM 2185 C CA . ALA A 1 285 ? -23.240 -18.640 20.000 1.00 97.44 285 ALA A CA 1
ATOM 2186 C C . ALA A 1 285 ? -23.475 -19.991 19.305 1.00 97.44 285 ALA A C 1
ATOM 2188 O O . ALA A 1 285 ? -23.820 -20.966 19.969 1.00 97.44 285 ALA A O 1
ATOM 2189 N N . ASN A 1 286 ? -23.270 -20.068 17.985 1.00 97.50 286 ASN A N 1
ATOM 2190 C CA . ASN A 1 286 ? -23.460 -21.306 17.227 1.00 97.50 286 ASN A CA 1
ATOM 2191 C C . ASN A 1 286 ? -22.455 -21.449 16.065 1.00 97.50 286 ASN A C 1
ATOM 2193 O O . ASN A 1 286 ? -22.838 -21.310 14.902 1.00 97.50 286 ASN A O 1
ATOM 2197 N N . PRO A 1 287 ? -21.176 -21.777 16.338 1.00 96.38 287 PRO A N 1
ATOM 2198 C CA . PRO A 1 287 ? -20.172 -21.900 15.281 1.00 96.38 287 PRO A CA 1
ATOM 2199 C C . PRO A 1 287 ? -20.505 -23.000 14.260 1.00 96.38 287 PRO A C 1
ATOM 2201 O O . PRO A 1 287 ? -20.220 -22.854 13.076 1.00 96.38 287 PRO A O 1
ATOM 2204 N N . SER A 1 288 ? -21.153 -24.087 14.694 1.00 96.19 288 SER A N 1
ATOM 2205 C CA . SER A 1 288 ? -21.553 -25.210 13.833 1.00 96.19 288 SER A CA 1
ATOM 2206 C C . SER A 1 288 ? -22.542 -24.829 12.730 1.00 96.19 288 SER A C 1
ATOM 2208 O O . SER A 1 288 ? -22.535 -25.474 11.686 1.00 96.19 288 SER A O 1
ATOM 2210 N N . ALA A 1 289 ? -23.343 -23.771 12.910 1.00 97.12 289 ALA A N 1
ATOM 2211 C CA . ALA A 1 289 ? -24.240 -23.273 11.862 1.00 97.12 289 ALA A CA 1
ATOM 2212 C C . ALA A 1 289 ? -23.493 -22.760 10.618 1.00 97.12 289 ALA A C 1
ATOM 2214 O O . ALA A 1 289 ? -24.098 -22.581 9.566 1.00 97.12 289 ALA A O 1
ATOM 2215 N N . TYR A 1 290 ? -22.181 -22.542 10.736 1.00 95.50 290 TYR A N 1
ATOM 2216 C CA . TYR A 1 290 ? -21.317 -22.041 9.674 1.00 95.50 290 TYR A CA 1
ATOM 2217 C C . TYR A 1 290 ? -20.314 -23.101 9.189 1.00 95.50 290 TYR A C 1
ATOM 2219 O O . TYR A 1 290 ? -19.311 -22.756 8.568 1.00 95.50 290 TYR A O 1
ATOM 2227 N N . ALA A 1 291 ? -20.567 -24.393 9.441 1.00 92.19 291 ALA A N 1
ATOM 2228 C CA . ALA A 1 291 ? -19.685 -25.487 9.020 1.00 92.19 291 ALA A CA 1
ATOM 2229 C C . ALA A 1 291 ? -19.399 -25.477 7.507 1.00 92.19 291 ALA A C 1
ATOM 2231 O O . ALA A 1 291 ? -18.246 -25.636 7.105 1.00 92.19 291 ALA A O 1
ATOM 2232 N N . ASP A 1 292 ? -20.412 -25.187 6.685 1.00 92.62 292 ASP A N 1
ATOM 2233 C CA . ASP A 1 292 ? -20.267 -25.076 5.228 1.00 92.62 292 ASP A CA 1
ATOM 2234 C C . ASP A 1 292 ? -19.297 -23.958 4.834 1.00 92.62 292 ASP A C 1
ATOM 2236 O O . ASP A 1 292 ? -18.498 -24.110 3.908 1.00 92.62 292 ASP A O 1
ATOM 2240 N N . TRP A 1 293 ? -19.303 -22.843 5.577 1.00 91.75 293 TRP A N 1
ATOM 2241 C CA . TRP A 1 293 ? -18.334 -21.772 5.368 1.00 91.75 293 TRP A CA 1
ATOM 2242 C C . TRP A 1 293 ? -16.913 -22.275 5.616 1.00 91.75 293 TRP A C 1
ATOM 2244 O O . TRP A 1 293 ? -16.033 -21.992 4.808 1.00 91.75 293 TRP A O 1
ATOM 2254 N N . PHE A 1 294 ? -16.681 -23.034 6.689 1.00 89.50 294 PHE A N 1
ATOM 2255 C CA . PHE A 1 294 ? -15.349 -23.539 7.032 1.00 89.50 294 PHE A CA 1
ATOM 2256 C C . PHE A 1 294 ? -14.846 -24.630 6.081 1.00 89.50 294 PHE A C 1
ATOM 2258 O O . PHE A 1 294 ? -13.641 -24.715 5.842 1.00 89.50 294 PHE A O 1
ATOM 2265 N N . ALA A 1 295 ? -15.758 -25.443 5.543 1.00 88.56 295 ALA A N 1
ATOM 2266 C CA . ALA A 1 295 ? -15.447 -26.554 4.649 1.00 88.56 295 ALA A CA 1
ATOM 2267 C C . ALA A 1 295 ? -15.214 -26.131 3.189 1.00 88.56 295 ALA A C 1
ATOM 2269 O O . ALA A 1 295 ? -14.619 -26.893 2.424 1.00 88.56 295 ALA A O 1
ATOM 2270 N N . ALA A 1 296 ? -15.677 -24.943 2.779 1.00 87.69 296 ALA A N 1
ATOM 2271 C CA . ALA A 1 296 ? -15.559 -24.520 1.387 1.00 87.69 296 ALA A CA 1
ATOM 2272 C C . ALA A 1 296 ? -14.087 -24.392 0.956 1.00 87.69 296 ALA A C 1
ATOM 2274 O O . ALA A 1 296 ? -13.236 -23.919 1.709 1.00 87.69 296 ALA A O 1
ATOM 2275 N N . ARG A 1 297 ? -13.767 -24.786 -0.280 1.00 81.38 297 ARG A N 1
ATOM 2276 C CA . ARG A 1 297 ? -12.383 -24.831 -0.791 1.00 81.38 297 ARG A CA 1
ATOM 2277 C C . ARG A 1 297 ? -11.736 -23.445 -0.867 1.00 81.38 297 ARG A C 1
ATOM 2279 O O . ARG A 1 297 ? -10.521 -23.311 -0.757 1.00 81.38 297 ARG A O 1
ATOM 2286 N N . GLU A 1 298 ? -12.556 -22.413 -1.016 1.00 78.50 298 GLU A N 1
ATOM 2287 C CA . GLU A 1 298 ? -12.179 -21.003 -0.978 1.00 78.50 298 GLU A CA 1
ATOM 2288 C C . GLU A 1 298 ? -11.756 -20.560 0.434 1.00 78.50 298 GLU A C 1
ATOM 2290 O O . GLU A 1 298 ? -11.273 -19.445 0.628 1.00 78.50 298 GLU A O 1
ATOM 2295 N N . HIS A 1 299 ? -11.944 -21.408 1.452 1.00 72.88 299 HIS A N 1
ATOM 2296 C CA . HIS A 1 299 ? -11.487 -21.171 2.813 1.00 72.88 299 HIS A CA 1
ATOM 2297 C C . HIS A 1 299 ? -9.978 -21.372 2.958 1.00 72.88 299 HIS A C 1
ATOM 2299 O O . HIS A 1 299 ? -9.483 -22.361 3.501 1.00 72.88 299 HIS A O 1
ATOM 2305 N N . VAL A 1 300 ? -9.217 -20.377 2.521 1.00 73.31 300 VAL A N 1
ATOM 2306 C CA . VAL A 1 300 ? -7.760 -20.404 2.667 1.00 73.31 300 VAL A CA 1
ATOM 2307 C C . VAL A 1 300 ? -7.325 -20.029 4.088 1.00 73.31 300 VAL A C 1
ATOM 2309 O O . VAL A 1 300 ? -6.134 -20.008 4.332 1.00 73.31 300 VAL A O 1
ATOM 2312 N N . SER A 1 301 ? -8.217 -19.758 5.049 1.00 71.00 301 SER A N 1
ATOM 2313 C CA . SER A 1 301 ? -7.818 -19.474 6.442 1.00 71.00 301 SER A CA 1
ATOM 2314 C C . SER A 1 301 ? -7.551 -20.755 7.256 1.00 71.00 301 SER A C 1
ATOM 2316 O O . SER A 1 301 ? -6.738 -20.746 8.178 1.00 71.00 301 SER A O 1
ATOM 2318 N N . GLY A 1 302 ? -8.180 -21.885 6.898 1.00 76.94 302 GLY A N 1
ATOM 2319 C CA . GLY A 1 302 ? -8.133 -23.132 7.679 1.00 76.94 302 GLY A CA 1
ATOM 2320 C C . GLY A 1 302 ? -8.791 -23.037 9.056 1.00 76.94 302 GLY A C 1
ATOM 2321 O O . GLY A 1 302 ? -8.488 -23.846 9.928 1.00 76.94 302 GLY A O 1
ATOM 2322 N N . LEU A 1 303 ? -9.657 -22.044 9.262 1.00 85.50 303 LEU A N 1
ATOM 2323 C CA . LEU A 1 303 ? -10.419 -21.877 10.492 1.00 85.50 303 LEU A CA 1
ATOM 2324 C C . LEU A 1 303 ? -11.344 -23.085 10.731 1.00 85.50 303 LEU A C 1
ATOM 2326 O O . LEU A 1 303 ? -12.057 -23.531 9.835 1.00 85.50 303 LEU A O 1
ATOM 2330 N N . THR A 1 304 ? -11.329 -23.603 11.956 1.00 89.19 304 THR A N 1
ATOM 2331 C CA . THR A 1 304 ? -12.190 -24.701 12.415 1.00 89.19 304 THR A CA 1
ATOM 2332 C C . THR A 1 304 ? -13.219 -24.200 13.427 1.00 89.19 304 THR A C 1
ATOM 2334 O O . THR A 1 304 ? -13.088 -23.109 13.988 1.00 89.19 304 THR A O 1
ATOM 2337 N N . VAL A 1 305 ? -14.232 -25.021 13.710 1.00 91.62 305 VAL A N 1
ATOM 2338 C CA . VAL A 1 305 ? -15.228 -24.763 14.765 1.00 91.62 305 VAL A CA 1
ATOM 2339 C C . VAL A 1 305 ? -14.535 -24.559 16.119 1.00 91.62 305 VAL A C 1
ATOM 2341 O O . VAL A 1 305 ? -14.879 -23.648 16.873 1.00 91.62 305 VAL A O 1
ATOM 2344 N N . GLU A 1 306 ? -13.525 -25.372 16.420 1.00 91.44 306 GLU A N 1
ATOM 2345 C CA . GLU A 1 306 ? -12.730 -25.306 17.647 1.00 91.44 306 GLU A CA 1
ATOM 2346 C C . GLU A 1 306 ? -11.934 -24.001 17.728 1.00 91.44 306 GLU A C 1
ATOM 2348 O O . GLU A 1 306 ? -11.940 -23.349 18.771 1.00 91.44 306 GLU A O 1
ATOM 2353 N N . ALA A 1 307 ? -11.321 -23.575 16.620 1.00 90.81 307 ALA A N 1
ATOM 2354 C CA . ALA A 1 307 ? -10.602 -22.309 16.550 1.00 90.81 307 ALA A CA 1
ATOM 2355 C C . ALA A 1 307 ? -11.531 -21.102 16.772 1.00 90.81 307 ALA A C 1
ATOM 2357 O O . ALA A 1 307 ? -11.150 -20.161 17.459 1.00 90.81 307 ALA A O 1
ATOM 2358 N N . VAL A 1 308 ? -12.778 -21.131 16.285 1.00 93.88 308 VAL A N 1
ATOM 2359 C CA . VAL A 1 308 ? -13.779 -20.086 16.595 1.00 93.88 308 VAL A CA 1
ATOM 2360 C C . VAL A 1 308 ? -14.133 -20.065 18.090 1.00 93.88 308 VAL A C 1
ATOM 2362 O O . VAL A 1 308 ? -14.283 -18.997 18.694 1.00 93.88 308 VAL A O 1
ATOM 2365 N N . ARG A 1 309 ? -14.251 -21.243 18.717 1.00 94.69 309 ARG A N 1
ATOM 2366 C CA . ARG A 1 309 ? -14.556 -21.374 20.153 1.00 94.69 309 ARG A CA 1
ATOM 2367 C C . ARG A 1 309 ? -13.415 -20.909 21.057 1.00 94.69 309 ARG A C 1
ATOM 2369 O O . ARG A 1 309 ? -13.690 -20.456 22.168 1.00 94.69 309 ARG A O 1
ATOM 2376 N N . SER A 1 310 ? -12.164 -20.992 20.619 1.00 95.25 310 SER A N 1
ATOM 2377 C CA . SER A 1 310 ? -11.018 -20.477 21.378 1.00 95.25 310 SER A CA 1
ATOM 2378 C C . SER A 1 310 ? -10.623 -19.051 20.994 1.00 95.25 310 SER A C 1
ATOM 2380 O O . SER A 1 310 ? -9.914 -18.405 21.761 1.00 95.25 310 SER A O 1
ATOM 2382 N N . ALA A 1 311 ? -11.081 -18.548 19.844 1.00 96.56 311 ALA A N 1
ATOM 2383 C CA . ALA A 1 311 ? -10.656 -17.259 19.322 1.00 96.56 311 ALA A CA 1
ATOM 2384 C C . ALA A 1 311 ? -10.954 -16.091 20.270 1.00 96.56 311 ALA A C 1
ATOM 2386 O O . ALA A 1 311 ? -11.995 -16.028 20.932 1.00 96.56 311 ALA A O 1
ATOM 2387 N N . VAL A 1 312 ? -10.023 -15.142 20.280 1.00 97.31 312 VAL A N 1
ATOM 2388 C CA . VAL A 1 312 ? -10.083 -13.894 21.035 1.00 97.31 312 VAL A CA 1
ATOM 2389 C C . VAL A 1 312 ? -9.896 -12.706 20.095 1.00 97.31 312 VAL A C 1
ATOM 2391 O O . VAL A 1 312 ? -9.387 -12.836 18.978 1.00 97.31 312 VAL A O 1
ATOM 2394 N N . LEU A 1 313 ? -10.331 -11.538 20.560 1.00 98.12 313 LEU A N 1
ATOM 2395 C CA . LEU A 1 313 ? -10.185 -10.282 19.837 1.00 98.12 313 LEU A CA 1
ATOM 2396 C C . LEU A 1 313 ? -8.847 -9.624 20.182 1.00 98.12 313 LEU A C 1
ATOM 2398 O O . LEU A 1 313 ? -8.476 -9.528 21.358 1.00 98.12 313 LEU A O 1
ATOM 2402 N N . TYR A 1 314 ? -8.173 -9.106 19.161 1.00 98.44 314 TYR A N 1
ATOM 2403 C CA . TYR A 1 314 ? -6.939 -8.348 19.297 1.00 98.44 314 TYR A CA 1
ATOM 2404 C C . TYR A 1 314 ? -7.064 -6.935 18.728 1.00 98.44 314 TYR A C 1
ATOM 2406 O O . TYR A 1 314 ? -7.586 -6.740 17.636 1.00 98.44 314 TYR A O 1
ATOM 2414 N N . LEU A 1 315 ? -6.541 -5.942 19.439 1.00 98.38 315 LEU A N 1
ATOM 2415 C CA . LEU A 1 315 ? -6.326 -4.590 18.930 1.00 98.38 315 LEU A CA 1
ATOM 2416 C C . LEU A 1 315 ? -4.899 -4.478 18.400 1.00 98.38 315 LEU A C 1
ATOM 2418 O O . LEU A 1 315 ? -3.966 -4.996 19.008 1.00 98.38 315 LEU A O 1
ATOM 2422 N N . ALA A 1 316 ? -4.710 -3.774 17.292 1.00 97.50 316 ALA A N 1
ATOM 2423 C CA . ALA A 1 316 ? -3.391 -3.509 16.737 1.00 97.50 316 ALA A CA 1
ATOM 2424 C C . ALA A 1 316 ? -3.287 -2.021 16.413 1.00 97.50 316 ALA A C 1
ATOM 2426 O O . ALA A 1 316 ? -4.191 -1.456 15.800 1.00 97.50 316 ALA A O 1
ATOM 2427 N N . VAL A 1 317 ? -2.194 -1.389 16.841 1.00 97.44 317 VAL A N 1
ATOM 2428 C CA . VAL A 1 317 ? -2.022 0.069 16.773 1.00 97.44 317 VAL A CA 1
ATOM 2429 C C . VAL A 1 317 ? -0.601 0.425 16.341 1.00 97.44 317 VAL A C 1
ATOM 2431 O O . VAL A 1 317 ? 0.335 -0.209 16.834 1.00 97.44 317 VAL A O 1
ATOM 2434 N N . PRO A 1 318 ? -0.403 1.418 15.453 1.00 98.00 318 PRO A N 1
ATOM 2435 C CA . PRO A 1 318 ? 0.924 1.946 15.146 1.00 98.00 318 PRO A CA 1
ATOM 2436 C C . PRO A 1 318 ? 1.567 2.528 16.408 1.00 98.00 318 PRO A C 1
ATOM 2438 O O . PRO A 1 318 ? 0.910 3.275 17.132 1.00 98.00 318 PRO A O 1
ATOM 2441 N N . VAL A 1 319 ? 2.849 2.249 16.665 1.00 97.81 319 VAL A N 1
ATOM 2442 C CA . VAL A 1 319 ? 3.536 2.781 17.861 1.00 97.81 319 VAL A CA 1
ATOM 2443 C C . VAL A 1 319 ? 3.517 4.314 17.878 1.00 97.81 319 VAL A C 1
ATOM 2445 O O . VAL A 1 319 ? 3.231 4.904 18.915 1.00 97.81 319 VAL A O 1
ATOM 2448 N N . SER A 1 320 ? 3.703 4.973 16.728 1.00 97.88 320 SER A N 1
ATOM 2449 C CA . SER A 1 320 ? 3.620 6.440 16.622 1.00 97.88 320 SER A CA 1
ATOM 2450 C C . SER A 1 320 ? 2.274 7.000 17.098 1.00 97.88 320 SER A C 1
ATOM 2452 O O . SER A 1 320 ? 2.245 8.065 17.716 1.00 97.88 320 SER A O 1
ATOM 2454 N N . ALA A 1 321 ? 1.171 6.267 16.897 1.00 98.38 321 ALA A N 1
ATOM 2455 C CA . ALA A 1 321 ? -0.171 6.685 17.306 1.00 98.38 321 ALA A CA 1
ATOM 2456 C C . ALA A 1 321 ? -0.355 6.757 18.830 1.00 98.38 321 ALA A C 1
ATOM 2458 O O . ALA A 1 321 ? -1.280 7.411 19.307 1.00 98.38 321 ALA A O 1
ATOM 2459 N N . LEU A 1 322 ? 0.510 6.076 19.587 1.00 98.25 322 LEU A N 1
ATOM 2460 C CA . LEU A 1 322 ? 0.505 6.064 21.050 1.00 98.25 322 LEU A CA 1
ATOM 2461 C C . LEU A 1 322 ? 1.318 7.221 21.650 1.00 98.25 322 LEU A C 1
ATOM 2463 O O . LEU A 1 322 ? 1.322 7.401 22.867 1.00 98.25 322 LEU A O 1
ATOM 2467 N N . SER A 1 323 ? 2.036 7.987 20.823 1.00 97.69 323 SER A N 1
ATOM 2468 C CA . SER A 1 323 ? 2.904 9.056 21.310 1.00 97.69 323 SER A CA 1
ATOM 2469 C C . SER A 1 323 ? 2.101 10.301 21.724 1.00 97.69 323 SER A C 1
ATOM 2471 O O . SER A 1 323 ? 1.145 10.689 21.039 1.00 97.69 323 SER A O 1
ATOM 2473 N N . PRO A 1 324 ? 2.528 11.020 22.781 1.00 97.44 324 PRO A N 1
ATOM 2474 C CA . PRO A 1 324 ? 1.960 12.329 23.102 1.00 97.44 324 PRO A CA 1
ATOM 2475 C C . PRO A 1 324 ? 2.146 13.351 21.975 1.00 97.44 324 PRO A C 1
ATOM 2477 O O . PRO A 1 324 ? 1.350 14.274 21.828 1.00 97.44 324 PRO A O 1
ATOM 2480 N N . ARG A 1 325 ? 3.174 13.157 21.140 1.00 97.81 325 ARG A N 1
ATOM 2481 C CA . ARG A 1 325 ? 3.465 13.991 19.970 1.00 97.81 325 ARG A CA 1
ATOM 2482 C C . ARG A 1 325 ? 2.349 13.917 18.937 1.00 97.81 325 ARG A C 1
ATOM 2484 O O . ARG A 1 325 ? 1.871 14.953 18.482 1.00 97.81 325 ARG A O 1
ATOM 2491 N N . MET A 1 326 ? 1.883 12.712 18.606 1.00 98.31 326 MET A N 1
ATOM 2492 C CA . MET A 1 326 ? 0.750 12.549 17.691 1.00 98.31 326 MET A CA 1
ATOM 2493 C C . MET A 1 326 ? -0.559 13.045 18.299 1.00 98.31 326 MET A C 1
ATOM 2495 O O . MET A 1 326 ? -1.390 13.569 17.560 1.00 98.31 326 MET A O 1
ATOM 2499 N N . ARG A 1 327 ? -0.740 12.939 19.626 1.00 98.00 327 ARG A N 1
ATOM 2500 C CA . ARG A 1 327 ? -1.888 13.550 20.321 1.00 98.00 327 ARG A CA 1
ATOM 2501 C C . ARG A 1 327 ? -1.881 15.066 20.152 1.00 98.00 327 ARG A C 1
ATOM 2503 O O . ARG A 1 327 ? -2.858 15.598 19.642 1.00 98.00 327 ARG A O 1
ATOM 2510 N N . LEU A 1 328 ? -0.766 15.730 20.461 1.00 97.44 328 LEU A N 1
ATOM 2511 C CA . LEU A 1 328 ? -0.621 17.175 20.267 1.00 97.44 328 LEU A CA 1
ATOM 2512 C C . LEU A 1 328 ? -0.889 17.578 18.809 1.00 97.44 328 LEU A C 1
ATOM 2514 O O . LEU A 1 328 ? -1.627 18.527 18.553 1.00 97.44 328 LEU A O 1
ATOM 2518 N N . LEU A 1 329 ? -0.324 16.842 17.847 1.00 97.94 329 LEU A N 1
ATOM 2519 C CA . LEU A 1 329 ? -0.525 17.122 16.426 1.00 97.94 329 LEU A CA 1
ATOM 2520 C C . LEU A 1 329 ? -1.995 16.956 16.006 1.00 97.94 329 LEU A C 1
ATOM 2522 O O . LEU A 1 329 ? -2.506 17.768 15.235 1.00 97.94 329 LEU A O 1
ATOM 2526 N N . GLN A 1 330 ? -2.690 15.942 16.532 1.00 98.19 330 GLN A N 1
ATOM 2527 C CA . GLN A 1 330 ? -4.127 15.757 16.323 1.00 98.19 330 GLN A CA 1
ATOM 2528 C C . GLN A 1 330 ? -4.942 16.895 16.937 1.00 98.19 330 GLN A C 1
ATOM 2530 O O . GLN A 1 330 ? -5.852 17.395 16.285 1.00 98.19 330 GLN A O 1
ATOM 2535 N N . ASP A 1 331 ? -4.616 17.331 18.148 1.00 97.75 331 ASP A N 1
ATOM 2536 C CA . ASP A 1 331 ? -5.365 18.392 18.823 1.00 97.75 331 ASP A CA 1
ATOM 2537 C C . ASP A 1 331 ? -5.206 19.737 18.091 1.00 97.75 331 ASP A C 1
ATOM 2539 O O . ASP A 1 331 ? -6.142 20.531 18.030 1.00 97.75 331 ASP A O 1
ATOM 2543 N N . LYS A 1 332 ? -4.037 19.983 17.484 1.00 97.69 332 LYS A N 1
ATOM 2544 C CA . LYS A 1 332 ? -3.748 21.221 16.743 1.00 97.69 332 LYS A CA 1
ATOM 2545 C C . LYS A 1 332 ? -4.237 21.209 15.297 1.00 97.69 332 LYS A C 1
ATOM 2547 O O . LYS A 1 332 ? -4.705 22.232 14.809 1.00 97.69 332 LYS A O 1
ATOM 2552 N N . LEU A 1 333 ? -4.104 20.085 14.590 1.00 98.06 333 LEU A N 1
ATOM 2553 C CA . LEU A 1 333 ? -4.333 20.016 13.139 1.00 98.06 333 LEU A CA 1
ATOM 2554 C C . LEU A 1 333 ? -5.413 19.007 12.724 1.00 98.06 333 LEU A C 1
ATOM 2556 O O . LEU A 1 333 ? -5.873 19.045 11.582 1.00 98.06 333 LEU A O 1
ATOM 2560 N N . GLY A 1 334 ? -5.809 18.099 13.616 1.00 97.38 334 GLY A N 1
ATOM 2561 C CA . GLY A 1 334 ? -6.637 16.932 13.312 1.00 97.38 334 GLY A CA 1
ATOM 2562 C C . GLY A 1 334 ? -8.008 17.286 12.757 1.00 97.38 334 GLY A C 1
ATOM 2563 O O . GLY A 1 334 ? -8.389 16.740 11.728 1.00 97.38 334 GLY A O 1
ATOM 2564 N N . GLU A 1 335 ? -8.721 18.237 13.365 1.00 97.88 335 GLU A N 1
ATOM 2565 C CA . GLU A 1 335 ? -10.032 18.690 12.878 1.00 97.88 335 GLU A CA 1
ATOM 2566 C C . GLU A 1 335 ? -9.918 19.386 11.514 1.00 97.88 335 GLU A C 1
ATOM 2568 O O . GLU A 1 335 ? -10.587 19.003 10.552 1.00 97.88 335 GLU A O 1
ATOM 2573 N N . ALA A 1 336 ? -9.000 20.352 11.390 1.00 97.94 336 ALA A N 1
ATOM 2574 C CA . ALA A 1 336 ? -8.807 21.134 10.168 1.00 97.94 336 ALA A CA 1
ATOM 2575 C C . ALA A 1 336 ? -8.359 20.280 8.969 1.00 97.94 336 ALA A C 1
ATOM 2577 O O . ALA A 1 336 ? -8.674 20.596 7.817 1.00 97.94 336 ALA A O 1
ATOM 2578 N N . LEU A 1 337 ? -7.609 19.207 9.229 1.00 97.81 337 LEU A N 1
ATOM 2579 C CA . LEU A 1 337 ? -7.190 18.236 8.224 1.00 97.81 337 LEU A CA 1
ATOM 2580 C C . LEU A 1 337 ? -8.161 17.055 8.102 1.00 97.81 337 LEU A C 1
ATOM 2582 O O . LEU A 1 337 ? -8.060 16.335 7.110 1.00 97.81 337 LEU A O 1
ATOM 2586 N N . GLN A 1 338 ? -9.087 16.880 9.049 1.00 97.69 338 GLN A N 1
ATOM 2587 C CA . GLN A 1 338 ? -9.919 15.692 9.293 1.00 97.69 338 GLN A CA 1
ATOM 2588 C C . GLN A 1 338 ? -9.099 14.395 9.265 1.00 97.69 338 GLN A C 1
ATOM 2590 O O . GLN A 1 338 ? -9.359 13.505 8.461 1.00 97.69 338 GLN A O 1
ATOM 2595 N N . VAL A 1 339 ? -8.054 14.318 10.086 1.00 98.44 339 VAL A N 1
ATOM 2596 C CA . VAL A 1 339 ? -7.143 13.166 10.162 1.00 98.44 339 VAL A CA 1
ATOM 2597 C C . VAL A 1 339 ? -7.074 12.639 11.595 1.00 98.44 339 VAL A C 1
ATOM 2599 O O . VAL A 1 339 ? -7.030 13.420 12.544 1.00 98.44 339 VAL A O 1
ATOM 2602 N N . GLN A 1 340 ? -7.058 11.314 11.749 1.00 98.50 340 GLN A N 1
ATOM 2603 C CA . GLN A 1 340 ? -6.917 10.638 13.041 1.00 98.50 340 GLN A CA 1
ATOM 2604 C C . GLN A 1 340 ? -5.473 10.160 13.204 1.00 98.50 340 GLN A C 1
ATOM 2606 O O . GLN A 1 340 ? -5.041 9.231 12.522 1.00 98.50 340 GLN A O 1
ATOM 2611 N N . LEU A 1 341 ? -4.716 10.791 14.099 1.00 98.62 341 LEU A N 1
ATOM 2612 C CA . LEU A 1 341 ? -3.290 10.521 14.314 1.00 98.62 341 LEU A CA 1
ATOM 2613 C C . LEU A 1 341 ? -3.032 9.769 15.619 1.00 98.62 341 LEU A C 1
ATOM 2615 O O . LEU A 1 341 ? -2.104 8.968 15.682 1.00 98.62 341 LEU A O 1
ATOM 2619 N N . ALA A 1 342 ? -3.838 10.004 16.650 1.00 98.44 342 ALA A N 1
ATOM 2620 C CA . ALA A 1 342 ? -3.551 9.577 18.008 1.00 98.44 342 ALA A CA 1
ATOM 2621 C C . ALA A 1 342 ? -4.626 8.668 18.587 1.00 98.44 342 ALA A C 1
ATOM 2623 O O . ALA A 1 342 ? -5.827 8.944 18.537 1.00 98.44 342 ALA A O 1
ATOM 2624 N N . ILE A 1 343 ? -4.165 7.623 19.256 1.00 98.19 343 ILE A N 1
ATOM 2625 C CA . ILE A 1 343 ? -4.989 6.595 19.868 1.00 98.19 343 ILE A CA 1
ATOM 2626 C C . ILE A 1 343 ? -4.727 6.589 21.373 1.00 98.19 343 ILE A C 1
ATOM 2628 O O . ILE A 1 343 ? -3.587 6.493 21.812 1.00 98.19 343 ILE A O 1
ATOM 2632 N N . ASP A 1 344 ? -5.796 6.672 22.168 1.00 97.88 344 ASP A N 1
ATOM 2633 C CA . ASP A 1 344 ? -5.745 6.337 23.593 1.00 97.88 344 ASP A CA 1
ATOM 2634 C C . ASP A 1 344 ? -6.082 4.843 23.744 1.00 97.88 344 ASP A C 1
ATOM 2636 O O . ASP A 1 344 ? -7.247 4.466 23.573 1.00 97.88 344 ASP A O 1
ATOM 2640 N N . PRO A 1 345 ? -5.096 3.975 24.032 1.00 97.38 345 PRO A N 1
ATOM 2641 C CA . PRO A 1 345 ? -5.315 2.535 24.080 1.00 97.38 345 PRO A CA 1
ATOM 2642 C C . PRO A 1 345 ? -6.209 2.116 25.249 1.00 97.38 345 PRO A C 1
ATOM 2644 O O . PRO A 1 345 ? -6.990 1.176 25.108 1.00 97.38 345 PRO A O 1
ATOM 2647 N N . GLY A 1 346 ? -6.141 2.819 26.384 1.00 97.25 346 GLY A N 1
ATOM 2648 C CA . GLY A 1 346 ? -6.954 2.514 27.557 1.00 97.25 346 GLY A CA 1
ATOM 2649 C C . GLY A 1 346 ? -8.418 2.875 27.324 1.00 97.25 346 GLY A C 1
ATOM 2650 O O . GLY A 1 346 ? -9.307 2.057 27.569 1.00 97.25 346 GLY A O 1
ATOM 2651 N N . ALA A 1 347 ? -8.680 4.075 26.801 1.00 97.06 347 ALA A N 1
ATOM 2652 C CA . ALA A 1 347 ? -10.029 4.476 26.413 1.00 97.06 347 ALA A CA 1
ATOM 2653 C C . ALA A 1 347 ? -10.573 3.589 25.287 1.00 97.06 347 ALA A C 1
ATOM 2655 O O . ALA A 1 347 ? -11.741 3.204 25.330 1.00 97.06 347 ALA A O 1
ATOM 2656 N N . TRP A 1 348 ? -9.734 3.224 24.312 1.00 96.31 348 TRP A N 1
ATOM 2657 C CA . TRP A 1 348 ? -10.139 2.338 23.227 1.00 96.31 348 TRP A CA 1
ATOM 2658 C C . TRP A 1 348 ? -10.545 0.967 23.747 1.00 96.31 348 TRP A C 1
ATOM 2660 O O . TRP A 1 348 ? -11.681 0.572 23.520 1.00 96.31 348 TRP A O 1
ATOM 2670 N N . GLN A 1 349 ? -9.692 0.279 24.509 1.00 96.94 349 GLN A N 1
ATOM 2671 C CA . GLN A 1 349 ? -10.004 -1.042 25.059 1.00 96.94 349 GLN A CA 1
ATOM 2672 C C . GLN A 1 349 ? -11.281 -1.024 25.915 1.00 96.94 349 GLN A C 1
ATOM 2674 O O . GLN A 1 349 ? -12.122 -1.911 25.776 1.00 96.94 349 GLN A O 1
ATOM 2679 N N . LYS A 1 350 ? -11.480 0.016 26.740 1.00 96.81 350 LYS A N 1
ATOM 2680 C CA . LYS A 1 350 ? -12.686 0.173 27.574 1.00 96.81 350 LYS A CA 1
ATOM 2681 C C . LYS A 1 350 ? -13.981 0.237 26.758 1.00 96.81 350 LYS A C 1
ATOM 2683 O O . LYS A 1 350 ? -14.991 -0.307 27.199 1.00 96.81 350 LYS A O 1
ATOM 2688 N N . ARG A 1 351 ? -13.973 0.848 25.565 1.00 96.06 351 ARG A N 1
ATOM 2689 C CA . ARG A 1 351 ? -15.168 0.949 24.698 1.00 96.06 351 ARG A CA 1
ATOM 2690 C C . ARG A 1 351 ? -15.664 -0.399 24.163 1.00 96.06 351 ARG A C 1
ATOM 2692 O O . ARG A 1 351 ? -16.801 -0.478 23.708 1.00 96.06 351 ARG A O 1
ATOM 2699 N N . TRP A 1 352 ? -14.865 -1.463 24.263 1.00 96.50 352 TRP A N 1
ATOM 2700 C CA . TRP A 1 352 ? -15.275 -2.821 23.887 1.00 96.50 352 TRP A CA 1
ATOM 2701 C C . TRP A 1 352 ? -16.074 -3.553 24.974 1.00 96.50 352 TRP A C 1
ATOM 2703 O O . TRP A 1 352 ? -16.575 -4.647 24.715 1.00 96.50 352 TRP A O 1
ATOM 2713 N N . GLY A 1 353 ? -16.223 -2.966 26.167 1.00 94.56 353 GLY A N 1
ATOM 2714 C CA . GLY A 1 353 ? -17.076 -3.497 27.230 1.00 94.56 353 GLY A CA 1
ATOM 2715 C C . GLY A 1 353 ? -16.695 -4.920 27.644 1.00 94.56 353 GLY A C 1
ATOM 2716 O O . GLY A 1 353 ? -15.568 -5.171 28.069 1.00 94.56 353 GLY A O 1
ATOM 2717 N N . GLU A 1 354 ? -17.644 -5.850 27.516 1.00 94.25 354 GLU A N 1
ATOM 2718 C CA . GLU A 1 354 ? -17.495 -7.252 27.933 1.00 94.25 354 GLU A CA 1
ATOM 2719 C C . GLU A 1 354 ? -16.416 -8.028 27.161 1.00 94.25 354 GLU A C 1
ATOM 2721 O O . GLU A 1 354 ? -15.874 -8.999 27.682 1.00 94.25 354 GLU A O 1
ATOM 2726 N N . TRP A 1 355 ? -16.066 -7.599 25.943 1.00 94.19 355 TRP A N 1
ATOM 2727 C CA . TRP A 1 355 ? -15.166 -8.361 25.074 1.00 94.19 355 TRP A CA 1
ATOM 2728 C C . TRP A 1 355 ? -13.682 -8.240 25.434 1.00 94.19 355 TRP A C 1
ATOM 2730 O O . TRP A 1 355 ? -12.910 -9.114 25.048 1.00 94.19 355 TRP A O 1
ATOM 2740 N N . GLN A 1 356 ? -13.289 -7.167 26.134 1.00 93.69 356 GLN A N 1
ATOM 2741 C CA . GLN A 1 356 ? -11.928 -6.906 26.636 1.00 93.69 356 GLN A CA 1
ATOM 2742 C C . GLN A 1 356 ? -10.793 -7.385 25.697 1.00 93.69 356 GLN A C 1
ATOM 2744 O O . GLN A 1 356 ? -9.998 -8.254 26.071 1.00 93.69 356 GLN A O 1
ATOM 2749 N N . PRO A 1 357 ? -10.702 -6.854 24.461 1.00 97.31 357 PRO A N 1
ATOM 2750 C CA . PRO A 1 357 ? -9.705 -7.303 23.496 1.00 97.31 357 PRO A CA 1
ATOM 2751 C C . PRO A 1 357 ? -8.282 -7.037 24.004 1.00 97.31 357 PRO A C 1
ATOM 2753 O O . PRO A 1 357 ? -8.038 -6.093 24.759 1.00 97.31 357 PRO A O 1
ATOM 2756 N N . ARG A 1 358 ? -7.322 -7.856 23.570 1.00 97.75 358 ARG A N 1
ATOM 2757 C CA . ARG A 1 358 ? -5.901 -7.724 23.942 1.00 97.75 358 ARG A CA 1
ATOM 2758 C C . ARG A 1 358 ? -5.143 -6.941 22.880 1.00 97.75 358 ARG A C 1
ATOM 2760 O O . ARG A 1 358 ? -5.450 -7.080 21.707 1.00 97.75 358 ARG A O 1
ATOM 2767 N N . PHE A 1 359 ? -4.116 -6.176 23.226 1.00 97.81 359 PHE A N 1
ATOM 2768 C CA . PHE A 1 359 ? -3.262 -5.603 22.183 1.00 97.81 359 PHE A CA 1
ATOM 2769 C C . PHE A 1 359 ? -2.300 -6.653 21.620 1.00 97.81 359 PHE A C 1
ATOM 2771 O O . PHE A 1 359 ? -1.696 -7.423 22.366 1.00 97.81 359 PHE A O 1
ATOM 2778 N N . TRP A 1 360 ? -2.143 -6.666 20.300 1.00 97.38 360 TRP A N 1
ATOM 2779 C CA . TRP A 1 360 ? -1.182 -7.497 19.592 1.00 97.38 360 TRP A CA 1
ATOM 2780 C C . TRP A 1 360 ? -0.043 -6.641 19.043 1.00 97.38 360 TRP A C 1
ATOM 2782 O O . TRP A 1 360 ? -0.235 -5.824 18.141 1.00 97.38 360 TRP A O 1
ATOM 2792 N N . ASN A 1 361 ? 1.143 -6.825 19.621 1.00 96.44 361 ASN A N 1
ATOM 2793 C CA . ASN A 1 361 ? 2.387 -6.189 19.187 1.00 96.44 361 ASN A CA 1
ATOM 2794 C C . ASN A 1 361 ? 3.614 -6.987 19.690 1.00 96.44 361 ASN A C 1
ATOM 2796 O O . ASN A 1 361 ? 4.424 -6.445 20.448 1.00 96.44 361 ASN A O 1
ATOM 2800 N N . PRO A 1 362 ? 3.729 -8.289 19.355 1.00 94.50 362 PRO A N 1
ATOM 2801 C CA . PRO A 1 362 ? 4.712 -9.202 19.951 1.00 94.50 362 PRO A CA 1
ATOM 2802 C C . PRO A 1 362 ? 6.123 -8.581 19.965 1.00 94.50 362 PRO A C 1
ATOM 2804 O O . PRO A 1 362 ? 6.572 -8.166 18.899 1.00 94.50 362 PRO A O 1
ATOM 2807 N N . PRO A 1 363 ? 6.814 -8.446 21.120 1.00 89.12 363 PRO A N 1
ATOM 2808 C CA . PRO A 1 363 ? 7.996 -7.579 21.265 1.00 89.12 363 PRO A CA 1
ATOM 2809 C C . PRO A 1 363 ? 9.149 -7.826 20.286 1.00 89.12 363 PRO A C 1
ATOM 2811 O O . PRO A 1 363 ? 9.871 -6.903 19.938 1.00 89.12 363 PRO A O 1
ATOM 2814 N N . GLU A 1 364 ? 9.322 -9.055 19.813 1.00 89.19 364 GLU A N 1
ATOM 2815 C CA . GLU A 1 364 ? 10.419 -9.417 18.904 1.00 89.19 364 GLU A CA 1
ATOM 2816 C C . GLU A 1 364 ? 10.000 -9.410 17.429 1.00 89.19 364 GLU A C 1
ATOM 2818 O O . GLU A 1 364 ? 10.803 -9.668 16.529 1.00 89.19 364 GLU A O 1
ATOM 2823 N N . ASP A 1 365 ? 8.731 -9.117 17.157 1.00 92.25 365 ASP A N 1
ATOM 2824 C CA . ASP A 1 365 ? 8.209 -9.099 15.809 1.00 92.25 365 ASP A CA 1
ATOM 2825 C C . ASP A 1 365 ? 8.330 -7.718 15.167 1.00 92.25 365 ASP A C 1
ATOM 2827 O O . ASP A 1 365 ? 7.594 -6.768 15.455 1.00 92.25 365 ASP A O 1
ATOM 2831 N N . ARG A 1 366 ? 9.261 -7.658 14.221 1.00 92.38 366 ARG A N 1
ATOM 2832 C CA . ARG A 1 366 ? 9.535 -6.517 13.348 1.00 92.38 366 ARG A CA 1
ATOM 2833 C C . ARG A 1 366 ? 8.394 -6.208 12.374 1.00 92.38 366 ARG A C 1
ATOM 2835 O O . ARG A 1 366 ? 8.286 -5.081 11.902 1.00 92.38 366 ARG A O 1
ATOM 2842 N N . PHE A 1 367 ? 7.557 -7.199 12.065 1.00 92.88 367 PHE A N 1
ATOM 2843 C CA . PHE A 1 367 ? 6.490 -7.098 11.066 1.00 92.88 367 PHE A CA 1
ATOM 2844 C C . PHE A 1 367 ? 5.085 -7.082 11.694 1.00 92.88 367 PHE A C 1
ATOM 2846 O O . PHE A 1 367 ? 4.074 -7.098 10.982 1.00 92.88 367 PHE A O 1
ATOM 2853 N N . ALA A 1 368 ? 5.002 -6.997 13.025 1.00 95.00 368 ALA A N 1
ATOM 2854 C CA . ALA A 1 368 ? 3.765 -6.667 13.717 1.00 95.00 368 ALA A CA 1
ATOM 2855 C C . ALA A 1 368 ? 3.306 -5.264 13.302 1.00 95.00 368 ALA A C 1
ATOM 2857 O O . ALA A 1 368 ? 4.131 -4.364 13.112 1.00 95.00 368 ALA A O 1
ATOM 2858 N N . TYR A 1 369 ? 1.990 -5.063 13.179 1.00 95.56 369 TYR A N 1
ATOM 2859 C CA . TYR A 1 369 ? 1.391 -3.825 12.663 1.00 95.56 369 TYR A CA 1
ATOM 2860 C C . TYR A 1 369 ? 1.999 -2.561 13.287 1.00 95.56 369 TYR A C 1
ATOM 2862 O O . TYR A 1 369 ? 2.355 -1.632 12.563 1.00 95.56 369 TYR A O 1
ATOM 2870 N N . GLY A 1 370 ? 2.222 -2.588 14.608 1.00 95.25 370 GLY A N 1
ATOM 2871 C CA . GLY A 1 370 ? 2.796 -1.485 15.372 1.00 95.25 370 GLY A CA 1
ATOM 2872 C C . GLY A 1 370 ? 4.183 -1.026 14.923 1.00 95.25 370 GLY A C 1
ATOM 2873 O O . GLY A 1 370 ? 4.489 0.162 15.041 1.00 95.25 370 GLY A O 1
ATOM 2874 N N . ARG A 1 371 ? 5.001 -1.937 14.378 1.00 96.00 371 ARG A N 1
ATOM 2875 C CA . ARG A 1 371 ? 6.414 -1.703 14.032 1.00 96.00 371 ARG A CA 1
ATOM 2876 C C . ARG A 1 371 ? 6.722 -1.773 12.544 1.00 96.00 371 ARG A C 1
ATOM 2878 O O . ARG A 1 371 ? 7.787 -1.295 12.155 1.00 96.00 371 ARG A O 1
ATOM 2885 N N . THR A 1 372 ? 5.804 -2.295 11.723 1.00 95.75 372 THR A N 1
ATOM 2886 C CA . THR A 1 372 ? 6.026 -2.494 10.278 1.00 95.75 372 THR A CA 1
ATOM 2887 C C . THR A 1 372 ? 6.687 -1.292 9.608 1.00 95.75 372 THR A C 1
ATOM 2889 O O . THR A 1 372 ? 7.701 -1.467 8.945 1.00 95.75 372 THR A O 1
ATOM 2892 N N . SER A 1 373 ? 6.172 -0.067 9.793 1.00 96.31 373 SER A N 1
ATOM 2893 C CA . SER A 1 373 ? 6.738 1.134 9.152 1.00 96.31 373 SER A CA 1
ATOM 2894 C C . SER A 1 373 ? 8.157 1.436 9.608 1.00 96.31 373 SER A C 1
ATOM 2896 O O . SER A 1 373 ? 9.013 1.707 8.766 1.00 96.31 373 SER A O 1
ATOM 2898 N N . ARG A 1 374 ? 8.410 1.384 10.919 1.00 95.94 374 ARG A N 1
ATOM 2899 C CA . ARG A 1 374 ? 9.727 1.692 11.474 1.00 95.94 374 ARG A CA 1
ATOM 2900 C C . ARG A 1 374 ? 10.747 0.669 10.993 1.00 95.94 374 ARG A C 1
ATOM 2902 O O . ARG A 1 374 ? 11.821 1.049 10.555 1.00 95.94 374 ARG A O 1
ATOM 2909 N N . THR A 1 375 ? 10.419 -0.620 11.012 1.00 95.50 375 THR A N 1
ATOM 2910 C CA . THR A 1 375 ? 11.367 -1.658 10.585 1.00 95.50 375 THR A CA 1
ATOM 2911 C C . THR A 1 375 ? 11.494 -1.794 9.069 1.00 95.50 375 THR A C 1
ATOM 2913 O O . THR A 1 375 ? 12.492 -2.312 8.585 1.00 95.50 375 THR A O 1
ATOM 2916 N N . PHE A 1 376 ? 10.509 -1.334 8.305 1.00 96.69 376 PHE A N 1
ATOM 2917 C CA . PHE A 1 376 ? 10.566 -1.349 6.848 1.00 96.69 376 PHE A CA 1
ATOM 2918 C C . PHE A 1 376 ? 11.539 -0.307 6.284 1.00 96.69 376 PHE A C 1
ATOM 2920 O O . PHE A 1 376 ? 12.225 -0.583 5.301 1.00 96.69 376 PHE A O 1
ATOM 2927 N N . LEU A 1 377 ? 11.579 0.890 6.874 1.00 97.44 377 LEU A N 1
ATOM 2928 C CA . LEU A 1 377 ? 12.346 2.016 6.346 1.00 97.44 377 LEU A CA 1
ATOM 2929 C C . LEU A 1 377 ? 13.780 2.057 6.897 1.00 97.44 377 LEU A C 1
ATOM 2931 O O . LEU A 1 377 ? 14.014 1.705 8.057 1.00 97.44 377 LEU A O 1
ATOM 2935 N N . PRO A 1 378 ? 14.748 2.555 6.108 1.00 97.44 378 PRO A N 1
ATOM 2936 C CA . PRO A 1 378 ? 16.068 2.864 6.632 1.00 97.44 378 PRO A CA 1
ATOM 2937 C C . PRO A 1 378 ? 16.057 4.144 7.494 1.00 97.44 378 PRO A C 1
ATOM 2939 O O . PRO A 1 378 ? 15.124 4.953 7.387 1.00 97.44 378 PRO A O 1
ATOM 2942 N N . PRO A 1 379 ? 17.087 4.367 8.336 1.00 97.00 379 PRO A N 1
ATOM 2943 C CA . PRO A 1 379 ? 17.177 5.527 9.225 1.00 97.00 379 PRO A CA 1
ATOM 2944 C C . PRO A 1 379 ? 17.026 6.885 8.538 1.00 97.00 379 PRO A C 1
ATOM 2946 O O . PRO A 1 379 ? 16.328 7.760 9.043 1.00 97.00 379 PRO A O 1
ATOM 2949 N N . ASP A 1 380 ? 17.610 7.060 7.353 1.00 96.00 380 ASP A N 1
ATOM 2950 C CA . ASP A 1 380 ? 17.520 8.293 6.563 1.00 96.00 380 ASP A CA 1
ATOM 2951 C C . ASP A 1 380 ? 16.101 8.571 6.037 1.00 96.00 380 ASP A C 1
ATOM 2953 O O . ASP A 1 380 ? 15.756 9.708 5.711 1.00 96.00 380 ASP A O 1
ATOM 2957 N N . HIS A 1 381 ? 15.244 7.550 6.012 1.00 95.75 381 HIS A N 1
ATOM 2958 C CA . HIS A 1 381 ? 13.829 7.666 5.668 1.00 95.75 381 HIS A CA 1
ATOM 2959 C C . HIS A 1 381 ? 12.911 7.666 6.899 1.00 95.75 381 HIS A C 1
ATOM 2961 O O . HIS A 1 381 ? 11.694 7.742 6.737 1.00 95.75 381 HIS A O 1
ATOM 2967 N N . GLY A 1 382 ? 13.479 7.639 8.107 1.00 95.88 382 GLY A N 1
ATOM 2968 C CA . GLY A 1 382 ? 12.755 7.675 9.375 1.00 95.88 382 GLY A CA 1
ATOM 2969 C C . GLY A 1 382 ? 12.483 6.317 10.012 1.00 95.88 382 GLY A C 1
ATOM 2970 O O . GLY A 1 382 ? 11.766 6.278 11.001 1.00 95.88 382 GLY A O 1
ATOM 2971 N N . GLY A 1 383 ? 13.044 5.225 9.490 1.00 96.75 383 GLY A N 1
ATOM 2972 C CA . GLY A 1 383 ? 12.911 3.907 10.107 1.00 96.75 383 GLY A CA 1
ATOM 2973 C C . GLY A 1 383 ? 14.117 3.475 10.943 1.00 96.75 383 GLY A C 1
ATOM 2974 O O . GLY A 1 383 ? 14.920 4.284 11.399 1.00 96.75 383 GLY A O 1
ATOM 2975 N N . SER A 1 384 ? 14.233 2.169 11.161 1.00 96.81 384 SER A N 1
ATOM 2976 C CA . SER A 1 384 ? 15.249 1.526 11.996 1.00 96.81 384 SER A CA 1
ATOM 2977 C C . SER A 1 384 ? 16.035 0.439 11.262 1.00 96.81 384 SER A C 1
ATOM 2979 O O . SER A 1 384 ? 16.812 -0.269 11.901 1.00 96.81 384 SER A O 1
ATOM 2981 N N . ASP A 1 385 ? 15.822 0.246 9.957 1.00 96.25 385 ASP A N 1
ATOM 2982 C CA . ASP A 1 385 ? 16.553 -0.763 9.188 1.00 96.25 385 ASP A CA 1
ATOM 2983 C C . ASP A 1 385 ? 17.976 -0.302 8.858 1.00 96.25 385 ASP A C 1
ATOM 2985 O O . ASP A 1 385 ? 18.236 0.380 7.865 1.00 96.25 385 ASP A O 1
ATOM 2989 N N . SER A 1 386 ? 18.914 -0.678 9.719 1.00 96.75 386 SER A N 1
ATOM 2990 C CA . SER A 1 386 ? 20.331 -0.362 9.576 1.00 96.75 386 SER A CA 1
ATOM 2991 C C . SER A 1 386 ? 21.100 -1.348 8.690 1.00 96.75 386 SER A C 1
ATOM 2993 O O . SER A 1 386 ? 22.329 -1.249 8.622 1.00 96.75 386 SER A O 1
ATOM 2995 N N . SER A 1 387 ? 20.428 -2.282 8.001 1.00 95.00 387 SER A N 1
ATOM 2996 C CA . SER A 1 387 ? 21.114 -3.189 7.076 1.00 95.00 387 SER A CA 1
ATOM 2997 C C . SER A 1 387 ? 21.857 -2.419 5.966 1.00 95.00 387 SER A C 1
ATOM 2999 O O . SER A 1 387 ? 21.499 -1.282 5.620 1.00 95.00 387 SER A O 1
ATOM 3001 N N . PRO A 1 388 ? 22.911 -3.016 5.375 1.00 96.00 388 PRO A N 1
ATOM 3002 C CA . PRO A 1 388 ? 23.627 -2.422 4.248 1.00 96.00 388 PRO A CA 1
ATOM 3003 C C . PRO A 1 388 ? 22.702 -2.116 3.062 1.00 96.00 388 PRO A C 1
ATOM 3005 O O . PRO A 1 388 ? 21.757 -2.862 2.804 1.00 96.00 388 PRO A O 1
ATOM 3008 N N . VAL A 1 389 ? 23.004 -1.048 2.315 1.00 94.62 389 VAL A N 1
ATOM 3009 C CA . VAL A 1 389 ? 22.297 -0.704 1.066 1.00 94.62 389 VAL A CA 1
ATOM 3010 C C . VAL A 1 389 ? 22.302 -1.905 0.115 1.00 94.62 389 VAL A C 1
ATOM 3012 O O . VAL A 1 389 ? 23.335 -2.544 -0.077 1.00 94.62 389 VAL A O 1
ATOM 3015 N N . GLY A 1 390 ? 21.146 -2.211 -0.468 1.00 91.50 390 GLY A N 1
ATOM 3016 C CA . GLY A 1 390 ? 20.884 -3.398 -1.285 1.00 91.50 390 GLY A CA 1
ATOM 3017 C C . GLY A 1 390 ? 20.346 -4.594 -0.492 1.00 91.50 390 GLY A C 1
ATOM 3018 O O . GLY A 1 390 ? 19.698 -5.458 -1.076 1.00 91.50 390 GLY A O 1
ATOM 3019 N N . SER A 1 391 ? 20.553 -4.617 0.828 1.00 93.12 391 SER A N 1
ATOM 3020 C CA . SER A 1 391 ? 20.048 -5.659 1.738 1.00 93.12 391 SER A CA 1
ATOM 3021 C C . SER A 1 391 ? 18.989 -5.147 2.716 1.00 93.12 391 SER A C 1
ATOM 3023 O O . SER A 1 391 ? 18.484 -5.922 3.529 1.00 93.12 391 SER A O 1
ATOM 3025 N N . ARG A 1 392 ? 18.661 -3.851 2.670 1.00 94.56 392 ARG A N 1
ATOM 3026 C CA . ARG A 1 392 ? 17.564 -3.266 3.448 1.00 94.56 392 ARG A CA 1
ATOM 3027 C C . ARG A 1 392 ? 16.229 -3.799 2.944 1.00 94.56 392 ARG A C 1
ATOM 3029 O O . ARG A 1 392 ? 16.043 -3.991 1.743 1.00 94.56 392 ARG A O 1
ATOM 3036 N N . VAL A 1 393 ? 15.266 -3.958 3.842 1.00 93.75 393 VAL A N 1
ATOM 3037 C CA . VAL A 1 393 ? 13.895 -4.372 3.529 1.00 93.75 393 VAL A CA 1
ATOM 3038 C C . VAL A 1 393 ? 13.275 -3.419 2.504 1.00 93.75 393 VAL A C 1
ATOM 3040 O O . VAL A 1 393 ? 12.683 -3.874 1.528 1.00 93.75 393 VAL A O 1
ATOM 3043 N N . PHE A 1 394 ? 13.474 -2.108 2.667 1.00 96.12 394 PHE A N 1
ATOM 3044 C CA . PHE A 1 394 ? 13.032 -1.104 1.696 1.00 96.12 394 PHE A CA 1
ATOM 3045 C C . PHE A 1 394 ? 13.623 -1.321 0.293 1.00 96.12 394 PHE A C 1
ATOM 3047 O O . PHE A 1 394 ? 12.888 -1.266 -0.694 1.00 96.12 394 PHE A O 1
ATOM 3054 N N . ASP A 1 395 ? 14.925 -1.604 0.198 1.00 95.69 395 ASP A N 1
ATOM 3055 C CA . ASP A 1 395 ? 15.618 -1.790 -1.083 1.00 95.69 395 ASP A CA 1
ATOM 3056 C C . ASP A 1 395 ? 15.116 -3.053 -1.789 1.00 95.69 395 ASP A C 1
ATOM 3058 O O . ASP A 1 395 ? 14.777 -3.021 -2.972 1.00 95.69 395 ASP A O 1
ATOM 3062 N N . LEU A 1 396 ? 14.989 -4.158 -1.046 1.00 94.81 396 LEU A N 1
ATOM 3063 C CA . LEU A 1 396 ? 14.441 -5.414 -1.561 1.00 94.81 396 LEU A CA 1
ATOM 3064 C C . LEU A 1 396 ? 12.991 -5.237 -2.027 1.00 94.81 396 LEU A C 1
ATOM 3066 O O . LEU A 1 396 ? 12.600 -5.768 -3.068 1.00 94.81 396 LEU A O 1
ATOM 3070 N N . TYR A 1 397 ? 12.191 -4.474 -1.279 1.00 95.69 397 TYR A N 1
ATOM 3071 C CA . TYR A 1 397 ? 10.816 -4.154 -1.649 1.00 95.69 397 TYR A CA 1
ATOM 3072 C C . TYR A 1 397 ? 10.773 -3.363 -2.952 1.00 95.69 397 TYR A C 1
ATOM 3074 O O . TYR A 1 397 ? 10.036 -3.729 -3.869 1.00 95.69 397 TYR A O 1
ATOM 3082 N N . TYR A 1 398 ? 11.586 -2.313 -3.057 1.00 95.94 398 TYR A N 1
ATOM 3083 C CA . TYR A 1 398 ? 11.658 -1.485 -4.251 1.00 95.94 398 TYR A CA 1
ATOM 3084 C C . TYR A 1 398 ? 12.060 -2.317 -5.474 1.00 95.94 398 TYR A C 1
ATOM 3086 O O . TYR A 1 398 ? 11.356 -2.299 -6.481 1.00 95.94 398 TYR A O 1
ATOM 3094 N N . LEU A 1 399 ? 13.115 -3.129 -5.352 1.00 94.62 399 LEU A N 1
ATOM 3095 C CA . LEU A 1 399 ? 13.574 -4.028 -6.413 1.00 94.62 399 LEU A CA 1
ATOM 3096 C C . LEU A 1 399 ? 12.506 -5.047 -6.828 1.00 94.62 399 LEU A C 1
ATOM 3098 O O . LEU A 1 399 ? 12.376 -5.338 -8.014 1.00 94.62 399 LEU A O 1
ATOM 3102 N N . SER A 1 400 ? 11.715 -5.560 -5.881 1.00 92.94 400 SER A N 1
ATOM 3103 C CA . SER A 1 400 ? 10.662 -6.544 -6.171 1.00 92.94 400 SER A CA 1
ATOM 3104 C C . SER A 1 400 ? 9.479 -5.990 -6.974 1.00 92.94 400 SER A C 1
ATOM 3106 O O . SER A 1 400 ? 8.706 -6.767 -7.528 1.00 92.94 400 SER A O 1
ATOM 3108 N N . GLN A 1 401 ? 9.334 -4.664 -7.048 1.00 94.19 401 GLN A N 1
ATOM 3109 C CA . GLN A 1 401 ? 8.311 -4.004 -7.866 1.00 94.19 401 GLN A CA 1
ATOM 3110 C C . GLN A 1 401 ? 8.785 -3.702 -9.291 1.00 94.19 401 GLN A C 1
ATOM 3112 O O . GLN A 1 401 ? 7.988 -3.289 -10.134 1.00 94.19 401 GLN A O 1
ATOM 3117 N N . LEU A 1 402 ? 10.080 -3.866 -9.557 1.00 95.38 402 LEU A N 1
ATOM 3118 C CA . LEU A 1 402 ? 10.652 -3.636 -10.870 1.00 95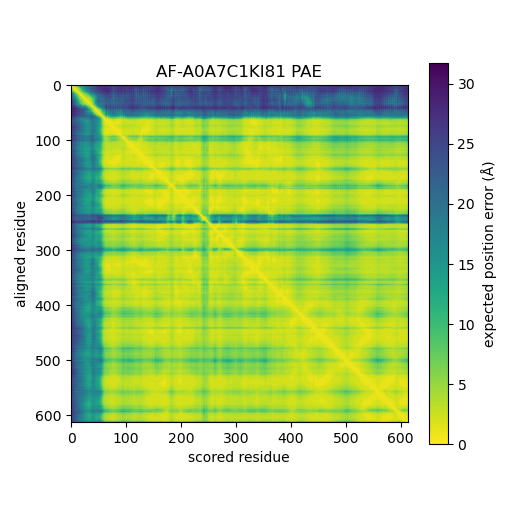.38 402 LEU A CA 1
ATOM 3119 C C . LEU A 1 402 ? 10.454 -4.871 -11.757 1.00 95.38 402 LEU A C 1
ATOM 3121 O O . LEU A 1 402 ? 10.517 -5.999 -11.259 1.00 95.38 402 LEU A O 1
ATOM 3125 N N . PRO A 1 403 ? 10.296 -4.692 -13.079 1.00 94.00 403 PRO A N 1
ATOM 3126 C CA . PRO A 1 403 ? 10.262 -5.819 -13.996 1.00 94.00 403 PRO A CA 1
ATOM 3127 C C . PRO A 1 403 ? 11.523 -6.696 -13.838 1.00 94.00 403 PRO A C 1
ATOM 3129 O O . PRO A 1 403 ? 12.653 -6.173 -13.843 1.00 94.00 403 PRO A O 1
ATOM 3132 N N . PRO A 1 404 ? 11.383 -8.026 -13.663 1.00 93.25 404 PRO A N 1
ATOM 3133 C CA . PRO A 1 404 ? 12.522 -8.929 -13.642 1.00 93.25 404 PRO A CA 1
ATOM 3134 C C . PRO A 1 404 ? 13.249 -8.909 -14.994 1.00 93.25 404 PRO A C 1
ATOM 3136 O O . PRO A 1 404 ? 12.617 -8.695 -16.031 1.00 93.25 404 PRO A O 1
ATOM 3139 N N . PRO A 1 405 ? 14.559 -9.218 -15.035 1.00 92.62 405 PRO A N 1
ATOM 3140 C CA . PRO A 1 405 ? 15.325 -9.181 -16.280 1.00 92.62 405 PRO A CA 1
ATOM 3141 C C . PRO A 1 405 ? 14.746 -10.117 -17.346 1.00 92.62 405 PRO A C 1
ATOM 3143 O O . PRO A 1 405 ? 14.782 -9.803 -18.526 1.00 92.62 405 PRO A O 1
ATOM 3146 N N . GLY A 1 406 ? 14.127 -11.229 -16.932 1.00 91.69 406 GLY A N 1
ATOM 3147 C CA . GLY A 1 406 ? 13.433 -12.157 -17.828 1.00 91.69 406 GLY A CA 1
ATOM 3148 C C . GLY A 1 406 ? 12.310 -11.536 -18.669 1.00 91.69 406 GLY A C 1
ATOM 3149 O O . GLY A 1 406 ? 11.995 -12.087 -19.718 1.00 91.69 406 GLY A O 1
ATOM 3150 N N . GLN A 1 407 ? 11.725 -10.415 -18.230 1.00 91.38 407 GLN A N 1
ATOM 3151 C CA . GLN A 1 407 ? 10.668 -9.702 -18.957 1.00 91.38 407 GLN A CA 1
ATOM 3152 C C . GLN A 1 407 ? 11.192 -8.597 -19.873 1.00 91.38 407 GLN A C 1
ATOM 3154 O O . GLN A 1 407 ? 10.553 -8.299 -20.872 1.00 91.38 407 GLN A O 1
ATOM 3159 N N . VAL A 1 408 ? 12.320 -7.973 -19.525 1.00 94.06 408 VAL A N 1
ATOM 3160 C CA . VAL A 1 408 ? 12.803 -6.756 -20.203 1.00 94.06 408 VAL A CA 1
ATOM 3161 C C . VAL A 1 408 ? 14.090 -6.975 -20.995 1.00 94.06 408 VAL A C 1
ATOM 3163 O O . VAL A 1 408 ? 14.491 -6.111 -21.766 1.00 94.06 408 VAL A O 1
ATOM 3166 N N . VAL A 1 409 ? 14.757 -8.119 -20.827 1.00 94.31 409 VAL A N 1
ATOM 3167 C CA . VAL A 1 409 ? 15.985 -8.457 -21.553 1.00 94.31 409 VAL A CA 1
ATOM 3168 C C . VAL A 1 409 ? 15.683 -9.489 -22.649 1.00 94.31 409 VAL A C 1
ATOM 3170 O O . VAL A 1 409 ? 15.126 -10.554 -22.341 1.00 94.31 409 VAL A O 1
ATOM 3173 N N . PRO A 1 410 ? 16.080 -9.219 -23.912 1.00 92.19 410 PRO A N 1
ATOM 3174 C CA . PRO A 1 410 ? 15.962 -10.169 -25.017 1.00 92.19 410 PRO A CA 1
ATOM 3175 C C . PRO A 1 410 ? 16.503 -11.559 -24.665 1.00 92.19 410 PRO A C 1
ATOM 3177 O O . PRO A 1 410 ? 17.517 -11.683 -23.971 1.00 92.19 410 PRO A O 1
ATOM 3180 N N . ALA A 1 411 ? 15.829 -12.613 -25.133 1.00 91.38 411 ALA A N 1
ATOM 3181 C CA . ALA A 1 411 ? 16.197 -13.997 -24.822 1.00 91.38 411 ALA A CA 1
ATOM 3182 C C . ALA A 1 411 ? 17.641 -14.318 -25.238 1.00 91.38 411 ALA A C 1
ATOM 3184 O O . ALA A 1 411 ? 18.374 -14.941 -24.475 1.00 91.38 411 ALA A O 1
ATOM 3185 N N . GLU A 1 412 ? 18.078 -13.776 -26.375 1.00 90.19 412 GLU A N 1
ATOM 3186 C CA . GLU A 1 412 ? 19.417 -13.959 -26.934 1.00 90.19 412 GLU A CA 1
ATOM 3187 C C . GLU A 1 412 ? 20.522 -13.457 -25.985 1.00 90.19 412 GLU A C 1
ATOM 3189 O O . GLU A 1 412 ? 21.599 -14.045 -25.906 1.00 90.19 412 GLU A O 1
ATOM 3194 N N . LEU A 1 413 ? 20.255 -12.389 -25.222 1.00 91.38 413 LEU A N 1
ATOM 3195 C CA . LEU A 1 413 ? 21.182 -11.887 -24.203 1.00 91.38 413 LEU A CA 1
ATOM 3196 C C . LEU A 1 413 ? 21.129 -12.717 -22.919 1.00 91.38 413 LEU A C 1
ATOM 3198 O O . LEU A 1 413 ? 22.149 -12.857 -22.252 1.00 91.38 413 LEU A O 1
ATOM 3202 N N . ARG A 1 414 ? 19.963 -13.277 -22.574 1.00 92.31 414 ARG A N 1
ATOM 3203 C CA . ARG A 1 414 ? 19.784 -14.101 -21.367 1.00 92.31 414 ARG A CA 1
ATOM 3204 C C . ARG A 1 414 ? 20.485 -15.453 -21.470 1.00 92.31 414 ARG A C 1
ATOM 3206 O O . ARG A 1 414 ? 20.951 -15.965 -20.457 1.00 92.31 414 ARG A O 1
ATOM 3213 N N . GLU A 1 415 ? 20.573 -16.013 -22.672 1.00 91.94 415 GLU A N 1
ATOM 3214 C CA . GLU A 1 415 ? 21.235 -17.297 -22.937 1.00 91.94 415 GLU A CA 1
ATOM 3215 C C . GLU A 1 415 ? 22.771 -17.206 -22.870 1.00 91.94 415 GLU A C 1
ATOM 3217 O O . GLU A 1 415 ? 23.442 -18.213 -22.643 1.00 91.94 415 GLU A O 1
ATOM 3222 N N . ASN A 1 416 ? 23.345 -16.003 -22.991 1.00 90.56 416 ASN A N 1
ATOM 3223 C CA . ASN A 1 416 ? 24.783 -15.774 -22.884 1.00 90.56 416 ASN A CA 1
ATOM 3224 C C . ASN A 1 416 ? 25.139 -15.093 -21.552 1.00 90.56 416 ASN A C 1
ATOM 3226 O O . ASN A 1 416 ? 24.990 -13.884 -21.397 1.00 90.56 416 ASN A O 1
ATOM 3230 N N . ALA A 1 417 ? 25.679 -15.853 -20.594 1.00 90.56 417 ALA A N 1
ATOM 3231 C CA . ALA A 1 417 ? 25.983 -15.355 -19.247 1.00 90.56 417 ALA A CA 1
ATOM 3232 C C . ALA A 1 417 ? 26.970 -14.168 -19.205 1.00 90.56 417 ALA A C 1
ATOM 3234 O O . ALA A 1 417 ? 26.876 -13.333 -18.301 1.00 90.56 417 ALA A O 1
ATOM 3235 N N . ALA A 1 418 ? 27.912 -14.083 -20.152 1.00 88.50 418 ALA A N 1
ATOM 3236 C CA . ALA A 1 418 ? 28.856 -12.968 -20.226 1.00 88.50 418 ALA A CA 1
ATOM 3237 C C . ALA A 1 418 ? 28.147 -11.688 -20.690 1.00 88.50 418 ALA A C 1
ATOM 3239 O O . ALA A 1 418 ? 28.239 -10.655 -20.030 1.00 88.50 418 ALA A O 1
ATOM 3240 N N . LEU A 1 419 ? 27.353 -11.778 -21.761 1.00 89.62 419 LEU A N 1
ATOM 3241 C CA . LEU A 1 419 ? 26.585 -10.639 -22.270 1.00 89.62 419 LEU A CA 1
ATOM 3242 C C . LEU A 1 419 ? 25.466 -10.222 -21.329 1.00 89.62 419 LEU A C 1
ATOM 3244 O O . LEU A 1 419 ? 25.216 -9.029 -21.179 1.00 89.62 419 LEU A O 1
ATOM 3248 N N . MET A 1 420 ? 24.823 -11.177 -20.660 1.00 93.38 420 MET A N 1
ATOM 3249 C CA . MET A 1 420 ? 23.797 -10.894 -19.665 1.00 93.38 420 MET A CA 1
ATOM 3250 C C . MET A 1 420 ? 24.342 -10.000 -18.547 1.00 93.38 420 MET A C 1
ATOM 3252 O O . MET A 1 420 ? 23.676 -9.048 -18.148 1.00 93.38 420 MET A O 1
ATOM 3256 N N . ARG A 1 421 ? 25.561 -10.281 -18.066 1.00 91.94 421 ARG A N 1
ATOM 3257 C CA . ARG A 1 421 ? 26.184 -9.541 -16.961 1.00 91.94 421 ARG A CA 1
ATOM 3258 C C . ARG A 1 421 ? 26.406 -8.066 -17.289 1.00 91.94 421 ARG A C 1
ATOM 3260 O O . ARG A 1 421 ? 26.178 -7.228 -16.425 1.00 91.94 421 ARG A O 1
ATOM 3267 N N . ASP A 1 422 ? 26.846 -7.765 -18.507 1.00 91.69 422 ASP A N 1
ATOM 3268 C CA . ASP A 1 422 ? 27.274 -6.413 -18.865 1.00 91.69 422 ASP A CA 1
ATOM 3269 C C . ASP A 1 422 ? 26.245 -5.669 -19.735 1.00 91.69 422 ASP A C 1
ATOM 3271 O O . ASP A 1 422 ? 25.829 -4.555 -19.410 1.00 91.69 422 ASP A O 1
ATOM 3275 N N . VAL A 1 423 ? 25.810 -6.280 -20.840 1.00 94.00 423 VAL A N 1
ATOM 3276 C CA . VAL A 1 423 ? 24.841 -5.695 -21.782 1.00 94.00 423 VAL A CA 1
ATOM 3277 C C . VAL A 1 423 ? 23.419 -5.883 -21.262 1.00 94.00 423 VAL A C 1
ATOM 3279 O O . VAL A 1 423 ? 22.657 -4.920 -21.193 1.00 94.00 423 VAL A O 1
ATOM 3282 N N . GLY A 1 424 ? 23.071 -7.108 -20.854 1.00 94.31 424 GLY A N 1
ATOM 3283 C CA . GLY A 1 424 ? 21.744 -7.451 -20.341 1.00 94.31 424 GLY A CA 1
ATOM 3284 C C . GLY A 1 424 ? 21.369 -6.641 -19.102 1.00 94.31 424 GLY A C 1
ATOM 3285 O O . GLY A 1 424 ? 20.287 -6.059 -19.063 1.00 94.31 424 GLY A O 1
ATOM 3286 N N . GLU A 1 425 ? 22.278 -6.519 -18.131 1.00 94.12 425 GLU A N 1
ATOM 3287 C CA . GLU A 1 425 ? 22.048 -5.712 -16.927 1.00 94.12 425 GLU A CA 1
ATOM 3288 C C . GLU A 1 425 ? 21.912 -4.219 -17.253 1.00 94.12 425 GLU A C 1
ATOM 3290 O O . GLU A 1 425 ? 21.076 -3.545 -16.657 1.00 94.12 425 GLU A O 1
ATOM 3295 N N . ARG A 1 426 ? 22.644 -3.688 -18.246 1.00 94.94 426 ARG A N 1
ATOM 3296 C CA . ARG A 1 426 ? 22.465 -2.293 -18.689 1.00 94.94 426 ARG A CA 1
ATOM 3297 C C . ARG A 1 426 ? 21.083 -2.067 -19.309 1.00 94.94 426 ARG A C 1
ATOM 3299 O O . ARG A 1 426 ? 20.443 -1.074 -18.964 1.00 94.94 426 ARG A O 1
ATOM 3306 N N . ILE A 1 427 ? 20.595 -2.978 -20.161 1.00 94.88 427 ILE A N 1
ATOM 3307 C CA . ILE A 1 427 ? 19.218 -2.916 -20.696 1.00 94.88 427 ILE A CA 1
ATOM 3308 C C . ILE A 1 427 ? 18.207 -2.988 -19.553 1.00 94.88 427 ILE A C 1
ATOM 3310 O O . ILE A 1 427 ? 17.333 -2.127 -19.455 1.00 94.88 427 ILE A O 1
ATOM 3314 N N . ALA A 1 428 ? 18.348 -3.980 -18.669 1.00 95.44 428 ALA A N 1
ATOM 3315 C CA . ALA A 1 428 ? 17.453 -4.161 -17.534 1.00 95.44 428 ALA A CA 1
ATOM 3316 C C . ALA A 1 428 ? 17.424 -2.910 -16.653 1.00 95.44 428 ALA A C 1
ATOM 3318 O O . ALA A 1 428 ? 16.348 -2.443 -16.297 1.00 95.44 428 ALA A O 1
ATOM 3319 N N . GLN A 1 429 ? 18.579 -2.324 -16.346 1.00 95.00 429 GLN A N 1
ATOM 3320 C CA . GLN A 1 429 ? 18.670 -1.129 -15.518 1.00 95.00 429 GLN A CA 1
ATOM 3321 C C . GLN A 1 429 ? 17.986 0.074 -16.168 1.00 95.00 429 GLN A C 1
ATOM 3323 O O . GLN A 1 429 ? 17.204 0.748 -15.499 1.00 95.00 429 GLN A O 1
ATOM 3328 N N . VAL A 1 430 ? 18.225 0.334 -17.461 1.00 95.19 430 VAL A N 1
ATOM 3329 C CA . VAL A 1 430 ? 17.528 1.414 -18.179 1.00 95.19 430 VAL A CA 1
ATOM 3330 C C . VAL A 1 430 ? 16.022 1.175 -18.141 1.00 95.19 430 VAL A C 1
ATOM 3332 O O . VAL A 1 430 ? 15.267 2.086 -17.797 1.00 95.19 430 VAL A O 1
ATOM 3335 N N . ALA A 1 431 ? 15.583 -0.054 -18.417 1.00 95.56 431 ALA A N 1
ATOM 3336 C CA . ALA A 1 431 ? 14.167 -0.371 -18.451 1.00 95.56 431 ALA A CA 1
ATOM 3337 C C . ALA A 1 431 ? 13.491 -0.209 -17.086 1.00 95.56 431 ALA A C 1
ATOM 3339 O O . ALA A 1 431 ? 12.434 0.412 -16.970 1.00 95.56 431 ALA A O 1
ATOM 3340 N N . ARG A 1 432 ? 14.146 -0.695 -16.033 1.00 95.69 432 ARG A N 1
ATOM 3341 C CA . ARG A 1 432 ? 13.700 -0.562 -14.648 1.00 95.69 432 ARG A CA 1
ATOM 3342 C C . ARG A 1 432 ? 13.645 0.889 -14.193 1.00 95.69 432 ARG A C 1
ATOM 3344 O O . ARG A 1 432 ? 12.660 1.267 -13.574 1.00 95.69 432 ARG A O 1
ATOM 3351 N N . THR A 1 433 ? 14.647 1.708 -14.518 1.00 96.44 433 THR A N 1
ATOM 3352 C CA . THR A 1 433 ? 14.629 3.142 -14.197 1.00 96.44 433 THR A CA 1
ATOM 3353 C C . THR A 1 433 ? 13.456 3.838 -14.892 1.00 96.44 433 THR A C 1
ATOM 3355 O O . THR A 1 433 ? 12.702 4.555 -14.241 1.00 96.44 433 THR A O 1
ATOM 3358 N N . GLN A 1 434 ? 13.243 3.589 -16.190 1.00 96.31 434 GLN A N 1
ATOM 3359 C CA . GLN A 1 434 ? 12.120 4.177 -16.933 1.00 96.31 434 GLN A CA 1
ATOM 3360 C C . GLN A 1 434 ? 10.761 3.731 -16.365 1.00 96.31 434 GLN A C 1
ATOM 3362 O O . GLN A 1 434 ? 9.839 4.543 -16.256 1.00 96.31 434 GLN A O 1
ATOM 3367 N N . TYR A 1 435 ? 10.643 2.463 -15.968 1.00 96.88 435 TYR A N 1
ATOM 3368 C CA . TYR A 1 435 ? 9.453 1.939 -15.305 1.00 96.88 435 TYR A CA 1
ATOM 3369 C C . TYR A 1 435 ? 9.228 2.600 -13.938 1.00 96.88 435 TYR A C 1
ATOM 3371 O O . TYR A 1 435 ? 8.132 3.077 -13.647 1.00 96.88 435 TYR A O 1
ATOM 3379 N N . ALA A 1 436 ? 10.271 2.679 -13.111 1.00 96.62 436 ALA A N 1
ATOM 3380 C CA . ALA A 1 436 ? 10.188 3.216 -11.761 1.00 96.62 436 ALA A CA 1
ATOM 3381 C C . ALA A 1 436 ? 9.738 4.680 -11.734 1.00 96.62 436 ALA A C 1
ATOM 3383 O O . ALA A 1 436 ? 8.811 5.010 -10.997 1.00 96.62 436 ALA A O 1
ATOM 3384 N N . VAL A 1 437 ? 10.319 5.523 -12.590 1.00 96.38 437 VAL A N 1
ATOM 3385 C CA . VAL A 1 437 ? 9.948 6.944 -12.707 1.00 96.38 437 VAL A CA 1
ATOM 3386 C C . VAL A 1 437 ? 8.463 7.117 -13.041 1.00 96.38 437 VAL A C 1
ATOM 3388 O O . VAL A 1 437 ? 7.813 8.037 -12.558 1.00 96.38 437 VAL A O 1
ATOM 3391 N N . ARG A 1 438 ? 7.889 6.221 -13.853 1.00 97.31 438 ARG A N 1
ATOM 3392 C CA . ARG A 1 438 ? 6.492 6.334 -14.308 1.00 97.31 438 ARG A CA 1
ATOM 3393 C C . ARG A 1 438 ? 5.482 5.725 -13.342 1.00 97.31 438 ARG A C 1
ATOM 3395 O O . ARG A 1 438 ? 4.353 6.208 -13.263 1.00 97.31 438 ARG A O 1
ATOM 3402 N N . PHE A 1 439 ? 5.857 4.658 -12.637 1.00 97.44 439 PHE A N 1
ATOM 3403 C CA . PHE A 1 439 ? 4.900 3.843 -11.880 1.00 97.44 439 PHE A CA 1
ATOM 3404 C C . PHE A 1 439 ? 5.182 3.739 -10.381 1.00 97.44 439 PHE A C 1
ATOM 3406 O O . PHE A 1 439 ? 4.259 3.422 -9.630 1.00 97.44 439 PHE A O 1
ATOM 3413 N N . LEU A 1 440 ? 6.411 4.001 -9.931 1.00 96.12 440 LEU A N 1
ATOM 3414 C CA . LEU A 1 440 ? 6.829 3.800 -8.539 1.00 96.12 440 LEU A CA 1
ATOM 3415 C C . LEU A 1 440 ? 7.186 5.102 -7.811 1.00 96.12 440 LEU A C 1
ATOM 3417 O O . LEU A 1 440 ? 7.099 5.134 -6.584 1.00 96.12 440 LEU A O 1
ATOM 3421 N N . GLU A 1 441 ? 7.553 6.165 -8.528 1.00 93.75 441 GLU A N 1
ATOM 3422 C CA . GLU A 1 441 ? 7.843 7.474 -7.932 1.00 93.75 441 GLU A CA 1
ATOM 3423 C C . GLU A 1 441 ? 6.550 8.238 -7.574 1.00 93.75 441 GLU A C 1
ATOM 3425 O O . GLU A 1 441 ? 5.709 8.481 -8.445 1.00 93.75 441 GLU A O 1
ATOM 3430 N N . PRO A 1 442 ? 6.346 8.611 -6.294 1.00 91.12 442 PRO A N 1
ATOM 3431 C CA . PRO A 1 442 ? 5.164 9.358 -5.875 1.00 91.12 442 PRO A CA 1
ATOM 3432 C C . PRO A 1 442 ? 5.089 10.770 -6.489 1.00 91.12 442 PRO A C 1
ATOM 3434 O O . PRO A 1 442 ? 6.117 11.440 -6.582 1.00 91.12 442 PRO A O 1
ATOM 3437 N N . PRO A 1 443 ? 3.885 11.292 -6.801 1.00 92.94 443 PRO A N 1
ATOM 3438 C CA . PRO A 1 443 ? 2.595 10.612 -6.718 1.00 92.94 443 PRO A CA 1
ATOM 3439 C C . PRO A 1 443 ? 2.386 9.632 -7.882 1.00 92.94 443 PRO A C 1
ATOM 3441 O O . PRO A 1 443 ? 2.264 10.051 -9.038 1.00 92.94 443 PRO A O 1
ATOM 3444 N N . THR A 1 444 ? 2.265 8.337 -7.580 1.00 96.44 444 THR A N 1
ATOM 3445 C CA . THR A 1 444 ? 2.134 7.311 -8.628 1.00 96.44 444 THR A CA 1
ATOM 3446 C C . THR A 1 444 ? 0.722 7.309 -9.227 1.00 96.44 444 THR A C 1
ATOM 3448 O O . THR A 1 444 ? -0.236 7.713 -8.553 1.00 96.44 444 THR A O 1
ATOM 3451 N N . PRO A 1 445 ? 0.518 6.800 -10.461 1.00 98.25 445 PRO A N 1
ATOM 3452 C CA . PRO A 1 445 ? -0.830 6.639 -11.007 1.00 98.25 445 PRO A CA 1
ATOM 3453 C C . PRO A 1 445 ? -1.738 5.817 -10.081 1.00 98.25 445 PRO A C 1
ATOM 3455 O O . PRO A 1 445 ? -2.907 6.150 -9.896 1.00 98.25 445 PRO A O 1
ATOM 3458 N N . ARG A 1 446 ? -1.189 4.781 -9.434 1.00 98.19 446 ARG A N 1
ATOM 3459 C CA . ARG A 1 446 ? -1.919 3.943 -8.478 1.00 98.19 446 ARG A CA 1
ATOM 3460 C C . ARG A 1 446 ? -2.340 4.719 -7.229 1.00 98.19 446 ARG A C 1
ATOM 3462 O O . ARG A 1 446 ? -3.495 4.609 -6.825 1.00 98.19 446 ARG A O 1
ATOM 3469 N N . GLU A 1 447 ? -1.453 5.533 -6.656 1.00 97.69 447 GLU A N 1
ATOM 3470 C CA . GLU A 1 447 ? -1.788 6.385 -5.508 1.00 97.69 447 GLU A CA 1
ATOM 3471 C C . GLU A 1 447 ? -2.899 7.383 -5.848 1.00 97.69 447 GLU A C 1
ATOM 3473 O O . GLU A 1 447 ? -3.798 7.605 -5.038 1.00 97.69 447 GLU A O 1
ATOM 3478 N N . ARG A 1 448 ? -2.878 7.952 -7.060 1.00 98.19 448 ARG A N 1
ATOM 3479 C CA . ARG A 1 448 ? -3.940 8.847 -7.544 1.00 98.19 448 ARG A CA 1
ATOM 3480 C C . ARG A 1 448 ? -5.287 8.129 -7.618 1.00 98.19 448 ARG A C 1
ATOM 3482 O O . ARG A 1 448 ? -6.279 8.677 -7.143 1.00 98.19 448 ARG A O 1
ATOM 3489 N N . ILE A 1 449 ? -5.326 6.900 -8.144 1.00 98.56 449 ILE A N 1
ATOM 3490 C CA . ILE A 1 449 ? -6.547 6.072 -8.161 1.00 98.56 449 ILE A CA 1
ATOM 3491 C C . ILE A 1 449 ? -7.033 5.823 -6.730 1.00 98.56 449 ILE A C 1
ATOM 3493 O O . ILE A 1 449 ? -8.198 6.053 -6.430 1.00 98.56 449 ILE A O 1
ATOM 3497 N N . GLN A 1 450 ? -6.135 5.407 -5.835 1.00 98.00 450 GLN A N 1
ATOM 3498 C CA . GLN A 1 450 ? -6.464 5.087 -4.443 1.00 98.00 450 GLN A CA 1
ATOM 3499 C C . GLN A 1 450 ? -7.036 6.291 -3.680 1.00 98.00 450 GLN A C 1
ATOM 3501 O O . GLN A 1 450 ? -7.962 6.135 -2.891 1.00 98.00 450 GLN A O 1
ATOM 3506 N N . ARG A 1 451 ? -6.540 7.501 -3.963 1.00 97.50 451 ARG A N 1
ATOM 3507 C CA . ARG A 1 451 ? -7.033 8.770 -3.399 1.00 97.50 451 ARG A CA 1
ATOM 3508 C C . ARG A 1 451 ? -8.273 9.332 -4.116 1.00 97.50 451 ARG A C 1
ATOM 3510 O O . ARG A 1 451 ? -8.691 10.449 -3.824 1.00 97.50 451 ARG A O 1
ATOM 3517 N N . GLY A 1 452 ? -8.836 8.618 -5.093 1.00 97.19 452 GLY A N 1
ATOM 3518 C CA . GLY A 1 452 ? -10.014 9.060 -5.848 1.00 97.19 452 GLY A CA 1
ATOM 3519 C C . GLY A 1 452 ? -9.763 10.170 -6.871 1.00 97.19 452 GLY A C 1
ATOM 3520 O O . GLY A 1 452 ? -10.715 10.788 -7.354 1.00 97.19 452 GLY A O 1
ATOM 3521 N N . GLN A 1 453 ? -8.503 10.434 -7.227 1.00 97.62 453 GLN A N 1
ATOM 3522 C CA . GLN A 1 453 ? -8.084 11.437 -8.216 1.00 97.62 453 GLN A CA 1
ATOM 3523 C C . GLN A 1 453 ? -8.180 10.875 -9.646 1.00 97.62 453 GLN A C 1
ATOM 3525 O O . GLN A 1 453 ? -7.226 10.921 -10.425 1.00 97.62 453 GLN A O 1
ATOM 3530 N N . PHE A 1 454 ? -9.337 10.307 -9.997 1.00 97.88 454 PHE A N 1
ATOM 3531 C CA . PHE A 1 454 ? -9.511 9.510 -11.217 1.00 97.88 454 PHE A CA 1
ATOM 3532 C C . PHE A 1 454 ? -9.241 10.274 -12.510 1.00 97.88 454 PHE A C 1
ATOM 3534 O O . PHE A 1 454 ? -8.650 9.718 -13.425 1.00 97.88 454 PHE A O 1
ATOM 3541 N N . GLN A 1 455 ? -9.629 11.548 -12.591 1.00 98.06 455 GLN A N 1
ATOM 3542 C CA . GLN A 1 455 ? -9.410 12.353 -13.798 1.00 98.06 455 GLN A CA 1
ATOM 3543 C C . GLN A 1 455 ? -7.919 12.604 -14.051 1.00 98.06 455 GLN A C 1
ATOM 3545 O O . GLN A 1 455 ? -7.454 12.535 -15.187 1.00 98.06 455 GLN A O 1
ATOM 3550 N N . ASP A 1 456 ? -7.147 12.849 -12.993 1.00 97.81 456 ASP A N 1
ATOM 3551 C CA . ASP A 1 456 ? -5.698 13.025 -13.098 1.00 97.81 456 ASP A CA 1
ATOM 3552 C C . ASP A 1 456 ? -5.007 11.702 -13.417 1.00 97.81 456 ASP A C 1
ATOM 3554 O O . ASP A 1 456 ? -4.138 11.658 -14.286 1.00 97.81 456 ASP A O 1
ATOM 3558 N N . ALA A 1 457 ? -5.426 10.617 -12.756 1.00 98.31 457 ALA A N 1
ATOM 3559 C CA . ALA A 1 457 ? -4.916 9.279 -13.022 1.00 98.31 457 ALA A CA 1
ATOM 3560 C C . ALA A 1 457 ? -5.188 8.850 -14.471 1.00 98.31 457 ALA A C 1
ATOM 3562 O O . ALA A 1 457 ? -4.265 8.427 -15.158 1.00 98.31 457 ALA A O 1
ATOM 3563 N N . ALA A 1 458 ? -6.420 9.004 -14.961 1.00 98.50 458 ALA A N 1
ATOM 3564 C CA . ALA A 1 458 ? -6.800 8.634 -16.319 1.00 98.50 458 ALA A CA 1
ATOM 3565 C C . ALA A 1 458 ? -6.030 9.446 -17.369 1.00 98.50 458 ALA A C 1
ATOM 3567 O O . ALA A 1 458 ? -5.486 8.855 -18.297 1.00 98.50 458 ALA A O 1
ATOM 3568 N N . ARG A 1 459 ? -5.913 10.774 -17.202 1.00 98.25 459 ARG A N 1
ATOM 3569 C CA . ARG A 1 459 ? -5.119 11.620 -18.113 1.00 98.25 459 ARG A CA 1
ATOM 3570 C C . ARG A 1 459 ? -3.656 11.190 -18.166 1.00 98.25 459 ARG A C 1
ATOM 3572 O O . ARG A 1 459 ? -3.102 11.061 -19.254 1.00 98.25 459 ARG A O 1
ATOM 3579 N N . LEU A 1 460 ? -3.048 10.939 -17.005 1.00 98.00 460 LEU A N 1
ATOM 3580 C CA . LEU A 1 460 ? -1.672 10.455 -16.919 1.00 98.00 460 LEU A CA 1
ATOM 3581 C C . LEU A 1 460 ? -1.515 9.095 -17.611 1.00 98.00 460 LEU A C 1
ATOM 3583 O O . LEU A 1 460 ? -0.616 8.923 -18.426 1.00 98.00 460 LEU A O 1
ATOM 3587 N N . LEU A 1 461 ? -2.404 8.142 -17.325 1.00 98.62 461 LEU A N 1
ATOM 3588 C CA . LEU A 1 461 ? -2.331 6.780 -17.856 1.00 98.62 461 LEU A CA 1
ATOM 3589 C C . LEU A 1 461 ? -2.557 6.719 -19.369 1.00 98.62 461 LEU A C 1
ATOM 3591 O O . LEU A 1 461 ? -1.847 5.979 -20.040 1.00 98.62 461 LEU A O 1
ATOM 3595 N N . VAL A 1 462 ? -3.475 7.521 -19.914 1.00 98.44 462 VAL A N 1
ATOM 3596 C CA . VAL A 1 462 ? -3.649 7.661 -21.370 1.00 98.44 462 VAL A CA 1
ATOM 3597 C C . VAL A 1 462 ? -2.391 8.260 -22.003 1.00 98.44 462 VAL A C 1
ATOM 3599 O O . VAL A 1 462 ? -1.896 7.726 -22.990 1.00 98.44 462 VAL A O 1
ATOM 3602 N N . GLY A 1 463 ? -1.802 9.298 -21.395 1.00 98.12 463 GLY A N 1
ATOM 3603 C CA . GLY A 1 463 ? -0.536 9.865 -21.870 1.00 98.12 463 GLY A CA 1
ATOM 3604 C C . GLY A 1 463 ? 0.612 8.848 -21.887 1.00 98.12 463 GLY A C 1
ATOM 3605 O O . GLY A 1 463 ? 1.370 8.793 -22.857 1.00 98.12 463 GLY A O 1
ATOM 3606 N N . LEU A 1 464 ? 0.704 8.002 -20.854 1.00 98.12 464 LEU A N 1
ATOM 3607 C CA . LEU A 1 464 ? 1.664 6.896 -20.796 1.00 98.12 464 LEU A CA 1
ATOM 3608 C C . LEU A 1 464 ? 1.378 5.830 -21.867 1.00 98.12 464 LEU A C 1
ATOM 3610 O O . LEU A 1 464 ? 2.314 5.353 -22.506 1.00 98.12 464 LEU A O 1
ATOM 3614 N N . GLN A 1 465 ? 0.109 5.478 -22.106 1.00 98.19 465 GLN A N 1
ATOM 3615 C CA . GLN A 1 465 ? -0.266 4.551 -23.179 1.00 98.19 465 GLN A CA 1
ATOM 3616 C C . GLN A 1 465 ? 0.108 5.088 -24.567 1.00 98.19 465 GLN A C 1
ATOM 3618 O O . GLN A 1 465 ? 0.596 4.340 -25.410 1.00 98.19 465 GLN A O 1
ATOM 3623 N N . ASP A 1 466 ? -0.083 6.383 -24.814 1.00 98.12 466 ASP A N 1
ATOM 3624 C CA . ASP A 1 466 ? 0.321 7.006 -26.074 1.00 98.12 466 ASP A CA 1
ATOM 3625 C C . ASP A 1 466 ? 1.848 7.013 -26.228 1.00 98.12 466 ASP A C 1
ATOM 3627 O O . ASP A 1 466 ? 2.375 6.774 -27.316 1.00 98.12 466 ASP A O 1
ATOM 3631 N N . GLU A 1 467 ? 2.581 7.279 -25.144 1.00 97.25 467 GLU A N 1
ATOM 3632 C CA . GLU A 1 467 ? 4.044 7.264 -25.129 1.00 97.25 467 GLU A CA 1
ATOM 3633 C C . GLU A 1 467 ? 4.611 5.879 -25.463 1.00 97.25 467 GLU A C 1
ATOM 3635 O O . GLU A 1 467 ? 5.380 5.745 -26.422 1.00 97.25 467 GLU A O 1
ATOM 3640 N N . PHE A 1 468 ? 4.202 4.843 -24.726 1.00 97.56 468 PHE A N 1
ATOM 3641 C CA . PHE A 1 468 ? 4.643 3.474 -24.985 1.00 97.56 468 PHE A CA 1
ATOM 3642 C C . PHE A 1 468 ? 4.114 2.956 -26.325 1.00 97.56 468 PHE A C 1
ATOM 3644 O O . PHE A 1 468 ? 4.844 2.293 -27.060 1.00 97.56 468 PHE A O 1
ATOM 3651 N N . GLY A 1 469 ? 2.891 3.327 -26.710 1.00 97.25 469 GLY A N 1
ATOM 3652 C CA . GLY A 1 469 ? 2.318 3.030 -28.021 1.00 97.25 469 GLY A CA 1
ATOM 3653 C C . GLY A 1 469 ? 3.150 3.584 -29.181 1.00 97.25 469 GLY A C 1
ATOM 3654 O O . GLY A 1 469 ? 3.345 2.887 -30.182 1.00 97.25 469 GLY A O 1
ATOM 3655 N N . ARG A 1 470 ? 3.717 4.793 -29.048 1.00 96.88 470 ARG A N 1
ATOM 3656 C CA . ARG A 1 470 ? 4.675 5.343 -30.027 1.00 96.88 470 ARG A CA 1
ATOM 3657 C C . ARG A 1 470 ? 5.963 4.524 -30.085 1.00 96.88 470 ARG A C 1
ATOM 3659 O O . ARG A 1 470 ? 6.439 4.266 -31.188 1.00 96.88 470 ARG A O 1
ATOM 3666 N N . GLY A 1 471 ? 6.500 4.088 -28.943 1.00 96.25 471 GLY A N 1
ATOM 3667 C CA . GLY A 1 471 ? 7.664 3.194 -28.895 1.00 96.25 471 GLY A CA 1
ATOM 3668 C C . GLY A 1 471 ? 7.406 1.861 -29.598 1.00 96.25 471 GLY A C 1
ATOM 3669 O O . GLY A 1 471 ? 8.140 1.486 -30.508 1.00 96.25 471 GLY A O 1
ATOM 3670 N N . LEU A 1 472 ? 6.281 1.208 -29.295 1.00 96.19 472 LEU A N 1
ATOM 3671 C CA . LEU A 1 472 ? 5.861 -0.019 -29.981 1.00 96.19 472 LEU A CA 1
ATOM 3672 C C . LEU A 1 472 ? 5.637 0.197 -31.484 1.00 96.19 472 LEU A C 1
ATOM 3674 O O . LEU A 1 472 ? 5.945 -0.678 -32.290 1.00 96.19 472 LEU A O 1
ATOM 3678 N N . SER A 1 473 ? 5.122 1.362 -31.879 1.00 96.19 473 SER A N 1
ATOM 3679 C CA . SER A 1 473 ? 4.940 1.707 -33.292 1.00 96.19 473 SER A CA 1
ATOM 3680 C C . SER A 1 473 ? 6.274 1.898 -34.010 1.00 96.19 473 SER A C 1
ATOM 3682 O O . SER A 1 473 ? 6.396 1.459 -35.150 1.00 96.19 473 SER A O 1
ATOM 3684 N N . ARG A 1 474 ? 7.291 2.484 -33.356 1.00 95.44 474 ARG A N 1
ATOM 3685 C CA . ARG A 1 474 ? 8.655 2.543 -33.908 1.00 95.44 474 ARG A CA 1
ATOM 3686 C C . ARG A 1 474 ? 9.181 1.139 -34.184 1.00 95.44 474 ARG A C 1
ATOM 3688 O O . ARG A 1 474 ? 9.531 0.869 -35.322 1.00 95.44 474 ARG A O 1
ATOM 3695 N N . ILE A 1 475 ? 9.106 0.233 -33.205 1.00 95.31 475 ILE A N 1
ATOM 3696 C CA . ILE A 1 475 ? 9.540 -1.169 -33.358 1.00 95.31 475 ILE A CA 1
ATOM 3697 C C . ILE A 1 475 ? 8.853 -1.837 -34.557 1.00 95.31 475 ILE A C 1
ATOM 3699 O O . ILE A 1 475 ? 9.521 -2.461 -35.377 1.00 95.31 475 ILE A O 1
ATOM 3703 N N . ARG A 1 476 ? 7.525 -1.692 -34.684 1.00 96.12 476 ARG A N 1
ATOM 3704 C CA . ARG A 1 476 ? 6.752 -2.281 -35.795 1.00 96.12 476 ARG A CA 1
ATOM 3705 C C . ARG A 1 476 ? 7.118 -1.693 -37.156 1.00 96.12 476 ARG A C 1
ATOM 3707 O O . ARG A 1 476 ? 7.063 -2.406 -38.153 1.00 96.12 476 ARG A O 1
ATOM 3714 N N . ASN A 1 477 ? 7.454 -0.407 -37.198 1.00 95.75 477 ASN A N 1
ATOM 3715 C CA . ASN A 1 477 ? 7.769 0.305 -38.432 1.00 95.75 477 ASN A CA 1
ATOM 3716 C C . ASN A 1 477 ? 9.249 0.194 -38.827 1.00 95.75 477 ASN A C 1
ATOM 3718 O O . ASN A 1 477 ? 9.577 0.509 -39.969 1.00 95.75 477 ASN A O 1
ATOM 3722 N N . THR A 1 478 ? 10.139 -0.253 -37.933 1.00 96.62 478 THR A N 1
ATOM 3723 C CA . THR A 1 478 ? 11.555 -0.504 -38.233 1.00 96.62 478 THR A CA 1
ATOM 3724 C C . THR A 1 478 ? 11.701 -1.765 -39.098 1.00 96.62 478 THR A C 1
ATOM 3726 O O . THR A 1 478 ? 11.465 -2.879 -38.617 1.00 96.62 478 THR A O 1
ATOM 3729 N N . PRO A 1 479 ? 12.132 -1.649 -40.370 1.00 95.31 479 PRO A N 1
ATOM 3730 C CA . PRO A 1 479 ? 12.305 -2.810 -41.233 1.00 95.31 479 PRO A CA 1
ATOM 3731 C C . PRO A 1 479 ? 13.408 -3.727 -40.704 1.00 95.31 479 PRO A C 1
ATOM 3733 O O . PRO A 1 479 ? 14.482 -3.268 -40.322 1.00 95.31 479 PRO A O 1
ATOM 3736 N N . ASN A 1 480 ? 13.182 -5.040 -40.756 1.00 95.31 480 ASN A N 1
ATOM 3737 C CA . ASN A 1 480 ? 14.153 -6.048 -40.318 1.00 95.31 480 ASN A CA 1
ATOM 3738 C C . ASN A 1 480 ? 14.604 -5.886 -38.851 1.00 95.31 480 ASN A C 1
ATOM 3740 O O . ASN A 1 480 ? 15.765 -6.159 -38.542 1.00 95.31 480 ASN A O 1
ATOM 3744 N N . VAL A 1 481 ? 13.705 -5.472 -37.948 1.00 94.06 481 VAL A N 1
ATOM 3745 C CA . VAL A 1 481 ? 14.016 -5.256 -36.522 1.00 94.06 481 VAL A CA 1
ATOM 3746 C C . VAL A 1 481 ? 14.731 -6.440 -35.861 1.00 94.06 481 VAL A C 1
ATOM 3748 O O . VAL A 1 481 ? 15.696 -6.241 -35.129 1.00 94.06 481 VAL A O 1
ATOM 3751 N N . ASP A 1 482 ? 14.352 -7.680 -36.184 1.00 93.25 482 ASP A N 1
ATOM 3752 C CA . ASP A 1 482 ? 15.019 -8.868 -35.639 1.00 93.25 482 ASP A CA 1
ATOM 3753 C C . ASP A 1 482 ? 16.464 -9.015 -36.127 1.00 93.25 482 ASP A C 1
ATOM 3755 O O . ASP A 1 482 ? 17.333 -9.466 -35.380 1.00 93.25 482 ASP A O 1
ATOM 3759 N N . ARG A 1 483 ? 16.743 -8.636 -37.381 1.00 94.75 483 ARG A N 1
ATOM 3760 C CA . ARG A 1 483 ? 18.110 -8.631 -37.914 1.00 94.75 483 ARG A CA 1
ATOM 3761 C C . ARG A 1 483 ? 18.930 -7.541 -37.233 1.00 94.75 483 ARG A C 1
ATOM 3763 O O . ARG A 1 483 ? 20.007 -7.842 -36.732 1.00 94.75 483 ARG A O 1
ATOM 3770 N N . LEU A 1 484 ? 18.379 -6.329 -37.152 1.00 94.38 484 LEU A N 1
ATOM 3771 C CA . LEU A 1 484 ? 19.009 -5.187 -36.493 1.00 94.38 484 LEU A CA 1
ATOM 3772 C C . LEU A 1 484 ? 19.363 -5.507 -35.032 1.00 94.38 484 LEU A C 1
ATOM 3774 O O . LEU A 1 484 ? 20.478 -5.243 -34.592 1.00 94.38 484 LEU A O 1
ATOM 3778 N N . ARG A 1 485 ? 18.436 -6.142 -34.301 1.00 93.12 485 ARG A N 1
ATOM 3779 C CA . ARG A 1 485 ? 18.649 -6.624 -32.930 1.00 93.12 485 ARG A CA 1
ATOM 3780 C C . ARG A 1 485 ? 19.829 -7.587 -32.844 1.00 93.12 485 ARG A C 1
ATOM 3782 O O . ARG A 1 485 ? 20.718 -7.382 -32.021 1.00 93.12 485 ARG A O 1
ATOM 3789 N N . ARG A 1 486 ? 19.834 -8.641 -33.667 1.00 92.56 486 ARG A N 1
ATOM 3790 C CA . ARG A 1 486 ? 20.892 -9.664 -33.640 1.00 92.56 486 ARG A CA 1
ATOM 3791 C C . ARG A 1 486 ? 22.261 -9.072 -33.963 1.00 92.56 486 ARG A C 1
ATOM 3793 O O . ARG A 1 486 ? 23.212 -9.334 -33.235 1.00 92.56 486 ARG A O 1
ATOM 3800 N N . GLU A 1 487 ? 22.341 -8.248 -35.005 1.00 95.25 487 GLU A N 1
ATOM 3801 C CA . GLU A 1 487 ? 23.579 -7.571 -35.407 1.00 95.25 487 GLU A CA 1
ATOM 3802 C C . GLU A 1 487 ? 24.091 -6.645 -34.299 1.00 95.25 487 GLU A C 1
ATOM 3804 O O . GLU A 1 487 ? 25.275 -6.673 -33.965 1.00 95.25 487 GLU A O 1
ATOM 3809 N N . TRP A 1 488 ? 23.200 -5.878 -33.665 1.00 95.88 488 TRP A N 1
ATOM 3810 C CA . TRP A 1 488 ? 23.580 -4.999 -32.562 1.00 95.88 488 TRP A CA 1
ATOM 3811 C C . TRP A 1 488 ? 24.097 -5.773 -31.345 1.00 95.88 488 TRP A C 1
ATOM 3813 O O . TRP A 1 488 ? 25.110 -5.380 -30.764 1.00 95.88 488 TRP A O 1
ATOM 3823 N N . ILE A 1 489 ? 23.434 -6.878 -30.972 1.00 94.31 489 ILE A N 1
ATOM 3824 C CA . ILE A 1 489 ? 23.852 -7.744 -29.857 1.00 94.31 489 ILE A CA 1
ATOM 3825 C C . ILE A 1 489 ? 25.223 -8.363 -30.143 1.00 94.31 489 ILE A C 1
ATOM 3827 O O . ILE A 1 489 ? 26.082 -8.370 -29.263 1.00 94.31 489 ILE A O 1
ATOM 3831 N N . GLN A 1 490 ? 25.450 -8.839 -31.369 1.00 94.12 490 GLN A N 1
ATOM 3832 C CA . GLN A 1 490 ? 26.738 -9.394 -31.778 1.00 94.12 490 GLN A CA 1
ATOM 3833 C C . GLN A 1 490 ? 27.857 -8.347 -31.689 1.00 94.12 490 GLN A C 1
ATOM 3835 O O . GLN A 1 490 ? 28.896 -8.601 -31.087 1.00 94.12 490 GLN A O 1
ATOM 3840 N N . GLN A 1 491 ? 27.629 -7.141 -32.210 1.00 95.69 491 GLN A N 1
ATOM 3841 C CA . GLN A 1 491 ? 28.604 -6.050 -32.125 1.00 95.69 491 GLN A CA 1
ATOM 3842 C C . GLN A 1 491 ? 28.869 -5.626 -30.676 1.00 95.69 491 GLN A C 1
ATOM 3844 O O . GLN A 1 491 ? 30.010 -5.355 -30.302 1.00 95.69 491 GLN A O 1
ATOM 3849 N N . ALA A 1 492 ? 27.830 -5.602 -29.836 1.00 94.62 492 ALA A N 1
ATOM 3850 C CA . ALA A 1 492 ? 27.994 -5.344 -28.413 1.00 94.62 492 ALA A CA 1
ATOM 3851 C C . ALA A 1 492 ? 28.890 -6.415 -27.773 1.00 94.62 492 ALA A C 1
ATOM 3853 O O . ALA A 1 492 ? 29.812 -6.069 -27.041 1.00 94.62 492 ALA A O 1
ATOM 3854 N N . ALA A 1 493 ? 28.697 -7.694 -28.101 1.00 92.75 493 ALA A N 1
ATOM 3855 C CA . ALA A 1 493 ? 29.553 -8.768 -27.606 1.00 92.75 493 ALA A CA 1
ATOM 3856 C C . ALA A 1 493 ? 31.032 -8.541 -27.942 1.00 92.75 493 ALA A C 1
ATOM 3858 O O . ALA A 1 493 ? 31.877 -8.519 -27.047 1.00 92.75 493 ALA A O 1
ATOM 3859 N N . GLU A 1 494 ? 31.325 -8.261 -29.211 1.00 94.56 494 GLU A N 1
ATOM 3860 C CA . GLU A 1 494 ? 32.686 -8.009 -29.691 1.00 94.56 494 GLU A CA 1
ATOM 3861 C C . GLU A 1 494 ? 33.341 -6.785 -29.029 1.00 94.56 494 GLU A C 1
ATOM 3863 O O . GLU A 1 494 ? 34.554 -6.761 -28.805 1.00 94.56 494 GLU A O 1
ATOM 3868 N N . LEU A 1 495 ? 32.562 -5.742 -28.723 1.00 95.44 495 LEU A N 1
ATOM 3869 C CA . LEU A 1 495 ? 33.058 -4.544 -28.044 1.00 95.44 495 LEU A CA 1
ATOM 3870 C C . LEU A 1 495 ? 33.354 -4.801 -26.562 1.00 95.44 495 LEU A C 1
ATOM 3872 O O . LEU A 1 495 ? 34.384 -4.348 -26.058 1.00 95.44 495 LEU A O 1
ATOM 3876 N N . TYR A 1 496 ? 32.482 -5.531 -25.865 1.00 93.31 496 TYR A N 1
ATOM 3877 C CA . TYR A 1 496 ? 32.649 -5.813 -24.438 1.00 93.31 496 TYR A CA 1
ATOM 3878 C C . TYR A 1 496 ? 33.788 -6.809 -24.169 1.00 93.31 496 TYR A C 1
ATOM 3880 O O . TYR A 1 496 ? 34.511 -6.648 -23.186 1.00 93.31 496 TYR A O 1
ATOM 3888 N N . GLU A 1 497 ? 34.057 -7.750 -25.080 1.00 93.56 497 GLU A N 1
ATOM 3889 C CA . GLU A 1 497 ? 35.237 -8.631 -25.009 1.00 93.56 497 GLU A CA 1
ATOM 3890 C C . GLU A 1 497 ? 36.580 -7.878 -25.073 1.00 93.56 497 GLU A C 1
ATOM 3892 O O . GLU A 1 497 ? 37.615 -8.392 -24.635 1.00 93.56 497 GLU A O 1
ATOM 3897 N N . LYS A 1 498 ? 36.588 -6.648 -25.605 1.00 94.94 498 LYS A N 1
ATOM 3898 C CA . LYS A 1 498 ? 37.790 -5.807 -25.720 1.00 94.94 498 LYS A CA 1
ATOM 3899 C C . LYS A 1 498 ? 38.060 -4.959 -24.474 1.00 94.94 498 LYS A C 1
ATOM 3901 O O . LYS A 1 498 ? 39.120 -4.330 -24.399 1.00 94.94 498 LYS A O 1
ATOM 3906 N N . ILE A 1 499 ? 37.165 -4.950 -23.478 1.00 93.75 499 ILE A N 1
ATOM 3907 C CA . ILE A 1 499 ? 37.379 -4.210 -22.225 1.00 93.75 499 ILE A CA 1
ATOM 3908 C C . ILE A 1 499 ? 38.654 -4.721 -21.537 1.00 93.75 499 ILE A C 1
ATOM 3910 O O . ILE A 1 499 ? 38.817 -5.909 -21.273 1.00 93.75 499 ILE A O 1
ATOM 3914 N N . GLY A 1 500 ? 39.582 -3.803 -21.254 1.00 93.12 500 GLY A N 1
ATOM 3915 C CA . GLY A 1 500 ? 40.882 -4.105 -20.645 1.00 93.12 500 GLY A CA 1
ATOM 3916 C C . GLY A 1 500 ? 41.988 -4.484 -21.638 1.00 93.12 500 GLY A C 1
ATOM 3917 O O . GLY A 1 500 ? 43.154 -4.458 -21.259 1.00 93.12 500 GLY A O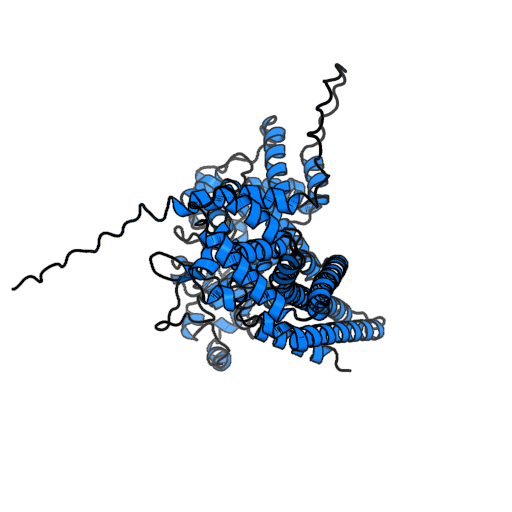 1
ATOM 3918 N N . ARG A 1 501 ? 41.648 -4.783 -22.900 1.00 95.81 501 ARG A N 1
ATOM 3919 C CA . ARG A 1 501 ? 42.617 -4.994 -23.994 1.00 95.81 501 ARG A CA 1
ATOM 3920 C C . ARG A 1 501 ? 42.790 -3.753 -24.862 1.00 95.81 501 ARG A C 1
ATOM 3922 O O . ARG A 1 501 ? 43.866 -3.527 -25.400 1.00 95.81 501 ARG A O 1
ATOM 3929 N N . ASP A 1 502 ? 41.727 -2.970 -24.992 1.00 95.88 502 ASP A N 1
ATOM 3930 C CA . ASP A 1 502 ? 41.672 -1.784 -25.835 1.00 95.88 502 ASP A CA 1
ATOM 3931 C C . ASP A 1 502 ? 41.272 -0.559 -24.989 1.00 95.88 502 ASP A C 1
ATOM 3933 O O . ASP A 1 502 ? 40.177 -0.554 -24.411 1.00 95.88 502 ASP A O 1
ATOM 3937 N N . PRO A 1 503 ? 42.134 0.474 -24.884 1.00 94.44 503 PRO A N 1
ATOM 3938 C CA . PRO A 1 503 ? 41.846 1.662 -24.082 1.00 94.44 503 PRO A CA 1
ATOM 3939 C C . PRO A 1 503 ? 40.644 2.465 -24.605 1.00 94.44 503 PRO A C 1
ATOM 3941 O O . PRO A 1 503 ? 40.018 3.191 -23.835 1.00 94.44 503 PRO A O 1
ATOM 3944 N N . GLU A 1 504 ? 40.274 2.316 -25.879 1.00 96.88 504 GLU A N 1
ATOM 3945 C CA . GLU A 1 504 ? 39.146 3.025 -26.490 1.00 96.88 504 GLU A CA 1
ATOM 3946 C C . GLU A 1 504 ? 37.829 2.237 -26.440 1.00 96.88 504 GLU A C 1
ATOM 3948 O O . GLU A 1 504 ? 36.782 2.768 -26.823 1.00 96.88 504 GLU A O 1
ATOM 3953 N N . ALA A 1 505 ? 37.841 0.984 -25.962 1.00 94.38 505 ALA A N 1
ATOM 3954 C CA . ALA A 1 505 ? 36.659 0.118 -25.965 1.00 94.38 505 ALA A CA 1
ATOM 3955 C C . ALA A 1 505 ? 35.449 0.777 -25.286 1.00 94.38 505 ALA A C 1
ATOM 3957 O O . ALA A 1 505 ? 34.341 0.714 -25.810 1.00 94.38 505 ALA A O 1
ATOM 3958 N N . LEU A 1 506 ? 35.658 1.474 -24.163 1.00 93.88 506 LEU A N 1
ATOM 3959 C CA . LEU A 1 506 ? 34.582 2.157 -23.438 1.00 93.88 506 LEU A CA 1
ATOM 3960 C C . LEU A 1 506 ? 33.936 3.279 -24.264 1.00 93.88 506 LEU A C 1
ATOM 3962 O O . LEU A 1 506 ? 32.714 3.393 -24.280 1.00 93.88 506 LEU A O 1
ATOM 3966 N N . ALA A 1 507 ? 34.729 4.076 -24.984 1.00 96.38 507 ALA A N 1
ATOM 3967 C CA . ALA A 1 507 ? 34.200 5.145 -25.830 1.00 96.38 507 ALA A CA 1
ATOM 3968 C C . ALA A 1 507 ? 33.378 4.577 -26.997 1.00 96.38 507 ALA A C 1
ATOM 3970 O O . ALA A 1 507 ? 32.293 5.080 -27.294 1.00 96.38 507 ALA A O 1
ATOM 3971 N N . ARG A 1 508 ? 33.852 3.484 -27.613 1.00 97.69 508 ARG A N 1
ATOM 3972 C CA . ARG A 1 508 ? 33.120 2.792 -28.685 1.00 97.69 508 ARG A CA 1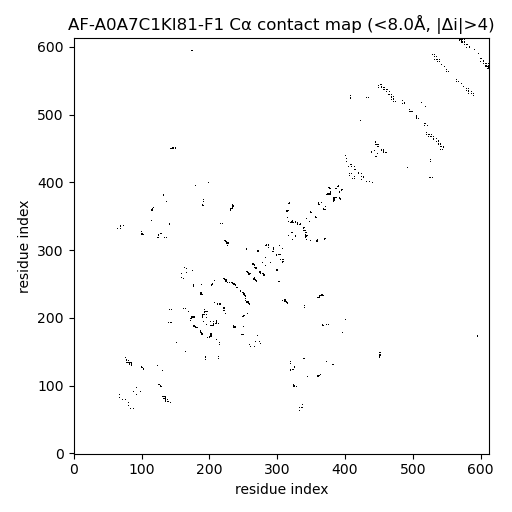
ATOM 3973 C C . ARG A 1 508 ? 31.843 2.130 -28.176 1.00 97.69 508 ARG A C 1
ATOM 3975 O O . ARG A 1 508 ? 30.834 2.185 -28.868 1.00 97.69 508 ARG A O 1
ATOM 3982 N N . ILE A 1 509 ? 31.852 1.571 -26.963 1.00 95.62 509 ILE A N 1
ATOM 3983 C CA . ILE A 1 509 ? 30.642 1.062 -26.301 1.00 95.62 509 ILE A CA 1
ATOM 3984 C C . ILE A 1 509 ? 29.622 2.193 -26.138 1.00 95.62 509 ILE A C 1
ATOM 3986 O O . ILE A 1 509 ? 28.477 2.037 -26.552 1.00 95.62 509 ILE A O 1
ATOM 3990 N N . GLU A 1 510 ? 30.017 3.352 -25.606 1.00 96.50 510 GLU A N 1
ATOM 3991 C CA . GLU A 1 510 ? 29.088 4.482 -25.453 1.00 96.50 510 GLU A CA 1
ATOM 3992 C C . GLU A 1 510 ? 28.552 5.000 -26.793 1.00 96.50 510 GLU A C 1
ATOM 3994 O O . GLU A 1 510 ? 27.379 5.361 -26.888 1.00 96.50 510 GLU A O 1
ATOM 3999 N N . GLN A 1 511 ? 29.366 4.998 -27.850 1.00 96.88 511 GLN A N 1
ATOM 4000 C CA . GLN A 1 511 ? 28.896 5.313 -29.199 1.00 96.88 511 GLN A CA 1
ATOM 4001 C C . GLN A 1 511 ? 27.902 4.262 -29.719 1.00 96.88 511 GLN A C 1
ATOM 4003 O O . GLN A 1 511 ? 26.877 4.628 -30.292 1.00 96.88 511 GLN A O 1
ATOM 4008 N N . HIS A 1 512 ? 28.161 2.973 -29.482 1.00 96.44 512 HIS A N 1
ATOM 4009 C CA . HIS A 1 512 ? 27.284 1.866 -29.882 1.00 96.44 512 HIS A CA 1
ATOM 4010 C C . HIS A 1 512 ? 25.896 1.958 -29.237 1.00 96.44 512 HIS A C 1
ATOM 4012 O O . HIS A 1 512 ? 24.874 1.728 -29.891 1.00 96.44 512 HIS A O 1
ATOM 4018 N N . TRP A 1 513 ? 25.840 2.388 -27.975 1.00 96.44 513 TRP A N 1
ATOM 4019 C CA . TRP A 1 513 ? 24.596 2.643 -27.240 1.00 96.44 513 TRP A CA 1
ATOM 4020 C C . TRP A 1 513 ? 23.791 3.848 -27.747 1.00 96.44 513 TRP A C 1
ATOM 4022 O O . TRP A 1 513 ? 22.622 3.977 -27.394 1.00 96.44 513 TRP A O 1
ATOM 4032 N N . ARG A 1 514 ? 24.377 4.716 -28.581 1.00 96.25 514 ARG A N 1
ATOM 4033 C CA . ARG A 1 514 ? 23.678 5.846 -29.225 1.00 96.25 514 ARG A CA 1
ATOM 4034 C C . ARG A 1 514 ? 23.087 5.493 -30.592 1.00 96.25 514 ARG A C 1
ATOM 4036 O O . ARG A 1 514 ? 22.486 6.355 -31.226 1.00 96.25 514 ARG A O 1
ATOM 4043 N N . SER A 1 515 ? 23.282 4.263 -31.066 1.00 96.06 515 SER A N 1
ATOM 4044 C CA . SER A 1 515 ? 22.720 3.810 -32.341 1.00 96.06 515 SER A CA 1
ATOM 4045 C C . SER A 1 515 ? 21.193 3.680 -32.285 1.00 96.06 515 SER A C 1
ATOM 4047 O O . SER A 1 515 ? 20.606 3.428 -31.232 1.00 96.06 515 SER A O 1
ATOM 4049 N N . GLU A 1 516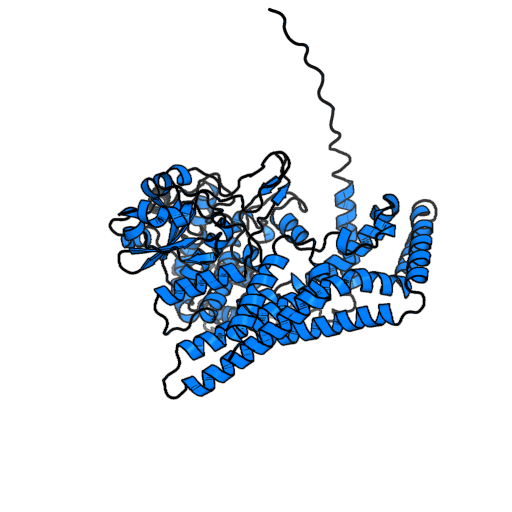 ? 20.542 3.793 -33.443 1.00 93.81 516 GLU A N 1
ATOM 4050 C CA . GLU A 1 516 ? 19.096 3.567 -33.580 1.00 93.81 516 GLU A CA 1
ATOM 4051 C C . GLU A 1 516 ? 18.692 2.152 -33.134 1.00 93.81 516 GLU A C 1
ATOM 4053 O O . GLU A 1 516 ? 17.667 1.966 -32.484 1.00 93.81 516 GLU A O 1
ATOM 4058 N N . ALA A 1 517 ? 19.544 1.158 -33.397 1.00 94.31 517 ALA A N 1
ATOM 4059 C CA . ALA A 1 517 ? 19.338 -0.218 -32.959 1.00 94.31 517 ALA A CA 1
ATOM 4060 C C . ALA A 1 517 ? 19.247 -0.348 -31.430 1.00 94.31 517 ALA A C 1
ATOM 4062 O O . ALA A 1 517 ? 18.365 -1.044 -30.925 1.00 94.31 517 ALA A O 1
ATOM 4063 N N . ALA A 1 518 ? 20.110 0.358 -30.689 1.00 94.88 518 ALA A N 1
ATOM 4064 C CA . ALA A 1 518 ? 20.032 0.403 -29.231 1.00 94.88 518 ALA A CA 1
ATOM 4065 C C . ALA A 1 518 ? 18.709 1.028 -28.764 1.00 94.88 518 ALA A C 1
ATOM 4067 O O . ALA A 1 518 ? 18.076 0.506 -27.849 1.00 94.88 518 ALA A O 1
ATOM 4068 N N . ALA A 1 519 ? 18.258 2.108 -29.414 1.00 93.94 519 ALA A N 1
ATOM 4069 C CA . ALA A 1 519 ? 16.986 2.749 -29.087 1.00 93.94 519 ALA A CA 1
ATOM 4070 C C . ALA A 1 519 ? 15.793 1.801 -29.295 1.00 93.94 519 ALA A C 1
ATOM 4072 O O . ALA A 1 519 ? 14.945 1.695 -28.414 1.00 93.94 519 ALA A O 1
ATOM 4073 N N . VAL A 1 520 ? 15.764 1.049 -30.400 1.00 93.81 520 VAL A N 1
ATOM 4074 C CA . VAL A 1 520 ? 14.715 0.050 -30.677 1.00 93.81 520 VAL A CA 1
ATOM 4075 C C . VAL A 1 520 ? 14.724 -1.084 -29.643 1.00 93.81 520 VAL A C 1
ATOM 4077 O O . VAL A 1 520 ? 13.661 -1.516 -29.198 1.00 93.81 520 VAL A O 1
ATOM 4080 N N . LEU A 1 521 ? 15.904 -1.536 -29.206 1.00 93.31 521 LEU A N 1
ATOM 4081 C CA . LEU A 1 521 ? 16.026 -2.551 -28.153 1.00 93.31 521 LEU A CA 1
ATOM 4082 C C . LEU A 1 521 ? 15.521 -2.057 -26.799 1.00 93.31 521 LEU A C 1
ATOM 4084 O O . LEU A 1 521 ? 14.835 -2.791 -26.088 1.00 93.31 521 LEU A O 1
ATOM 4088 N N . LEU A 1 522 ? 15.845 -0.814 -26.448 1.00 94.25 522 LEU A N 1
ATOM 4089 C CA . LEU A 1 522 ? 15.365 -0.184 -25.222 1.00 94.25 522 LEU A CA 1
ATOM 4090 C C . LEU A 1 522 ? 13.852 0.059 -25.273 1.00 94.25 522 LEU A C 1
ATOM 4092 O O . LEU A 1 522 ? 13.165 -0.193 -24.284 1.00 94.25 522 LEU A O 1
ATOM 4096 N N . ASP A 1 523 ? 13.317 0.476 -26.423 1.00 94.69 523 ASP A N 1
ATOM 4097 C CA . ASP A 1 523 ? 11.874 0.595 -26.632 1.00 94.69 523 ASP A CA 1
ATOM 4098 C C . ASP A 1 523 ? 11.184 -0.757 -26.427 1.00 94.69 523 ASP A C 1
ATOM 4100 O O . ASP A 1 523 ? 10.176 -0.819 -25.725 1.00 94.69 523 ASP A O 1
ATOM 4104 N N . GLN A 1 524 ? 11.736 -1.844 -26.977 1.00 92.06 524 GLN A N 1
ATOM 4105 C CA . GLN A 1 524 ? 11.186 -3.191 -26.808 1.00 92.06 524 GLN A CA 1
ATOM 4106 C C . GLN A 1 524 ? 11.198 -3.623 -25.337 1.00 92.06 524 GLN A C 1
ATOM 4108 O O . GLN A 1 524 ? 10.194 -4.119 -24.832 1.00 92.06 524 GLN A O 1
ATOM 4113 N N . ALA A 1 525 ? 12.306 -3.374 -24.637 1.00 91.19 525 ALA A N 1
ATOM 4114 C CA . ALA A 1 525 ? 12.472 -3.709 -23.226 1.00 91.19 525 ALA A CA 1
ATOM 4115 C C . ALA A 1 525 ? 11.462 -3.000 -22.306 1.00 91.19 525 ALA A C 1
ATOM 4117 O O . ALA A 1 525 ? 11.079 -3.542 -21.271 1.00 91.19 525 ALA A O 1
ATOM 4118 N N . VAL A 1 526 ? 11.050 -1.777 -22.653 1.00 94.50 526 VAL A N 1
ATOM 4119 C CA . VAL A 1 526 ? 10.239 -0.919 -21.775 1.00 94.50 526 VAL A CA 1
ATOM 4120 C C . VAL A 1 526 ? 8.774 -0.889 -22.173 1.00 94.50 526 VAL A C 1
ATOM 4122 O O . VAL A 1 526 ? 7.898 -0.965 -21.309 1.00 94.50 526 VAL A O 1
ATOM 4125 N N . CYS A 1 527 ? 8.488 -0.728 -23.463 1.00 96.00 527 CYS A N 1
ATOM 4126 C CA . CYS A 1 527 ? 7.170 -0.293 -23.903 1.00 96.00 527 CYS A CA 1
ATOM 4127 C C . CYS A 1 527 ? 6.108 -1.381 -23.752 1.00 96.00 527 CYS A C 1
ATOM 4129 O O . CYS A 1 527 ? 4.964 -1.044 -23.482 1.00 96.00 527 CYS A O 1
ATOM 4131 N N . GLU A 1 528 ? 6.446 -2.667 -23.871 1.00 94.56 528 GLU A N 1
ATOM 4132 C CA . GLU A 1 528 ? 5.463 -3.748 -23.695 1.00 94.56 528 GLU A CA 1
ATOM 4133 C C . GLU A 1 528 ? 4.967 -3.829 -22.246 1.00 94.56 528 GLU A C 1
ATOM 4135 O O . GLU A 1 528 ? 3.762 -3.778 -21.987 1.00 94.56 528 GLU A O 1
ATOM 4140 N N . VAL A 1 529 ? 5.902 -3.877 -21.292 1.00 94.75 529 VAL A N 1
ATOM 4141 C CA . VAL A 1 529 ? 5.590 -3.923 -19.857 1.00 94.75 529 VAL A CA 1
ATOM 4142 C C . VAL A 1 529 ? 4.949 -2.611 -19.400 1.00 94.75 529 VAL A C 1
ATOM 4144 O O . VAL A 1 529 ? 3.955 -2.626 -18.676 1.00 94.75 529 VAL A O 1
ATOM 4147 N N . GLY A 1 530 ? 5.465 -1.469 -19.863 1.00 96.94 530 GLY A N 1
ATOM 4148 C CA . GLY A 1 530 ? 4.907 -0.154 -19.554 1.00 96.94 530 GLY A CA 1
ATOM 4149 C C . GLY A 1 530 ? 3.482 0.029 -20.080 1.00 96.94 530 GLY A C 1
ATOM 4150 O O . GLY A 1 530 ? 2.604 0.478 -19.341 1.00 96.94 530 GLY A O 1
ATOM 4151 N N . GLN A 1 531 ? 3.218 -0.378 -21.326 1.00 97.62 531 GLN A N 1
ATOM 4152 C CA . GLN A 1 531 ? 1.879 -0.348 -21.918 1.00 97.62 531 GLN A CA 1
ATOM 4153 C C . GLN A 1 531 ? 0.916 -1.261 -21.155 1.00 97.62 531 GLN A C 1
ATOM 4155 O O . GLN A 1 531 ? -0.239 -0.888 -20.921 1.00 97.62 531 GLN A O 1
ATOM 4160 N N . ALA A 1 532 ? 1.376 -2.446 -20.748 1.00 96.88 532 ALA A N 1
ATOM 4161 C CA . ALA A 1 532 ? 0.570 -3.379 -19.978 1.00 96.88 532 ALA A CA 1
ATOM 4162 C C . ALA A 1 532 ? 0.206 -2.817 -18.594 1.00 96.88 532 ALA A C 1
ATOM 4164 O O . ALA A 1 532 ? -0.972 -2.863 -18.224 1.00 96.88 532 ALA A O 1
ATOM 4165 N N . GLU A 1 533 ? 1.161 -2.240 -17.853 1.00 97.56 533 GLU A N 1
ATOM 4166 C CA . GLU A 1 533 ? 0.912 -1.619 -16.539 1.00 97.56 533 GLU A CA 1
ATOM 4167 C C . GLU A 1 533 ? -0.027 -0.414 -16.666 1.00 97.56 533 GLU A C 1
ATOM 4169 O O . GLU A 1 533 ? -1.012 -0.324 -15.930 1.00 97.56 533 GLU A O 1
ATOM 4174 N N . ALA A 1 534 ? 0.199 0.467 -17.649 1.00 98.38 534 ALA A N 1
ATOM 4175 C CA . ALA A 1 534 ? -0.672 1.615 -17.889 1.00 98.38 534 ALA A CA 1
ATOM 4176 C C . ALA A 1 534 ? -2.112 1.182 -18.220 1.00 98.38 534 ALA A C 1
ATOM 4178 O O . ALA A 1 534 ? -3.072 1.742 -17.690 1.00 98.38 534 ALA A O 1
ATOM 4179 N N . THR A 1 535 ? -2.275 0.134 -19.034 1.00 98.50 535 THR A N 1
ATOM 4180 C CA . THR A 1 535 ? -3.599 -0.391 -19.400 1.00 98.50 535 THR A CA 1
ATOM 4181 C C . THR A 1 535 ? -4.298 -1.070 -18.222 1.00 98.50 535 THR A C 1
ATOM 4183 O O . THR A 1 535 ? -5.500 -0.876 -18.031 1.00 98.50 535 THR A O 1
ATOM 4186 N N . PHE A 1 536 ? -3.562 -1.825 -17.399 1.00 98.19 536 PHE A N 1
ATOM 4187 C CA . PHE A 1 536 ? -4.092 -2.420 -16.170 1.00 98.19 536 PHE A CA 1
ATOM 4188 C C . PHE A 1 536 ? -4.588 -1.344 -15.198 1.00 98.19 536 PHE A C 1
ATOM 4190 O O . PHE A 1 536 ? -5.725 -1.401 -14.726 1.00 98.19 536 PHE A O 1
ATOM 4197 N N . LEU A 1 537 ? -3.752 -0.340 -14.918 1.00 98.25 537 LEU A N 1
ATOM 4198 C CA . LEU A 1 537 ? -4.095 0.742 -13.999 1.00 98.25 537 LEU A CA 1
ATOM 4199 C C . LEU A 1 537 ? -5.235 1.609 -14.540 1.00 98.25 537 LEU A C 1
ATOM 4201 O O . LEU A 1 537 ? -6.067 2.055 -13.755 1.00 98.25 537 LEU A O 1
ATOM 4205 N N . LEU A 1 538 ? -5.336 1.804 -15.860 1.00 98.69 538 LEU A N 1
ATOM 4206 C CA . LEU A 1 538 ? -6.468 2.514 -16.454 1.00 98.69 538 LEU A CA 1
ATOM 4207 C C . LEU A 1 538 ? -7.767 1.721 -16.276 1.00 98.69 538 LEU A C 1
ATOM 4209 O O . LEU A 1 538 ? -8.779 2.302 -15.891 1.00 98.69 538 LEU A O 1
ATOM 4213 N N . ALA A 1 539 ? -7.743 0.402 -16.483 1.00 98.69 539 ALA A N 1
ATOM 4214 C CA . ALA A 1 539 ? -8.905 -0.448 -16.233 1.00 98.69 539 ALA A CA 1
ATOM 4215 C C . ALA A 1 539 ? -9.335 -0.419 -14.755 1.00 98.69 539 ALA A C 1
ATOM 4217 O O . ALA A 1 539 ? -10.525 -0.280 -14.469 1.00 98.69 539 ALA A O 1
ATOM 4218 N N . LEU A 1 540 ? -8.375 -0.452 -13.822 1.00 98.44 540 LEU A N 1
ATOM 4219 C CA . LEU A 1 540 ? -8.640 -0.277 -12.391 1.00 98.44 540 LEU A CA 1
ATOM 4220 C C . LEU A 1 540 ? -9.226 1.112 -12.081 1.00 98.44 540 LEU A C 1
ATOM 4222 O O . LEU A 1 540 ? -10.204 1.208 -11.347 1.00 98.44 540 LEU A O 1
ATOM 4226 N N . CYS A 1 541 ? -8.688 2.178 -12.679 1.00 98.69 541 CYS A N 1
ATOM 4227 C CA . CYS A 1 541 ? -9.199 3.542 -12.522 1.00 98.69 541 CYS A CA 1
ATOM 4228 C C . CYS A 1 541 ? -10.666 3.659 -12.958 1.00 98.69 541 CYS A C 1
ATOM 4230 O O . CYS A 1 541 ? -11.484 4.217 -12.229 1.00 98.69 541 CYS A O 1
ATOM 4232 N N . GLN A 1 542 ? -11.010 3.111 -14.129 1.00 98.69 542 GLN A N 1
ATOM 4233 C CA . GLN A 1 542 ? -12.387 3.116 -14.632 1.00 98.69 542 GLN A CA 1
ATOM 4234 C C . GLN A 1 542 ? -13.316 2.260 -13.760 1.00 98.69 542 GLN A C 1
ATOM 4236 O O . GLN A 1 542 ? -14.470 2.624 -13.547 1.00 98.69 542 GLN A O 1
ATOM 4241 N N . HIS A 1 543 ? -12.813 1.150 -13.212 1.00 98.69 543 HIS A N 1
ATOM 4242 C CA . HIS A 1 543 ? -13.567 0.305 -12.288 1.00 98.69 543 HIS A CA 1
ATOM 4243 C C . HIS A 1 543 ? -13.918 1.044 -10.991 1.00 98.69 543 HIS A C 1
ATOM 4245 O O . HIS A 1 543 ? -15.081 1.067 -10.602 1.00 98.69 543 HIS A O 1
ATOM 4251 N N . GLU A 1 544 ? -12.950 1.700 -10.344 1.00 98.44 544 GLU A N 1
ATOM 4252 C CA . GLU A 1 544 ? -13.216 2.455 -9.110 1.00 98.44 544 GLU A CA 1
ATOM 4253 C C . GLU A 1 544 ? -14.088 3.699 -9.367 1.00 98.44 544 GLU A C 1
ATOM 4255 O O . GLU A 1 544 ? -14.921 4.069 -8.535 1.00 98.44 544 GLU A O 1
ATOM 4260 N N . GLN A 1 545 ? -13.981 4.318 -10.550 1.00 98.19 545 GLN A N 1
ATOM 4261 C CA . GLN A 1 545 ? -14.923 5.358 -10.961 1.00 98.19 545 GLN A CA 1
ATOM 4262 C C . GLN A 1 545 ? -16.353 4.806 -11.070 1.00 98.19 545 GLN A C 1
ATOM 4264 O O . GLN A 1 545 ? -17.280 5.445 -10.565 1.00 98.19 545 GLN A O 1
ATOM 4269 N N . ALA A 1 546 ? -16.536 3.624 -11.668 1.00 98.50 546 ALA A N 1
ATOM 4270 C CA . ALA A 1 546 ? -17.838 2.971 -11.774 1.00 98.50 546 ALA A CA 1
ATOM 4271 C C . ALA A 1 546 ? -18.413 2.587 -10.400 1.00 98.50 546 ALA A C 1
ATOM 4273 O O . ALA A 1 546 ? -19.580 2.874 -10.143 1.00 98.50 546 ALA A O 1
ATOM 4274 N N . GLU A 1 547 ? -17.598 2.062 -9.478 1.00 98.00 547 GLU A N 1
ATOM 4275 C CA . GLU A 1 547 ? -18.002 1.806 -8.083 1.00 98.00 547 GLU A CA 1
ATOM 4276 C C . GLU A 1 547 ? -18.534 3.072 -7.396 1.00 98.00 547 GLU A C 1
ATOM 4278 O O . GLU A 1 547 ? -19.553 3.036 -6.703 1.00 98.00 547 GLU A O 1
ATOM 4283 N N . ARG A 1 548 ? -17.888 4.225 -7.616 1.00 97.00 548 ARG A N 1
ATOM 4284 C CA . ARG A 1 548 ? -18.329 5.497 -7.027 1.00 97.00 548 ARG A CA 1
ATOM 4285 C C . ARG A 1 548 ? -19.627 6.024 -7.640 1.00 97.00 548 ARG A C 1
ATOM 4287 O O . ARG A 1 548 ? -20.407 6.664 -6.936 1.00 97.00 548 ARG A O 1
ATOM 4294 N N . VAL A 1 549 ? -19.847 5.835 -8.940 1.00 97.69 549 VAL A N 1
ATOM 4295 C CA . VAL A 1 549 ? -21.112 6.233 -9.584 1.00 97.69 549 VAL A CA 1
ATOM 4296 C C . VAL A 1 549 ? -22.239 5.294 -9.150 1.00 97.69 549 VAL A C 1
ATOM 4298 O O . VAL A 1 549 ? -23.308 5.770 -8.776 1.00 97.69 549 VAL A O 1
ATOM 4301 N N . GLN A 1 550 ? -21.968 3.989 -9.080 1.00 97.75 550 GLN A N 1
ATOM 4302 C CA . GLN A 1 550 ? -22.882 2.982 -8.542 1.00 97.75 550 GLN A CA 1
ATOM 4303 C C . GLN A 1 550 ? -23.323 3.320 -7.115 1.00 97.75 550 GLN A C 1
ATOM 4305 O O . GLN A 1 550 ? -24.511 3.280 -6.815 1.00 97.75 550 GLN A O 1
ATOM 4310 N N . LEU A 1 551 ? -22.386 3.727 -6.255 1.00 96.31 551 LEU A N 1
ATOM 4311 C CA . LEU A 1 551 ? -22.695 4.123 -4.884 1.00 96.31 551 LEU A CA 1
ATOM 4312 C C . LEU A 1 551 ? -23.633 5.339 -4.818 1.00 96.31 551 LEU A C 1
ATOM 4314 O O . LEU A 1 551 ? -24.545 5.370 -3.999 1.00 96.31 551 LEU A O 1
ATOM 4318 N N . ARG A 1 552 ? -23.447 6.335 -5.695 1.00 96.44 552 ARG A N 1
ATOM 4319 C CA . ARG A 1 552 ? -24.362 7.487 -5.775 1.00 96.44 552 ARG A CA 1
ATOM 4320 C C . ARG A 1 552 ? -25.754 7.082 -6.243 1.00 96.44 552 ARG A C 1
ATOM 4322 O O . ARG A 1 552 ? -26.729 7.631 -5.749 1.00 96.44 552 ARG A O 1
ATOM 4329 N N . TYR A 1 553 ? -25.840 6.142 -7.181 1.00 97.44 553 TYR A N 1
ATOM 4330 C CA . TYR A 1 553 ? -27.116 5.585 -7.618 1.00 97.44 553 TYR A CA 1
ATOM 4331 C C . TYR A 1 553 ? -27.833 4.839 -6.483 1.00 97.44 553 TYR A C 1
ATOM 4333 O O . TYR A 1 553 ? -29.026 5.033 -6.285 1.00 97.44 553 TYR A O 1
ATOM 4341 N N . GLU A 1 554 ? -27.115 4.044 -5.693 1.00 96.12 554 GLU A N 1
ATOM 4342 C CA . GLU A 1 554 ? -27.693 3.298 -4.565 1.00 96.12 554 GLU A CA 1
ATOM 4343 C C . GLU A 1 554 ? -28.207 4.204 -3.436 1.00 96.12 554 GLU A C 1
ATOM 4345 O O . GLU A 1 554 ? -29.117 3.813 -2.713 1.00 96.12 554 GLU A O 1
ATOM 4350 N N . GLN A 1 555 ? -27.656 5.414 -3.312 1.00 95.81 555 GLN A N 1
ATOM 4351 C CA . GLN A 1 555 ? -28.094 6.448 -2.365 1.00 95.81 555 GLN A CA 1
ATOM 4352 C C . GLN A 1 555 ? -29.045 7.480 -3.001 1.00 95.81 555 GLN A C 1
ATOM 4354 O O . GLN A 1 555 ? -29.371 8.493 -2.382 1.00 95.81 555 GLN A O 1
ATOM 4359 N N . ALA A 1 556 ? -29.462 7.271 -4.253 1.00 96.75 556 ALA A N 1
ATOM 4360 C CA . ALA A 1 556 ? -30.265 8.237 -4.984 1.00 96.75 556 ALA A CA 1
ATOM 4361 C C . ALA A 1 556 ? -31.680 8.356 -4.412 1.00 96.75 556 ALA A C 1
ATOM 4363 O O . ALA A 1 556 ? -32.329 7.368 -4.064 1.00 96.75 556 ALA A O 1
ATOM 4364 N N . SER A 1 557 ? -32.203 9.582 -4.420 1.00 96.62 557 SER A N 1
ATOM 4365 C CA . SER A 1 557 ? -33.631 9.813 -4.231 1.00 96.62 557 SER A CA 1
ATOM 4366 C C . SER A 1 557 ? -34.436 9.143 -5.356 1.00 96.62 557 SER A C 1
ATOM 4368 O O . SER A 1 557 ? -33.927 8.928 -6.459 1.00 96.62 557 SER A O 1
ATOM 4370 N N . ALA A 1 558 ? -35.724 8.875 -5.125 1.00 97.38 558 ALA A N 1
ATOM 4371 C CA . ALA A 1 558 ? -36.601 8.321 -6.161 1.00 97.38 558 ALA A CA 1
ATOM 4372 C C . ALA A 1 558 ? -36.663 9.197 -7.433 1.00 97.38 558 ALA A C 1
ATOM 4374 O O . ALA A 1 558 ? -36.848 8.669 -8.527 1.00 97.38 558 ALA A O 1
ATOM 4375 N N . ALA A 1 559 ? -36.479 10.517 -7.298 1.00 97.69 559 ALA A N 1
ATOM 4376 C CA . ALA A 1 559 ? -36.475 11.454 -8.420 1.00 97.69 559 ALA A CA 1
ATOM 4377 C C . ALA A 1 559 ? -35.190 11.362 -9.264 1.00 97.69 559 ALA A C 1
ATOM 4379 O O . ALA A 1 559 ? -35.253 11.444 -10.490 1.00 97.69 559 ALA A O 1
ATOM 4380 N N . ASP A 1 560 ? -34.034 11.155 -8.627 1.00 97.75 560 ASP A N 1
ATOM 4381 C CA . ASP A 1 560 ? -32.733 11.091 -9.307 1.00 97.75 560 ASP A CA 1
ATOM 4382 C C . ASP A 1 560 ? -32.367 9.686 -9.802 1.00 97.75 560 ASP A C 1
ATOM 4384 O O . ASP A 1 560 ? -31.517 9.540 -10.688 1.00 97.75 560 ASP A O 1
ATOM 4388 N N . ALA A 1 561 ? -32.997 8.649 -9.239 1.00 97.25 561 ALA A N 1
ATOM 4389 C CA . ALA A 1 561 ? -32.661 7.251 -9.488 1.00 97.25 561 ALA A CA 1
ATOM 4390 C C . ALA A 1 561 ? -32.617 6.866 -10.981 1.00 97.25 561 ALA A C 1
ATOM 4392 O O . ALA A 1 561 ? -31.650 6.206 -11.364 1.00 97.25 561 ALA A O 1
ATOM 4393 N N . PRO A 1 562 ? -33.556 7.282 -11.863 1.00 97.31 562 PRO A N 1
ATOM 4394 C CA . PRO A 1 562 ? -33.491 6.918 -13.281 1.00 97.31 562 PRO A CA 1
ATOM 4395 C C . PRO A 1 562 ? -32.233 7.445 -13.980 1.00 97.31 562 PRO A C 1
ATOM 4397 O O . PRO A 1 562 ? -31.566 6.697 -14.690 1.00 97.31 562 PRO A O 1
ATOM 4400 N N . ARG A 1 563 ? -31.869 8.712 -13.738 1.00 97.62 563 ARG A N 1
ATOM 4401 C CA . ARG A 1 563 ? -30.679 9.330 -14.337 1.00 97.62 563 ARG A CA 1
ATOM 4402 C C . ARG A 1 563 ? -29.399 8.701 -13.792 1.00 97.62 563 ARG A C 1
ATOM 4404 O O . ARG A 1 563 ? -28.530 8.316 -14.563 1.00 97.62 563 ARG A O 1
ATOM 4411 N N . LEU A 1 564 ? -29.295 8.553 -12.470 1.00 97.31 564 LEU A N 1
ATOM 4412 C CA . LEU A 1 564 ? -28.099 7.982 -11.844 1.00 97.31 564 LEU A CA 1
ATOM 4413 C C . LEU A 1 564 ? -27.914 6.493 -12.173 1.00 97.31 564 LEU A C 1
ATOM 4415 O O . LEU A 1 564 ? -26.776 6.031 -12.240 1.00 97.31 564 LEU A O 1
ATOM 4419 N N . ARG A 1 565 ? -29.001 5.751 -12.432 1.00 97.62 565 ARG A N 1
ATOM 4420 C CA . ARG A 1 565 ? -28.934 4.373 -12.942 1.00 97.62 565 ARG A CA 1
ATOM 4421 C C . ARG A 1 565 ? -28.254 4.318 -14.306 1.00 97.62 565 ARG A C 1
ATOM 4423 O O . ARG A 1 565 ? -27.409 3.454 -14.529 1.00 97.62 565 ARG A O 1
ATOM 4430 N N . GLU A 1 566 ? -28.634 5.220 -15.205 1.00 97.69 566 GLU A N 1
ATOM 4431 C CA . GLU A 1 566 ? -28.047 5.327 -16.542 1.00 97.69 566 GLU A CA 1
ATOM 4432 C C . GLU A 1 566 ? -26.564 5.712 -16.469 1.00 97.69 566 GLU A C 1
ATOM 4434 O O . GLU A 1 566 ? -25.732 5.009 -17.047 1.00 97.69 566 GLU A O 1
ATOM 4439 N N . ASP A 1 567 ? -26.219 6.717 -15.654 1.00 97.94 567 ASP A N 1
ATOM 4440 C CA . ASP A 1 567 ? -24.829 7.123 -15.407 1.00 97.94 567 ASP A CA 1
ATOM 4441 C C . ASP A 1 567 ? -23.985 5.945 -14.868 1.00 97.94 567 ASP A C 1
ATOM 4443 O O . ASP A 1 567 ? -22.858 5.704 -15.314 1.00 97.94 567 ASP A O 1
ATOM 4447 N N . ALA A 1 568 ? -24.526 5.175 -13.913 1.00 98.12 568 ALA A N 1
ATOM 4448 C CA . ALA A 1 568 ? -23.852 4.005 -13.348 1.00 98.12 568 ALA A CA 1
ATOM 4449 C C . ALA A 1 568 ? -23.651 2.907 -14.400 1.00 98.12 568 ALA A C 1
ATOM 4451 O O . ALA A 1 568 ? -22.554 2.355 -14.521 1.00 98.12 568 ALA A O 1
ATOM 4452 N N . ARG A 1 569 ? -24.682 2.615 -15.200 1.00 98.06 569 ARG A N 1
ATOM 4453 C CA . ARG A 1 569 ? -24.612 1.625 -16.281 1.00 98.06 569 ARG A CA 1
ATOM 4454 C C . ARG A 1 569 ? -23.576 2.012 -17.334 1.00 98.06 569 ARG A C 1
ATOM 4456 O O . ARG A 1 569 ? -22.830 1.150 -17.804 1.00 98.06 569 ARG A O 1
ATOM 4463 N N . GLU A 1 570 ? -23.508 3.283 -17.719 1.00 98.19 570 GLU A N 1
ATOM 4464 C CA . GLU A 1 570 ? -22.498 3.778 -18.656 1.00 98.19 570 GLU A CA 1
ATOM 4465 C C . GLU A 1 570 ? -21.083 3.620 -18.084 1.00 98.19 570 GLU A C 1
ATOM 4467 O O . GLU A 1 570 ? -20.209 3.053 -18.747 1.00 98.19 570 GLU A O 1
ATOM 4472 N N . ALA A 1 571 ? -20.867 4.022 -16.828 1.00 98.38 571 ALA A N 1
ATOM 4473 C CA . ALA A 1 571 ? -19.574 3.876 -16.166 1.00 98.38 571 ALA A CA 1
ATOM 4474 C C . ALA A 1 571 ? -19.117 2.404 -16.108 1.00 98.38 571 ALA A C 1
ATOM 4476 O O . ALA A 1 571 ? -17.963 2.092 -16.422 1.00 98.38 571 ALA A O 1
ATOM 4477 N N . TRP A 1 572 ? -20.026 1.472 -15.799 1.00 98.62 572 TRP A N 1
ATOM 4478 C CA . TRP A 1 572 ? -19.725 0.038 -15.818 1.00 98.62 572 TRP A CA 1
ATOM 4479 C C . TRP A 1 572 ? -19.429 -0.500 -17.220 1.00 98.62 572 TRP A C 1
ATOM 4481 O O . TRP A 1 572 ? -18.541 -1.340 -17.377 1.00 98.62 572 TRP A O 1
ATOM 4491 N N . ASN A 1 573 ? -20.097 0.013 -18.256 1.00 98.56 573 ASN A N 1
ATOM 4492 C CA . ASN A 1 573 ? -19.780 -0.322 -19.645 1.00 98.56 573 ASN A CA 1
ATOM 4493 C C . ASN A 1 573 ? -18.364 0.122 -20.041 1.00 98.56 573 ASN A C 1
ATOM 4495 O O . ASN A 1 573 ? -17.652 -0.633 -20.712 1.00 98.56 573 ASN A O 1
ATOM 4499 N N . ILE A 1 574 ? -17.937 1.314 -19.616 1.00 98.50 574 ILE A N 1
ATOM 4500 C CA . ILE A 1 574 ? -16.574 1.819 -19.837 1.00 98.50 574 ILE A CA 1
ATOM 4501 C C . ILE A 1 574 ? -15.557 0.924 -19.116 1.00 98.50 574 ILE A C 1
ATOM 4503 O O . ILE A 1 574 ? -14.609 0.448 -19.746 1.00 98.50 574 ILE A O 1
ATOM 4507 N N . ALA A 1 575 ? -15.788 0.614 -17.837 1.00 98.56 575 ALA A N 1
ATOM 4508 C CA . ALA A 1 575 ? -14.925 -0.279 -17.065 1.00 98.56 575 ALA A CA 1
ATOM 4509 C C . ALA A 1 575 ? -14.818 -1.677 -17.703 1.00 98.56 575 ALA A C 1
ATOM 4511 O O . ALA A 1 575 ? -13.719 -2.210 -17.855 1.00 98.56 575 ALA A O 1
ATOM 4512 N N . ALA A 1 576 ? -15.938 -2.257 -18.147 1.00 98.56 576 ALA A N 1
ATOM 4513 C CA . ALA A 1 576 ? -15.958 -3.562 -18.806 1.00 98.56 576 ALA A CA 1
ATOM 4514 C C . ALA A 1 576 ? -15.174 -3.563 -20.131 1.00 98.56 576 ALA A C 1
ATOM 4516 O O . ALA A 1 576 ? -14.494 -4.540 -20.448 1.00 98.56 576 ALA A O 1
ATOM 4517 N N . ARG A 1 577 ? -15.234 -2.477 -20.919 1.00 98.56 577 ARG A N 1
ATOM 4518 C CA . ARG A 1 577 ? -14.405 -2.322 -22.130 1.00 98.56 577 ARG A CA 1
ATOM 4519 C C . ARG A 1 577 ? -12.922 -2.234 -21.780 1.00 98.56 577 ARG A C 1
ATOM 4521 O O . ARG A 1 577 ? -12.129 -2.941 -22.394 1.00 98.56 577 ARG A O 1
ATOM 4528 N N . ALA A 1 578 ? -12.558 -1.430 -20.781 1.00 98.44 578 ALA A N 1
ATOM 4529 C CA . ALA A 1 578 ? -11.169 -1.274 -20.357 1.00 98.44 578 ALA A CA 1
ATOM 4530 C C . ALA A 1 578 ? -10.559 -2.608 -19.885 1.00 98.44 578 ALA A C 1
ATOM 4532 O O . ALA A 1 578 ? -9.457 -2.970 -20.306 1.00 98.44 578 ALA A O 1
ATOM 4533 N N . TRP A 1 579 ? -11.304 -3.395 -19.101 1.00 98.38 579 TRP A N 1
ATOM 4534 C CA . TRP A 1 579 ? -10.874 -4.735 -18.694 1.00 98.38 579 TRP A CA 1
ATOM 4535 C C . TRP A 1 579 ? -10.737 -5.704 -19.869 1.00 98.38 579 TRP A C 1
ATOM 4537 O O . TRP A 1 579 ? -9.770 -6.464 -19.911 1.00 98.38 579 TRP A O 1
ATOM 4547 N N . ARG A 1 580 ? -11.650 -5.669 -20.849 1.00 98.25 580 ARG A N 1
ATOM 4548 C CA . ARG A 1 580 ? -11.525 -6.474 -22.076 1.00 98.25 580 ARG A CA 1
ATOM 4549 C C . ARG A 1 580 ? -10.273 -6.118 -22.872 1.00 98.25 580 ARG A C 1
ATOM 4551 O O . ARG A 1 580 ? -9.577 -7.030 -23.309 1.00 98.25 580 ARG A O 1
ATOM 4558 N N . THR A 1 581 ? -9.949 -4.832 -23.007 1.00 97.88 581 THR A N 1
ATOM 4559 C CA . THR A 1 581 ? -8.705 -4.386 -23.653 1.00 97.88 581 THR A CA 1
ATOM 4560 C C . THR A 1 581 ? -7.483 -4.943 -22.928 1.00 97.88 581 THR A C 1
ATOM 4562 O O . THR A 1 581 ? -6.635 -5.570 -23.559 1.00 97.88 581 THR A O 1
ATOM 4565 N N . TYR A 1 582 ? -7.413 -4.792 -21.601 1.00 98.12 582 TYR A N 1
ATOM 4566 C CA . TYR A 1 582 ? -6.304 -5.336 -20.815 1.00 98.12 582 TYR A CA 1
ATOM 4567 C C . TYR A 1 582 ? -6.167 -6.858 -20.983 1.00 98.12 582 TYR A C 1
ATOM 4569 O O . TYR A 1 582 ? -5.095 -7.348 -21.339 1.00 98.12 582 TYR A O 1
ATOM 4577 N N . ARG A 1 583 ? -7.256 -7.607 -20.768 1.00 97.12 583 ARG A N 1
ATOM 4578 C CA . ARG A 1 583 ? -7.259 -9.078 -20.826 1.00 97.12 583 ARG A CA 1
ATOM 4579 C C . ARG A 1 583 ? -6.921 -9.605 -22.217 1.00 97.12 583 ARG A C 1
ATOM 4581 O O . ARG A 1 583 ? -6.163 -10.559 -22.330 1.00 97.12 583 ARG A O 1
ATOM 4588 N N . GLY A 1 584 ? -7.465 -8.978 -23.259 1.00 97.06 584 GLY A N 1
ATOM 4589 C CA . GLY A 1 584 ? -7.292 -9.425 -24.638 1.00 97.06 584 GLY A CA 1
ATOM 4590 C C . GLY A 1 584 ? -5.930 -9.088 -25.241 1.00 97.06 584 GLY A C 1
ATOM 4591 O O . GLY A 1 584 ? -5.466 -9.824 -26.103 1.00 97.06 584 GLY A O 1
ATOM 4592 N N . GLN A 1 585 ? -5.294 -7.992 -24.815 1.00 96.12 585 GLN A N 1
ATOM 4593 C CA . GLN A 1 585 ? -4.090 -7.482 -25.484 1.00 96.12 585 GLN A CA 1
ATOM 4594 C C . GLN A 1 585 ? -2.833 -7.517 -24.613 1.00 96.12 585 GLN A C 1
ATOM 4596 O O . GLN A 1 585 ? -1.739 -7.668 -25.149 1.00 96.12 585 GLN A O 1
ATOM 4601 N N . TYR A 1 586 ? -2.962 -7.373 -23.289 1.00 96.00 586 TYR A N 1
ATOM 4602 C CA . TYR A 1 586 ? -1.818 -7.037 -22.435 1.00 96.00 586 TYR A CA 1
ATOM 4603 C C . TYR A 1 586 ? -1.591 -7.960 -21.237 1.00 96.00 586 TYR A C 1
ATOM 4605 O O . TYR A 1 586 ? -0.489 -7.981 -20.694 1.00 96.00 586 TYR A O 1
ATOM 4613 N N . ALA A 1 587 ? -2.581 -8.758 -20.830 1.00 94.62 587 ALA A N 1
ATOM 4614 C CA . ALA A 1 587 ? -2.455 -9.628 -19.658 1.00 94.62 587 ALA A CA 1
ATOM 4615 C C . ALA A 1 587 ? -1.286 -10.628 -19.755 1.00 94.62 587 ALA A C 1
ATOM 4617 O O . ALA A 1 587 ? -0.678 -10.950 -18.735 1.00 94.62 587 ALA A O 1
ATOM 4618 N N . ALA A 1 588 ? -0.919 -11.063 -20.966 1.00 93.69 588 ALA A N 1
ATOM 4619 C CA . ALA A 1 588 ? 0.208 -11.968 -21.194 1.00 93.69 588 ALA A CA 1
ATOM 4620 C C . ALA A 1 588 ? 1.559 -11.378 -20.742 1.00 93.69 588 ALA A C 1
ATOM 4622 O O . ALA A 1 588 ? 2.380 -12.099 -20.176 1.00 93.69 588 ALA A O 1
ATOM 4623 N N . PHE A 1 589 ? 1.773 -10.065 -20.890 1.00 90.88 589 PHE A N 1
ATOM 4624 C CA . PHE A 1 589 ? 3.007 -9.401 -20.442 1.00 90.88 589 PHE A CA 1
ATOM 4625 C C . PHE A 1 589 ? 3.134 -9.357 -18.912 1.00 90.88 589 PHE A C 1
ATOM 4627 O O . PHE A 1 589 ? 4.231 -9.233 -18.372 1.00 90.88 589 PHE A O 1
ATOM 4634 N N . HIS A 1 590 ? 2.024 -9.540 -18.196 1.00 90.12 590 HIS A N 1
ATOM 4635 C CA . HIS A 1 590 ? 1.990 -9.670 -16.742 1.00 90.12 590 HIS A CA 1
ATOM 4636 C C . HIS A 1 590 ? 1.873 -11.117 -16.256 1.00 90.12 590 HIS A C 1
ATOM 4638 O O . HIS A 1 590 ? 1.646 -11.331 -15.067 1.00 90.12 590 HIS A O 1
ATOM 4644 N N . ALA A 1 591 ? 2.052 -12.123 -17.118 1.00 86.56 591 ALA A N 1
ATOM 4645 C CA . ALA A 1 591 ? 1.947 -13.526 -16.710 1.00 86.56 591 ALA A CA 1
ATOM 4646 C C . ALA A 1 591 ? 2.929 -13.899 -15.579 1.00 86.56 591 ALA A C 1
ATOM 4648 O O . ALA A 1 591 ? 2.622 -14.758 -14.757 1.00 86.56 591 ALA A O 1
ATOM 4649 N N . ALA A 1 592 ? 4.075 -13.211 -15.485 1.00 82.81 592 ALA A N 1
ATOM 4650 C CA . ALA A 1 592 ? 5.048 -13.403 -14.406 1.00 82.81 592 ALA A CA 1
ATOM 4651 C C . ALA A 1 592 ? 4.678 -12.694 -13.086 1.00 82.81 592 ALA A C 1
ATOM 4653 O O . ALA A 1 592 ? 5.462 -12.732 -12.141 1.00 82.81 592 ALA A O 1
ATOM 4654 N N . MET A 1 593 ? 3.510 -12.048 -13.002 1.00 84.94 593 MET A N 1
ATOM 4655 C CA . MET A 1 593 ? 2.975 -11.439 -11.782 1.00 84.94 593 MET A CA 1
ATOM 4656 C C . MET A 1 593 ? 1.807 -12.291 -11.248 1.00 84.94 593 MET A C 1
ATOM 4658 O O . MET A 1 593 ? 0.653 -12.062 -11.630 1.00 84.94 593 MET A O 1
ATOM 4662 N N . PRO A 1 594 ? 2.082 -13.295 -10.388 1.00 80.00 594 PRO A N 1
ATOM 4663 C CA . PRO A 1 594 ? 1.064 -14.176 -9.822 1.00 80.00 594 PRO A CA 1
ATOM 4664 C C . PRO A 1 594 ? -0.159 -13.438 -9.255 1.00 80.00 594 PRO A C 1
ATOM 4666 O O . PRO A 1 594 ? -0.062 -12.350 -8.701 1.00 80.00 594 PRO A O 1
ATOM 4669 N N . GLY A 1 595 ? -1.349 -14.023 -9.387 1.00 83.06 595 GLY A N 1
ATOM 4670 C CA . GLY A 1 595 ? -2.585 -13.472 -8.807 1.00 83.06 595 GLY A CA 1
ATOM 4671 C C . GLY A 1 595 ? -3.179 -12.249 -9.523 1.00 83.06 595 GLY A C 1
ATOM 4672 O O . GLY A 1 595 ? -4.376 -11.999 -9.380 1.00 83.06 595 GLY A O 1
ATOM 4673 N N . ARG A 1 596 ? -2.415 -11.543 -10.369 1.00 88.62 596 ARG A N 1
ATOM 4674 C CA . ARG A 1 596 ? -2.922 -10.382 -11.118 1.00 88.62 596 ARG A CA 1
ATOM 4675 C C . ARG A 1 596 ? -3.979 -10.759 -12.159 1.00 88.62 596 ARG A C 1
ATOM 4677 O O . ARG A 1 596 ? -4.987 -10.067 -12.270 1.00 88.62 596 ARG A O 1
ATOM 4684 N N . ALA A 1 597 ? -3.767 -11.838 -12.916 1.00 90.62 597 ALA A N 1
ATOM 4685 C CA . ALA A 1 597 ? -4.745 -12.310 -13.901 1.00 90.62 597 ALA A CA 1
ATOM 4686 C C . ALA A 1 597 ? -6.079 -12.736 -13.244 1.00 90.62 597 ALA A C 1
ATOM 4688 O O . ALA A 1 597 ? -7.104 -12.176 -13.631 1.00 90.62 597 ALA A O 1
ATOM 4689 N N . PRO A 1 598 ? -6.087 -13.575 -12.183 1.00 91.12 598 PRO A N 1
ATOM 4690 C CA . PRO A 1 598 ? -7.307 -13.869 -11.428 1.00 91.12 598 PRO A CA 1
ATOM 4691 C C . PRO A 1 598 ? -8.042 -12.627 -10.907 1.00 91.12 598 PRO A C 1
ATOM 4693 O O . PRO A 1 598 ? -9.265 -12.554 -11.011 1.00 91.12 598 PRO A O 1
ATOM 4696 N N . LEU A 1 599 ? -7.316 -11.625 -10.388 1.00 92.19 599 LEU A N 1
ATOM 4697 C CA . LEU A 1 599 ? -7.931 -10.360 -9.975 1.00 92.19 599 LEU A CA 1
ATOM 4698 C C . LEU A 1 599 ? -8.591 -9.653 -11.168 1.00 92.19 599 LEU A C 1
ATOM 4700 O O . LEU A 1 599 ? -9.742 -9.234 -11.074 1.00 92.19 599 LEU A O 1
ATOM 4704 N N . ALA A 1 600 ? -7.878 -9.510 -12.286 1.00 95.50 600 ALA A N 1
ATOM 4705 C CA . ALA A 1 600 ? -8.410 -8.851 -13.475 1.00 95.50 600 ALA A CA 1
ATOM 4706 C C . ALA A 1 600 ? -9.661 -9.562 -14.013 1.00 95.50 600 ALA A C 1
ATOM 4708 O O . ALA A 1 600 ? -10.617 -8.895 -14.401 1.00 95.50 600 ALA A O 1
ATOM 4709 N N . ASP A 1 601 ? -9.692 -10.897 -13.987 1.00 96.00 601 ASP A N 1
ATOM 4710 C CA . ASP A 1 601 ? -10.868 -11.687 -14.357 1.00 96.00 601 ASP A CA 1
ATOM 4711 C C . ASP A 1 601 ? -12.048 -11.424 -13.408 1.00 96.00 601 ASP A C 1
ATOM 4713 O O . ASP A 1 601 ? -13.168 -11.190 -13.867 1.00 96.00 601 ASP A O 1
ATOM 4717 N N . GLN A 1 602 ? -11.803 -11.388 -12.094 1.00 95.69 602 GLN A N 1
ATOM 4718 C CA . GLN A 1 602 ? -12.826 -11.081 -11.090 1.00 95.69 602 GLN A CA 1
ATOM 4719 C C . GLN A 1 602 ? -13.414 -9.673 -11.283 1.00 95.69 602 GLN A C 1
ATOM 4721 O O . GLN A 1 602 ? -14.637 -9.495 -11.255 1.00 95.69 602 GLN A O 1
ATOM 4726 N N . LEU A 1 603 ? -12.560 -8.668 -11.491 1.00 97.44 603 LEU A N 1
ATOM 4727 C CA . LEU A 1 603 ? -12.982 -7.281 -11.700 1.00 97.44 603 LEU A CA 1
ATOM 4728 C C . LEU A 1 603 ? -13.699 -7.099 -13.044 1.00 97.44 603 LEU A C 1
ATOM 4730 O O . LEU A 1 603 ? -14.698 -6.379 -13.107 1.00 97.44 603 LEU A O 1
ATOM 4734 N N . ALA A 1 604 ? -13.248 -7.789 -14.095 1.00 98.12 604 ALA A N 1
ATOM 4735 C CA . ALA A 1 604 ? -13.915 -7.810 -15.393 1.00 98.12 604 ALA A CA 1
ATOM 4736 C C . ALA A 1 604 ? -15.319 -8.417 -15.291 1.00 98.12 604 ALA A C 1
ATOM 4738 O O . ALA A 1 604 ? -16.285 -7.786 -15.714 1.00 98.12 604 ALA A O 1
ATOM 4739 N N . ALA A 1 605 ? -15.452 -9.587 -14.657 1.00 97.94 605 ALA A N 1
ATOM 4740 C CA . ALA A 1 605 ? -16.737 -10.257 -14.468 1.00 97.94 605 ALA A CA 1
ATOM 4741 C C . ALA A 1 605 ? -17.717 -9.395 -13.660 1.00 97.94 605 ALA A C 1
ATOM 4743 O O . ALA A 1 605 ? -18.907 -9.317 -13.973 1.00 97.94 605 ALA A O 1
ATOM 4744 N N . ARG A 1 606 ? -17.216 -8.696 -12.633 1.00 97.69 606 ARG A N 1
ATOM 4745 C CA . ARG A 1 606 ? -18.015 -7.728 -11.878 1.00 97.69 606 ARG A CA 1
ATOM 4746 C C . ARG A 1 606 ? -18.482 -6.578 -12.768 1.00 97.69 606 ARG A C 1
ATOM 4748 O O . ARG A 1 606 ? -19.674 -6.283 -12.760 1.00 97.69 606 ARG A O 1
ATOM 4755 N N . ALA A 1 607 ? -17.586 -5.968 -13.542 1.00 98.44 607 ALA A N 1
ATOM 4756 C CA . ALA A 1 607 ? -17.945 -4.865 -14.429 1.00 98.44 607 ALA A CA 1
ATOM 4757 C C . ALA A 1 607 ? -18.977 -5.286 -15.487 1.00 98.44 607 ALA A C 1
ATOM 4759 O O . ALA A 1 607 ? -19.966 -4.592 -15.701 1.00 98.44 607 ALA A O 1
ATOM 4760 N N . GLU A 1 608 ? -18.804 -6.462 -16.088 1.00 98.31 608 GLU A N 1
ATOM 4761 C CA . GLU A 1 608 ? -19.750 -7.030 -17.052 1.00 98.31 608 GLU A CA 1
ATOM 4762 C C . GLU A 1 608 ? -21.122 -7.311 -16.434 1.00 98.31 608 GLU A C 1
ATOM 4764 O O . GLU A 1 608 ? -22.136 -7.118 -17.099 1.00 98.31 608 GLU A O 1
ATOM 4769 N N . ARG A 1 609 ? -21.179 -7.743 -15.168 1.00 98.06 609 ARG A N 1
ATOM 4770 C CA . ARG A 1 609 ? -22.446 -7.980 -14.465 1.00 98.06 609 ARG A CA 1
ATOM 4771 C C . ARG A 1 609 ? -23.251 -6.695 -14.282 1.00 98.06 609 ARG A C 1
ATOM 4773 O O . ARG A 1 609 ? -24.448 -6.720 -14.534 1.00 98.06 609 ARG A O 1
ATOM 4780 N N . TYR A 1 610 ? -22.616 -5.601 -13.862 1.00 97.69 610 TYR A N 1
ATOM 4781 C CA . TYR A 1 610 ? -23.304 -4.319 -13.655 1.00 97.69 610 TYR A CA 1
ATOM 4782 C C . TYR A 1 610 ? -23.543 -3.528 -14.949 1.00 97.69 610 TYR A C 1
ATOM 4784 O O . TYR A 1 610 ? -24.388 -2.641 -14.977 1.00 97.69 610 TYR A O 1
ATOM 4792 N N . ALA A 1 611 ? -22.827 -3.849 -16.029 1.00 96.69 611 ALA A N 1
ATOM 4793 C CA . ALA A 1 611 ? -23.049 -3.248 -17.342 1.00 96.69 611 ALA A CA 1
ATOM 4794 C C . ALA A 1 611 ? -24.313 -3.774 -18.056 1.00 96.69 611 ALA A C 1
ATOM 4796 O O . ALA A 1 611 ? -24.765 -3.157 -19.025 1.00 96.69 611 ALA A O 1
ATOM 4797 N N . ARG A 1 612 ? -24.863 -4.919 -17.618 1.00 94.69 612 ARG A N 1
ATOM 4798 C CA . ARG A 1 612 ? -26.080 -5.522 -18.188 1.00 94.69 612 ARG A CA 1
ATOM 4799 C C . ARG A 1 612 ? -27.329 -4.683 -17.841 1.00 94.69 612 ARG A C 1
ATOM 4801 O O . ARG A 1 612 ? -27.354 -4.082 -16.769 1.00 94.69 612 ARG A O 1
ATOM 4808 N N . PRO A 1 613 ? -28.322 -4.612 -18.751 1.00 83.62 613 PRO A N 1
ATOM 4809 C CA . PRO A 1 613 ? -29.512 -3.762 -18.610 1.00 83.62 613 PRO A CA 1
ATOM 4810 C C . PRO A 1 613 ? -30.422 -4.118 -17.424 1.00 83.62 613 PRO A C 1
ATOM 4812 O O . PRO A 1 613 ? -30.522 -5.325 -17.103 1.00 83.62 613 PRO A O 1
#

Nearest PDB structures (foldseek):
  4tql-assembly1_A  TM=2.280E-01  e=4.046E-01  synthetic construct
  8b71-assembly1_A  TM=1.271E-01  e=9.030E+00  Bacillus subtilis

Radius of gyration: 27.12 Å; Cα contacts (8 Å, |Δi|>4): 843; chains: 1; bounding box: 79×94×76 Å